Protein AF-0000000069052969 (afdb_homodimer)

Nearest PDB structures (foldseek):
  6x68-assembly1_C  TM=8.439E-01  e=6.414E-16  Trichoplusia ni
  4ol8-assembly1_A  TM=2.078E-01  e=6.066E-01  Saccharomyces cerevisiae
  6x68-assembly1_C  TM=8.480E-01  e=5.934E-16  Trichoplusia ni
  4ol8-assembly1_A  TM=2.951E-01  e=5.490E-01  Saccharomyces cerevisiae

Structure (mmCIF, N/CA/C/O backbone):
data_AF-0000000069052969-model_v1
#
loop_
_entity.id
_entity.type
_entity.pdbx_description
1 polymer 'PiggyBac transposable element-derived protein domain-containing protein'
#
loop_
_atom_site.group_PDB
_atom_site.id
_atom_site.type_symbol
_atom_site.label_atom_id
_atom_site.label_alt_id
_atom_site.label_comp_id
_atom_site.label_asym_id
_atom_site.label_entity_id
_atom_site.label_seq_id
_atom_site.pdbx_PDB_ins_code
_atom_site.Cartn_x
_atom_site.Cartn_y
_atom_site.Cartn_z
_atom_site.occupancy
_atom_site.B_iso_or_equiv
_atom_site.auth_seq_id
_atom_site.auth_comp_id
_atom_site.auth_asym_id
_atom_site.auth_atom_id
_atom_site.pdbx_PDB_model_num
ATOM 1 N N . MET A 1 1 ? 0.844 -31.016 25.969 1 23.09 1 MET A N 1
ATOM 2 C CA . MET A 1 1 ? 0.913 -29.688 26.562 1 23.09 1 MET A CA 1
ATOM 3 C C . MET A 1 1 ? 1.157 -28.625 25.5 1 23.09 1 MET A C 1
ATOM 5 O O . MET A 1 1 ? 2.242 -28.562 24.922 1 23.09 1 MET A O 1
ATOM 9 N N . SER A 1 2 ? 0.188 -28.359 24.719 1 26.91 2 SER A N 1
ATOM 10 C CA . SER A 1 2 ? 0.161 -27.531 23.516 1 26.91 2 SER A CA 1
ATOM 11 C C . SER A 1 2 ? 0.768 -26.156 23.781 1 26.91 2 SER A C 1
ATOM 13 O O . SER A 1 2 ? 0.32 -25.422 24.672 1 26.91 2 SER A O 1
ATOM 15 N N . GLU A 1 3 ? 2.15 -26.062 23.766 1 29.88 3 GLU A N 1
ATOM 16 C CA . GLU A 1 3 ? 2.887 -24.859 24.141 1 29.88 3 GLU A CA 1
ATOM 17 C C . GLU A 1 3 ? 2.197 -23.594 23.625 1 29.88 3 GLU A C 1
ATOM 19 O O . GLU A 1 3 ? 1.932 -23.484 22.422 1 29.88 3 GLU A O 1
ATOM 24 N N . PHE A 1 4 ? 1.415 -23.031 24.391 1 31.72 4 PHE A N 1
ATOM 25 C CA . PHE A 1 4 ? 0.792 -21.703 24.312 1 31.72 4 PHE A CA 1
ATOM 26 C C . PHE A 1 4 ? 1.787 -20.672 23.812 1 31.72 4 PHE A C 1
ATOM 28 O O . PHE A 1 4 ? 2.879 -20.531 24.375 1 31.72 4 PHE A O 1
ATOM 35 N N . LYS A 1 5 ? 1.96 -20.453 22.516 1 40.34 5 LYS A N 1
ATOM 36 C CA . LYS A 1 5 ? 2.762 -19.406 21.906 1 40.34 5 LYS A CA 1
ATOM 37 C C . LYS A 1 5 ? 2.551 -18.078 22.625 1 40.34 5 LYS A C 1
ATOM 39 O O . LYS A 1 5 ? 1.416 -17.609 22.781 1 40.34 5 LYS A O 1
ATOM 44 N N . ARG A 1 6 ? 3.322 -17.766 23.688 1 40.62 6 ARG A N 1
ATOM 45 C CA . ARG A 1 6 ? 3.355 -16.547 24.5 1 40.62 6 ARG A CA 1
ATOM 46 C C . ARG A 1 6 ? 3.479 -15.305 23.641 1 40.62 6 ARG A C 1
ATOM 48 O O . ARG A 1 6 ? 4.336 -15.242 22.75 1 40.62 6 ARG A O 1
ATOM 55 N N . LEU A 1 7 ? 2.494 -14.477 23.484 1 41.81 7 LEU A N 1
ATOM 56 C CA . LEU A 1 7 ? 2.512 -13.164 22.844 1 41.81 7 LEU A CA 1
ATOM 57 C C . LEU A 1 7 ? 3.508 -12.242 23.547 1 41.81 7 LEU A C 1
ATOM 59 O O . LEU A 1 7 ? 3.561 -12.195 24.781 1 41.81 7 LEU A O 1
ATOM 63 N N . LYS A 1 8 ? 4.727 -12.047 23.016 1 48.19 8 LYS A N 1
ATOM 64 C CA . LYS A 1 8 ? 5.719 -11.133 23.578 1 48.19 8 LYS A CA 1
ATOM 65 C C . LYS A 1 8 ? 5.707 -9.797 22.844 1 48.19 8 LYS A C 1
ATOM 67 O O . LYS A 1 8 ? 5.344 -9.727 21.672 1 48.19 8 LYS A O 1
ATOM 72 N N . THR A 1 9 ? 5.777 -8.68 23.594 1 47.16 9 THR A N 1
ATOM 73 C CA . THR A 1 9 ? 5.945 -7.328 23.062 1 47.16 9 THR A CA 1
ATOM 74 C C . THR A 1 9 ? 7.254 -7.211 22.281 1 47.16 9 THR A C 1
ATOM 76 O O . THR A 1 9 ? 8.125 -8.078 22.391 1 47.16 9 THR A O 1
ATOM 79 N N . SER A 1 10 ? 7.25 -6.324 21.422 1 48.12 10 SER A N 1
ATOM 80 C CA . SER A 1 10 ? 8.492 -6.094 20.703 1 48.12 10 SER A CA 1
ATOM 81 C C . SER A 1 10 ? 9.68 -6 21.656 1 48.12 10 SER A C 1
ATOM 83 O O . SER A 1 10 ? 10.758 -6.535 21.359 1 48.12 10 SER A O 1
ATOM 85 N N . GLU A 1 11 ? 9.43 -5.328 22.719 1 47.22 11 GLU A N 1
ATOM 86 C CA . GLU A 1 11 ? 10.5 -5.195 23.703 1 47.22 11 GLU A CA 1
ATOM 87 C C . GLU A 1 11 ? 10.875 -6.555 24.297 1 47.22 11 GLU A C 1
ATOM 89 O O . GLU A 1 11 ? 12.062 -6.859 24.453 1 47.22 11 GLU A O 1
ATOM 94 N N . GLU A 1 12 ? 9.867 -7.25 24.531 1 50.91 12 GLU A N 1
ATOM 95 C CA . GLU A 1 12 ? 10.156 -8.547 25.141 1 50.91 12 GLU A CA 1
ATOM 96 C C . GLU A 1 12 ? 10.859 -9.477 24.156 1 50.91 12 GLU A C 1
ATOM 98 O O . GLU A 1 12 ? 11.734 -10.25 24.547 1 50.91 12 GLU A O 1
ATOM 103 N N . ILE A 1 13 ? 10.414 -9.281 22.953 1 52.25 13 ILE A N 1
ATOM 104 C CA . ILE A 1 13 ? 11.086 -10.078 21.922 1 52.25 13 ILE A CA 1
ATOM 105 C C . ILE A 1 13 ? 12.539 -9.617 21.781 1 52.25 13 ILE A C 1
ATOM 107 O O . ILE A 1 13 ? 13.453 -10.445 21.719 1 52.25 13 ILE A O 1
ATOM 111 N N . LEU A 1 14 ? 12.664 -8.32 21.797 1 51.19 14 LEU A N 1
ATOM 112 C CA . LEU A 1 14 ? 14.031 -7.816 21.734 1 51.19 14 LEU A CA 1
ATOM 113 C C . LEU A 1 14 ? 14.836 -8.281 22.938 1 51.19 14 LEU A C 1
ATOM 115 O O . LEU A 1 14 ? 15.992 -8.688 22.797 1 51.19 14 LEU A O 1
ATOM 119 N N . GLU A 1 15 ? 14.289 -8.062 24.062 1 51.09 15 GLU A N 1
ATOM 120 C CA . GLU A 1 15 ? 14.977 -8.547 25.266 1 51.09 15 GLU A CA 1
ATOM 121 C C . GLU A 1 15 ? 15.234 -10.047 25.188 1 51.09 15 GLU A C 1
ATOM 123 O O . GLU A 1 15 ? 16.297 -10.523 25.578 1 51.09 15 GLU A O 1
ATOM 128 N N . PHE A 1 16 ? 14.25 -10.758 24.766 1 51 16 PHE A N 1
ATOM 129 C CA . PHE A 1 16 ? 14.422 -12.195 24.578 1 51 16 PHE A CA 1
ATOM 130 C C . PHE A 1 16 ? 15.516 -12.492 23.562 1 51 16 PHE A C 1
ATOM 132 O O . PHE A 1 16 ? 16.344 -13.375 23.781 1 51 16 PHE A O 1
ATOM 139 N N . LEU A 1 17 ? 15.391 -11.75 22.469 1 51.81 17 LEU A N 1
ATOM 140 C CA . LEU A 1 17 ? 16.422 -11.969 21.469 1 51.81 17 LEU A CA 1
ATOM 141 C C . LEU A 1 17 ? 17.797 -11.602 22 1 51.81 17 LEU A C 1
ATOM 143 O O . LEU A 1 17 ? 18.797 -12.211 21.625 1 51.81 17 LEU A O 1
ATOM 147 N N . ASP A 1 18 ? 17.844 -10.578 22.75 1 50.34 18 ASP A N 1
ATOM 148 C CA . ASP A 1 18 ? 19.109 -10.188 23.359 1 50.34 18 ASP A CA 1
ATOM 149 C C . ASP A 1 18 ? 19.578 -11.242 24.359 1 50.34 18 ASP A C 1
ATOM 151 O O . ASP A 1 18 ? 20.781 -11.406 24.578 1 50.34 18 ASP A O 1
ATOM 155 N N . ASN A 1 19 ? 18.672 -11.758 25.094 1 47.22 19 ASN A N 1
ATOM 156 C CA . ASN A 1 19 ? 19.078 -12.68 26.156 1 47.22 19 ASN A CA 1
ATOM 157 C C . ASN A 1 19 ? 19.094 -14.125 25.672 1 47.22 19 ASN A C 1
ATOM 159 O O . ASN A 1 19 ? 19.484 -15.031 26.406 1 47.22 19 ASN A O 1
ATOM 163 N N . VAL A 1 20 ? 18.125 -14.461 24.812 1 44.59 20 VAL A N 1
ATOM 164 C CA . VAL A 1 20 ? 18.219 -15.859 24.406 1 44.59 20 VAL A CA 1
ATOM 165 C C . VAL A 1 20 ? 19.516 -16.078 23.609 1 44.59 20 VAL A C 1
ATOM 167 O O . VAL A 1 20 ? 19.828 -15.305 22.703 1 44.59 20 VAL A O 1
ATOM 170 N N . ASP A 1 21 ? 20.422 -16.672 24.172 1 40.72 21 ASP A N 1
ATOM 171 C CA . ASP A 1 21 ? 21.453 -17.344 23.391 1 40.72 21 ASP A CA 1
ATOM 172 C C . ASP A 1 21 ? 20.859 -18.062 22.172 1 40.72 21 ASP A C 1
ATOM 174 O O . ASP A 1 21 ? 20.25 -19.125 22.297 1 40.72 21 ASP A O 1
ATOM 178 N N . VAL A 1 22 ? 20.297 -17.312 21.234 1 39.69 22 VAL A N 1
ATOM 179 C CA . VAL A 1 22 ? 19.875 -17.938 19.984 1 39.69 22 VAL A CA 1
ATOM 180 C C . VAL A 1 22 ? 20.859 -19.047 19.609 1 39.69 22 VAL A C 1
ATOM 182 O O . VAL A 1 22 ? 22.031 -18.766 19.297 1 39.69 22 VAL A O 1
ATOM 185 N N . SER A 1 23 ? 20.891 -20.062 20.234 1 37.53 23 SER A N 1
ATOM 186 C CA . SER A 1 23 ? 21.578 -21.125 19.531 1 37.53 23 SER A CA 1
ATOM 187 C C . SER A 1 23 ? 21.172 -21.188 18.062 1 37.53 23 SER A C 1
ATOM 189 O O . SER A 1 23 ? 20.031 -20.844 17.719 1 37.53 23 SER A O 1
ATOM 191 N N . ASP A 1 24 ? 22.109 -21.125 17.031 1 39.38 24 ASP A N 1
ATOM 192 C CA . ASP A 1 24 ? 22.172 -21.094 15.57 1 39.38 24 ASP A CA 1
ATOM 193 C C . ASP A 1 24 ? 21.062 -21.922 14.953 1 39.38 24 ASP A C 1
ATOM 195 O O . ASP A 1 24 ? 20.734 -21.75 13.773 1 39.38 24 ASP A O 1
ATOM 199 N N . ASP A 1 25 ? 20.656 -23.109 15.516 1 39.12 25 ASP A N 1
ATOM 200 C CA . ASP A 1 25 ? 20.031 -24.172 14.727 1 39.12 25 ASP A CA 1
ATOM 201 C C . ASP A 1 25 ? 18.531 -23.953 14.609 1 39.12 25 ASP A C 1
ATOM 203 O O . ASP A 1 25 ? 17.859 -24.672 13.859 1 39.12 25 ASP A O 1
ATOM 207 N N . GLU A 1 26 ? 17.812 -23.562 15.656 1 38.25 26 GLU A N 1
ATOM 208 C CA . GLU A 1 26 ? 16.359 -23.641 15.469 1 38.25 26 GLU A CA 1
ATOM 209 C C . GLU A 1 26 ? 15.797 -22.344 14.914 1 38.25 26 GLU A C 1
ATOM 211 O O . GLU A 1 26 ? 16 -21.281 15.492 1 38.25 26 GLU A O 1
ATOM 216 N N . PRO A 1 27 ? 15.562 -22.281 13.594 1 39.47 27 PRO A N 1
ATOM 217 C CA . PRO A 1 27 ? 14.945 -21.109 12.969 1 39.47 27 PRO A CA 1
ATOM 218 C C . PRO A 1 27 ? 13.742 -20.578 13.758 1 39.47 27 PRO A C 1
ATOM 220 O O . PRO A 1 27 ? 12.82 -21.344 14.062 1 39.47 27 PRO A O 1
ATOM 223 N N . THR A 1 28 ? 13.953 -19.812 14.805 1 39.88 28 THR A N 1
ATOM 224 C CA . THR A 1 28 ? 12.859 -19.172 15.523 1 39.88 28 THR A CA 1
ATOM 225 C C . THR A 1 28 ? 12.039 -18.297 14.594 1 39.88 28 THR A C 1
ATOM 227 O O . THR A 1 28 ? 12.578 -17.359 13.977 1 39.88 28 THR A O 1
ATOM 230 N N . ASP A 1 29 ? 11.016 -18.812 14.07 1 39.91 29 ASP A N 1
ATOM 231 C CA . ASP A 1 29 ? 10.094 -18.031 13.258 1 39.91 29 ASP A CA 1
ATOM 232 C C . ASP A 1 29 ? 9.422 -16.938 14.094 1 39.91 29 ASP A C 1
ATOM 234 O O . ASP A 1 29 ? 8.953 -17.203 15.203 1 39.91 29 ASP A O 1
ATOM 238 N N . ILE A 1 30 ? 9.938 -15.828 14.141 1 39.72 30 ILE A N 1
ATOM 239 C CA . ILE A 1 30 ? 9.25 -14.688 14.75 1 39.72 30 ILE A CA 1
ATOM 240 C C . ILE A 1 30 ? 8.031 -14.32 13.914 1 39.72 30 ILE A C 1
ATOM 242 O O . ILE A 1 30 ? 8.141 -14.055 12.719 1 39.72 30 ILE A O 1
ATOM 246 N N . ILE A 1 31 ? 6.969 -14.875 14.312 1 39.66 31 ILE A N 1
ATOM 247 C CA . ILE A 1 31 ? 5.734 -14.43 13.664 1 39.66 31 ILE A CA 1
ATOM 248 C C . ILE A 1 31 ? 5.234 -13.148 14.328 1 39.66 31 ILE A C 1
ATOM 250 O O . ILE A 1 31 ? 5.191 -13.055 15.562 1 39.66 31 ILE A O 1
ATOM 254 N N . ILE A 1 32 ? 5.391 -12.078 13.812 1 36.03 32 ILE A N 1
ATOM 255 C CA . ILE A 1 32 ? 4.785 -10.828 14.281 1 36.03 32 ILE A CA 1
ATOM 256 C C . ILE A 1 32 ? 3.264 -10.93 14.18 1 36.03 32 ILE A C 1
ATOM 258 O O . ILE A 1 32 ? 2.721 -11.195 13.109 1 36.03 32 ILE A O 1
ATOM 262 N N . ILE A 1 33 ? 2.727 -11.32 15.227 1 39.84 33 ILE A N 1
ATOM 263 C CA . ILE A 1 33 ? 1.27 -11.234 15.242 1 39.84 33 ILE A CA 1
ATOM 264 C C . ILE A 1 33 ? 0.842 -9.766 15.25 1 39.84 33 ILE A C 1
ATOM 266 O O . ILE A 1 33 ? 1.339 -8.969 16.047 1 39.84 33 ILE A O 1
ATOM 270 N N . PRO A 1 34 ? 0.25 -9.359 14.203 1 35.38 34 PRO A N 1
ATOM 271 C CA . PRO A 1 34 ? -0.228 -7.984 14.328 1 35.38 34 PRO A CA 1
ATOM 272 C C . PRO A 1 34 ? -0.877 -7.707 15.68 1 35.38 34 PRO A C 1
ATOM 274 O O . PRO A 1 34 ? -1.372 -8.625 16.328 1 35.38 34 PRO A O 1
ATOM 277 N N . PRO A 1 35 ? -0.334 -6.746 16.422 1 33.75 35 PRO A N 1
ATOM 278 C CA . PRO A 1 35 ? -0.982 -6.465 17.703 1 33.75 35 PRO A CA 1
ATOM 279 C C . PRO A 1 35 ? -2.494 -6.684 17.656 1 33.75 35 PRO A C 1
ATOM 281 O O . PRO A 1 35 ? -3.096 -6.641 16.578 1 33.75 35 PRO A O 1
ATOM 284 N N . ASP A 1 36 ? -2.992 -7.375 18.609 1 32.12 36 ASP A N 1
ATOM 285 C CA . ASP A 1 36 ? -4.441 -7.309 18.781 1 32.12 36 ASP A CA 1
ATOM 286 C C . ASP A 1 36 ? -4.973 -5.922 18.422 1 32.12 36 ASP A C 1
ATOM 288 O O . ASP A 1 36 ? -4.32 -4.91 18.688 1 32.12 36 ASP A O 1
ATOM 292 N N . VAL A 1 37 ? -5.59 -5.793 17.328 1 35.5 37 VAL A N 1
ATOM 293 C CA . VAL A 1 37 ? -6.309 -4.531 17.203 1 35.5 37 VAL A CA 1
ATOM 294 C C . VAL A 1 37 ? -6.785 -4.066 18.578 1 35.5 37 VAL A C 1
ATOM 296 O O . VAL A 1 37 ? -7.738 -4.617 19.141 1 35.5 37 VAL A O 1
ATOM 299 N N . ASP A 1 38 ? -5.984 -4.277 19.656 1 33.31 38 ASP A N 1
ATOM 300 C CA . ASP A 1 38 ? -6.508 -3.637 20.859 1 33.31 38 ASP A CA 1
ATOM 301 C C . ASP A 1 38 ? -7.484 -2.516 20.5 1 33.31 38 ASP A C 1
ATOM 303 O O . ASP A 1 38 ? -7.688 -2.213 19.328 1 33.31 38 ASP A O 1
ATOM 307 N N . CYS A 1 39 ? -7.5 -1.488 21.672 1 31.09 39 CYS A N 1
ATOM 308 C CA . CYS A 1 39 ? -8.375 -0.324 21.609 1 31.09 39 CYS A CA 1
ATOM 309 C C . CYS A 1 39 ? -8.203 0.43 20.297 1 31.09 39 CYS A C 1
ATOM 311 O O . CYS A 1 39 ? -7.16 1.052 20.062 1 31.09 39 CYS A O 1
ATOM 313 N N . LEU A 1 40 ? -8.32 -0.282 19.266 1 36.31 40 LEU A N 1
ATOM 314 C CA . LEU A 1 40 ? -8.484 0.552 18.078 1 36.31 40 LEU A CA 1
ATOM 315 C C . LEU A 1 40 ? -8.945 1.954 18.453 1 36.31 40 LEU A C 1
ATOM 317 O O . LEU A 1 40 ? -9.93 2.109 19.188 1 36.31 40 LEU A O 1
ATOM 321 N N . THR A 1 41 ? -8.008 2.729 18.844 1 34.28 41 THR A N 1
ATOM 322 C CA . THR A 1 41 ? -8.617 4.047 18.969 1 34.28 41 THR A CA 1
ATOM 323 C C . THR A 1 41 ? -9.836 4.18 18.062 1 34.28 41 THR A C 1
ATOM 325 O O . THR A 1 41 ? -10.117 3.285 17.266 1 34.28 41 THR A O 1
ATOM 328 N N . ASP A 1 42 ? -10.078 5.512 17.594 1 34.78 42 ASP A N 1
ATOM 329 C CA . ASP A 1 42 ? -11.297 5.992 16.953 1 34.78 42 ASP A CA 1
ATOM 330 C C . ASP A 1 42 ? -11.516 5.293 15.609 1 34.78 42 ASP A C 1
ATOM 332 O O . ASP A 1 42 ? -10.602 5.234 14.773 1 34.78 42 ASP A O 1
ATOM 336 N N . GLU A 1 43 ? -11.688 3.949 15.57 1 37.41 43 GLU A N 1
ATOM 337 C CA . GLU A 1 43 ? -12.438 3.832 14.32 1 37.41 43 GLU A CA 1
ATOM 338 C C . GLU A 1 43 ? -13.141 5.141 13.977 1 37.41 43 GLU A C 1
ATOM 340 O O . GLU A 1 43 ? -13.781 5.754 14.836 1 37.41 43 GLU A O 1
ATOM 345 N N . GLU A 1 44 ? -12.539 5.984 13.367 1 36.59 44 GLU A N 1
ATOM 346 C CA . GLU A 1 44 ? -13.414 7.109 13.062 1 36.59 44 GLU A CA 1
ATOM 347 C C . GLU A 1 44 ? -14.867 6.66 12.953 1 36.59 44 GLU A C 1
ATOM 349 O O . GLU A 1 44 ? -15.273 6.086 11.938 1 36.59 44 GLU A O 1
ATOM 354 N N . ASN A 1 45 ? -15.414 5.742 13.758 1 36.44 45 ASN A N 1
ATOM 355 C CA . ASN A 1 45 ? -16.797 6.168 13.969 1 36.44 45 ASN A CA 1
ATOM 356 C C . ASN A 1 45 ? -16.891 7.668 14.227 1 36.44 45 ASN A C 1
ATOM 358 O O . ASN A 1 45 ? -16.844 8.102 15.383 1 36.44 45 ASN A O 1
ATOM 362 N N . VAL A 1 46 ? -15.969 8.492 13.727 1 35.12 46 VAL A N 1
ATOM 363 C CA . VAL A 1 46 ? -16.344 9.883 13.953 1 35.12 46 VAL A CA 1
ATOM 364 C C . VAL A 1 46 ? -17.844 9.977 14.227 1 35.12 46 VAL A C 1
ATOM 366 O O . VAL A 1 46 ? -18.656 9.641 13.367 1 35.12 46 VAL A O 1
ATOM 369 N N . GLU A 1 47 ? -18.297 9.5 15.328 1 32.84 47 GLU A N 1
ATOM 370 C CA . GLU A 1 47 ? -19.516 10.055 15.906 1 32.84 47 GLU A CA 1
ATOM 371 C C . GLU A 1 47 ? -19.844 11.414 15.289 1 32.84 47 GLU A C 1
ATOM 373 O O . GLU A 1 47 ? -19.391 12.445 15.773 1 32.84 47 GLU A O 1
ATOM 378 N N . ASP A 1 48 ? -19.516 11.703 14.18 1 31.11 48 ASP A N 1
ATOM 379 C CA . ASP A 1 48 ? -20.328 12.82 13.695 1 31.11 48 ASP A CA 1
ATOM 380 C C . ASP A 1 48 ? -21.766 12.719 14.203 1 31.11 48 ASP A C 1
ATOM 382 O O . ASP A 1 48 ? -22.625 13.484 13.773 1 31.11 48 ASP A O 1
ATOM 386 N N . ASN A 1 49 ? -22.094 11.438 14.57 1 30.09 49 ASN A N 1
ATOM 387 C CA . ASN A 1 49 ? -23.438 11.523 15.125 1 30.09 49 ASN A CA 1
ATOM 388 C C . ASN A 1 49 ? -23.438 12.234 16.469 1 30.09 49 ASN A C 1
ATOM 390 O O . ASN A 1 49 ? -23 11.672 17.484 1 30.09 49 ASN A O 1
ATOM 394 N N . ALA A 1 50 ? -22.906 13.477 16.641 1 28.78 50 ALA A N 1
ATOM 395 C CA . ALA A 1 50 ? -23.531 14.219 17.734 1 28.78 50 ALA A CA 1
ATOM 396 C C . ALA A 1 50 ? -24.875 13.586 18.125 1 28.78 50 ALA A C 1
ATOM 398 O O . ALA A 1 50 ? -25.438 13.922 19.172 1 28.78 50 ALA A O 1
ATOM 399 N N . ILE A 1 51 ? -25.578 12.906 17.203 1 26.89 51 ILE A N 1
ATOM 400 C CA . ILE A 1 51 ? -26.906 12.633 17.719 1 26.89 51 ILE A CA 1
ATOM 401 C C . ILE A 1 51 ? -26.875 11.383 18.594 1 26.89 51 ILE A C 1
ATOM 403 O O . ILE A 1 51 ? -27.906 10.922 19.078 1 26.89 51 ILE A O 1
ATOM 407 N N . THR A 1 52 ? -25.891 10.508 18.562 1 26.52 52 THR A N 1
ATOM 408 C CA . THR A 1 52 ? -26.375 9.438 19.422 1 26.52 52 THR A CA 1
ATOM 409 C C . THR A 1 52 ? -26.375 9.875 20.891 1 26.52 52 THR A C 1
ATOM 411 O O . THR A 1 52 ? -25.359 10.359 21.391 1 26.52 52 THR A O 1
ATOM 414 N N . HIS A 1 53 ? -27.531 10.164 21.453 1 25.83 53 HIS A N 1
ATOM 415 C CA . HIS A 1 53 ? -28.047 10.164 22.812 1 25.83 53 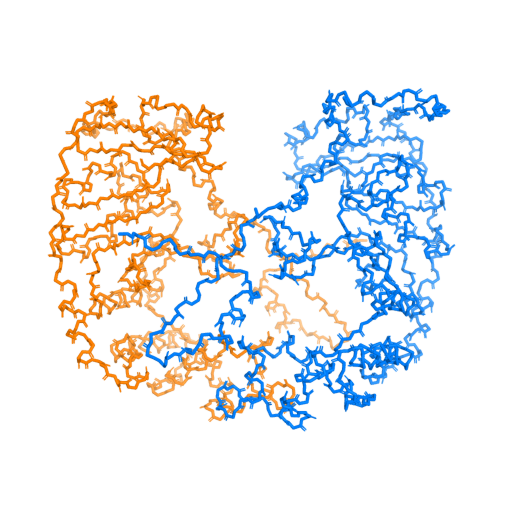HIS A CA 1
ATOM 416 C C . HIS A 1 53 ? -27.516 8.961 23.594 1 25.83 53 HIS A C 1
ATOM 418 O O . HIS A 1 53 ? -28.109 7.883 23.547 1 25.83 53 HIS A O 1
ATOM 424 N N . ASN A 1 54 ? -26.406 8.484 23.5 1 26 54 ASN A N 1
ATOM 425 C CA . ASN A 1 54 ? -26.188 7.668 24.688 1 26 54 ASN A CA 1
ATOM 426 C C . ASN A 1 54 ? -26.531 8.43 25.969 1 26 54 ASN A C 1
ATOM 428 O O . ASN A 1 54 ? -25.891 9.438 26.281 1 26 54 ASN A O 1
ATOM 432 N N . SER A 1 55 ? -27.75 8.32 26.453 1 25.12 55 SER A N 1
ATOM 433 C CA . SER A 1 55 ? -28.422 8.383 27.75 1 25.12 55 SER A CA 1
ATOM 434 C C . SER A 1 55 ? -27.609 7.66 28.812 1 25.12 55 SER A C 1
ATOM 436 O O . SER A 1 55 ? -28.172 7.242 29.844 1 25.12 55 SER A O 1
ATOM 438 N N . GLN A 1 56 ? -26.562 7.094 28.594 1 24.67 56 GLN A N 1
ATOM 439 C CA . GLN A 1 56 ? -26.141 6.883 29.984 1 24.67 56 GLN A CA 1
ATOM 440 C C . GLN A 1 56 ? -25.906 8.211 30.688 1 24.67 56 GLN A C 1
ATOM 442 O O . GLN A 1 56 ? -25.266 9.109 30.141 1 24.67 56 GLN A O 1
ATOM 447 N N . LYS A 1 57 ? -26.703 8.484 31.781 1 27.06 57 LYS A N 1
ATOM 448 C CA . LYS A 1 57 ? -26.797 9.336 32.969 1 27.06 57 LYS A CA 1
ATOM 449 C C . LYS A 1 57 ? -25.438 9.531 33.625 1 27.06 57 LYS A C 1
ATOM 451 O O . LYS A 1 57 ? -25.016 8.711 34.438 1 27.06 57 LYS A O 1
ATOM 456 N N . ILE A 1 58 ? -24.438 9.664 33.156 1 25.34 58 ILE A N 1
ATOM 457 C CA . ILE A 1 58 ? -23.609 10.227 34.219 1 25.34 58 ILE A CA 1
ATOM 458 C C . ILE A 1 58 ? -24.281 11.469 34.812 1 25.34 58 ILE A C 1
ATOM 460 O O . ILE A 1 58 ? -24.625 12.406 34.094 1 25.34 58 ILE A O 1
ATOM 464 N N . LEU A 1 59 ? -24.969 11.414 35.969 1 26.77 59 LEU A N 1
ATOM 465 C CA . LEU A 1 59 ? -25.406 12.273 37.062 1 26.77 59 LEU A CA 1
ATOM 466 C C . LEU A 1 59 ? -24.359 13.352 37.344 1 26.77 59 LEU A C 1
ATOM 468 O O . LEU A 1 59 ? -23.562 13.211 38.281 1 26.77 59 LEU A O 1
ATOM 472 N N . VAL A 1 60 ? -23.438 13.672 36.531 1 24.66 60 VAL A N 1
ATOM 473 C CA . VAL A 1 60 ? -22.828 14.852 37.156 1 24.66 60 VAL A CA 1
ATOM 474 C C . VAL A 1 60 ? -23.875 15.938 37.344 1 24.66 60 VAL A C 1
ATOM 476 O O . VAL A 1 60 ? -24.812 16.047 36.562 1 24.66 60 VAL A O 1
ATOM 479 N N . LYS A 1 61 ? -23.938 16.578 38.5 1 27.39 61 LYS A N 1
ATOM 480 C CA . LYS A 1 61 ? -24.703 17.719 39 1 27.39 61 LYS A CA 1
ATOM 481 C C . LYS A 1 61 ? -24.75 18.828 37.938 1 27.39 61 LYS A C 1
ATOM 483 O O . LYS A 1 61 ? -23.766 19.062 37.219 1 27.39 61 LYS A O 1
ATOM 488 N N . LYS A 1 62 ? -25.906 19.219 37.531 1 30.7 62 LYS A N 1
ATOM 489 C CA . LYS A 1 62 ? -26.5 20.375 36.844 1 30.7 62 LYS A CA 1
ATOM 490 C C . LYS A 1 62 ? -25.766 21.656 37.25 1 30.7 62 LYS A C 1
ATOM 492 O O . LYS A 1 62 ? -26.203 22.375 38.156 1 30.7 62 LYS A O 1
ATOM 497 N N . LYS A 1 63 ? -24.516 21.672 37.5 1 31.42 63 LYS A N 1
ATOM 498 C CA . LYS A 1 63 ? -24.281 23.109 37.688 1 31.42 63 LYS A CA 1
ATOM 499 C C . LYS A 1 63 ? -24.703 23.891 36.469 1 31.42 63 LYS A C 1
ATOM 501 O O . LYS A 1 63 ? -24.547 23.422 35.344 1 31.42 63 LYS A O 1
ATOM 506 N N . LYS A 1 64 ? -25.656 24.938 36.562 1 30.81 64 LYS A N 1
ATOM 507 C CA . LYS A 1 64 ? -26.266 26.016 35.75 1 30.81 64 LYS A CA 1
ATOM 508 C C . LYS A 1 64 ? -25.266 26.641 34.812 1 30.81 64 LYS A C 1
ATOM 510 O O . LYS A 1 64 ? -24.547 27.578 35.156 1 30.81 64 LYS A O 1
ATOM 515 N N . ILE A 1 65 ? -24.297 25.984 34.312 1 30.28 65 ILE A N 1
ATOM 516 C CA . ILE A 1 65 ? -23.531 26.906 33.5 1 30.28 65 ILE A CA 1
ATOM 517 C C . ILE A 1 65 ? -24.469 27.688 32.562 1 30.28 65 ILE A C 1
ATOM 519 O O . ILE A 1 65 ? -25.453 27.141 32.062 1 30.28 65 ILE A O 1
ATOM 523 N N . GLY A 1 66 ? -24.422 29.016 32.469 1 30.27 66 GLY A N 1
ATOM 524 C CA . GLY A 1 66 ? -25.266 29.938 31.734 1 30.27 66 GLY A CA 1
ATOM 525 C C . GLY A 1 66 ? -25.703 29.406 30.375 1 30.27 66 GLY A C 1
ATOM 526 O O . GLY A 1 66 ? -25.156 28.422 29.891 1 30.27 66 GLY A O 1
ATOM 527 N N . ASN A 1 67 ? -26.859 30.016 29.703 1 31.67 67 ASN A N 1
ATOM 528 C CA . ASN A 1 67 ? -27.734 29.781 28.562 1 31.67 67 ASN A CA 1
ATOM 529 C C . ASN A 1 67 ? -26.953 29.469 27.297 1 31.67 67 ASN A C 1
ATOM 531 O O . ASN A 1 67 ? -26.328 30.359 26.719 1 31.67 67 ASN A O 1
ATOM 535 N N . ILE A 1 68 ? -26.125 28.578 27.188 1 35.69 68 ILE A N 1
ATOM 536 C CA . ILE A 1 68 ? -25.578 28.281 25.859 1 35.69 68 ILE A CA 1
ATOM 537 C C . ILE A 1 68 ? -26.672 28.5 24.797 1 35.69 68 ILE A C 1
ATOM 539 O O . ILE A 1 68 ? -27.766 27.938 24.906 1 35.69 68 ILE A O 1
ATOM 543 N N . LYS A 1 69 ? -26.625 29.562 24.031 1 38.28 69 LYS A N 1
ATOM 544 C CA . LYS A 1 69 ? -27.547 29.984 22.984 1 38.28 69 LYS A CA 1
ATOM 545 C C . LYS A 1 69 ? -28.141 28.781 22.25 1 38.28 69 LYS A C 1
ATOM 547 O O . LYS A 1 69 ? -27.469 27.766 22.047 1 38.28 69 LYS A O 1
ATOM 552 N N . GLN A 1 70 ? -29.484 28.609 22.141 1 40.84 70 GLN A N 1
ATOM 553 C CA . GLN A 1 70 ? -30.531 27.812 21.531 1 40.84 70 GLN A CA 1
ATOM 554 C C . GLN A 1 70 ? -30.141 27.359 20.125 1 40.84 70 GLN A C 1
ATOM 556 O O . GLN A 1 70 ? -29.516 28.125 19.375 1 40.84 70 GLN A O 1
ATOM 561 N N . ASN A 1 71 ? -30.047 26 19.828 1 47.69 71 ASN A N 1
ATOM 562 C CA . ASN A 1 71 ? -30 25.234 18.578 1 47.69 71 ASN A CA 1
ATOM 563 C C . ASN A 1 71 ? -30.719 25.953 17.453 1 47.69 71 ASN A C 1
ATOM 565 O O . ASN A 1 71 ? -31.938 26.031 17.438 1 47.69 71 ASN A O 1
ATOM 569 N N . TYR A 1 72 ? -30.219 27 17.031 1 55.78 72 TYR A N 1
ATOM 570 C CA . TYR A 1 72 ? -30.828 27.672 15.883 1 55.78 72 TYR A CA 1
ATOM 571 C C . TYR A 1 72 ? -31.094 26.672 14.766 1 55.78 72 TYR A C 1
ATOM 573 O O . TYR A 1 72 ? -30.219 25.906 14.367 1 55.78 72 TYR A O 1
ATOM 581 N N . THR A 1 73 ? -32.281 26.281 14.641 1 61.25 73 THR A N 1
ATOM 582 C CA . THR A 1 73 ? -32.719 25.516 13.469 1 61.25 73 THR A CA 1
ATOM 583 C C . THR A 1 73 ? -32.844 26.438 12.25 1 61.25 73 THR A C 1
ATOM 585 O O . THR A 1 73 ? -33.688 27.312 12.211 1 61.25 73 THR A O 1
ATOM 588 N N . PRO A 1 74 ? -31.922 26.266 11.359 1 70.31 74 PRO A N 1
ATOM 589 C CA . PRO A 1 74 ? -32 27.141 10.195 1 70.31 74 PRO A CA 1
ATOM 590 C C . PRO A 1 74 ? -33.281 26.953 9.383 1 70.31 74 PRO A C 1
ATOM 592 O O . PRO A 1 74 ? -33.781 25.828 9.289 1 70.31 74 PRO A O 1
ATOM 595 N N . ILE A 1 75 ? -33.906 28.016 8.977 1 67.62 75 ILE A N 1
ATOM 596 C CA . ILE A 1 75 ? -35.062 28 8.102 1 67.62 75 ILE A CA 1
ATOM 597 C C . ILE A 1 75 ? -34.656 28.25 6.66 1 67.62 75 ILE A C 1
ATOM 599 O O . ILE A 1 75 ? -34.312 29.375 6.301 1 67.62 75 ILE A O 1
ATOM 603 N N . TRP A 1 76 ? -34.625 27.156 5.922 1 75.94 76 TRP A N 1
ATOM 604 C CA . TRP A 1 76 ? -34.188 27.234 4.535 1 75.94 76 TRP A CA 1
ATOM 605 C C . TRP A 1 76 ? -35.312 27.688 3.617 1 75.94 76 TRP A C 1
ATOM 607 O O . TRP A 1 76 ? -36.469 27.234 3.773 1 75.94 76 TRP A O 1
ATOM 617 N N . LYS A 1 77 ? -35.062 28.656 2.729 1 70.31 77 LYS A N 1
ATOM 618 C CA . LYS A 1 77 ? -36.062 29.156 1.77 1 70.31 77 LYS A CA 1
ATOM 619 C C . LYS A 1 77 ? -35.625 28.844 0.337 1 70.31 77 LYS A C 1
ATOM 621 O O . LYS A 1 77 ? -34.438 28.953 -0.004 1 70.31 77 LYS A O 1
ATOM 626 N N . SER A 1 78 ? -36.344 28.125 -0.513 1 64.94 78 SER A N 1
ATOM 627 C CA . SER A 1 78 ? -36.031 27.641 -1.855 1 64.94 78 SER A CA 1
ATOM 628 C C . SER A 1 78 ? -35.844 28.812 -2.826 1 64.94 78 SER A C 1
ATOM 630 O O . SER A 1 78 ? -35.031 28.719 -3.756 1 64.94 78 SER A O 1
ATOM 632 N N . LYS A 1 79 ? -36.719 29.875 -2.961 1 61.97 79 LYS A N 1
ATOM 633 C CA . LYS A 1 79 ? -36.812 30.766 -4.113 1 61.97 79 LYS A CA 1
ATOM 634 C C . LYS A 1 79 ? -36.188 32.125 -3.805 1 61.97 79 LYS A C 1
ATOM 636 O O . LYS A 1 79 ? -36.875 33.125 -3.797 1 61.97 79 LYS A O 1
ATOM 641 N N . ALA A 1 80 ? -35.031 31.984 -3.178 1 58.94 80 ALA A N 1
ATOM 642 C CA . ALA A 1 80 ? -34.531 33.344 -2.953 1 58.94 80 ALA A CA 1
ATOM 643 C C . ALA A 1 80 ? -33.562 33.75 -4.039 1 58.94 80 ALA A C 1
ATOM 645 O O . ALA A 1 80 ? -32.969 32.906 -4.711 1 58.94 80 ALA A O 1
ATOM 646 N N . ASN A 1 81 ? -33.719 34.969 -4.793 1 60.56 81 ASN A N 1
ATOM 647 C CA . ASN A 1 81 ? -32.781 35.625 -5.684 1 60.56 81 ASN A CA 1
ATOM 648 C C . ASN A 1 81 ? -31.484 35.969 -4.965 1 60.56 81 ASN A C 1
ATOM 650 O O . ASN A 1 81 ? -31.359 37.062 -4.383 1 60.56 81 ASN A O 1
ATOM 654 N N . PRO A 1 82 ? -30.672 34.906 -4.918 1 60.03 82 PRO A N 1
ATOM 655 C CA . PRO A 1 82 ? -29.469 35.188 -4.152 1 60.03 82 PRO A CA 1
ATOM 656 C C . PRO A 1 82 ? -28.609 36.281 -4.789 1 60.03 82 PRO A C 1
ATOM 658 O O . PRO A 1 82 ? -28.562 36.406 -6.016 1 60.03 82 PRO A O 1
ATOM 661 N N . VAL A 1 83 ? -28.25 37.344 -4.047 1 61.97 83 VAL A N 1
ATOM 662 C CA . VAL A 1 83 ? -27.234 38.312 -4.465 1 61.97 83 VAL A CA 1
ATOM 663 C C . VAL A 1 83 ? -25.859 37.781 -4.098 1 61.97 83 VAL A C 1
ATOM 665 O O . VAL A 1 83 ? -25.609 37.406 -2.939 1 61.97 83 VAL A O 1
ATOM 668 N N . TYR A 1 84 ? -25.141 37.5 -5.141 1 62.94 84 TYR A N 1
ATOM 669 C CA . TYR A 1 84 ? -23.797 37 -4.902 1 62.94 84 TYR A CA 1
ATOM 670 C C . TYR A 1 84 ? -22.797 38.125 -4.699 1 62.94 84 TYR A C 1
ATOM 672 O O . TYR A 1 84 ? -22.859 39.156 -5.391 1 62.94 84 TYR A O 1
ATOM 680 N N . SER A 1 85 ? -22.141 38.094 -3.561 1 61.88 85 SER A N 1
ATOM 681 C CA . SER A 1 85 ? -21.094 39.094 -3.334 1 61.88 85 SER A CA 1
ATOM 682 C C . SER A 1 85 ? -19.891 38.812 -4.227 1 61.88 85 SER A C 1
ATOM 684 O O . SER A 1 85 ? -19.656 37.688 -4.641 1 61.88 85 SER A O 1
ATOM 686 N N . SER A 1 86 ? -19.297 39.969 -4.781 1 62.12 86 SER A N 1
ATOM 687 C CA . SER A 1 86 ? -18.094 39.844 -5.598 1 62.12 86 SER A CA 1
ATOM 688 C C . SER A 1 86 ? -16.891 39.469 -4.75 1 62.12 86 SER A C 1
ATOM 690 O O . SER A 1 86 ? -16.797 39.875 -3.584 1 62.12 86 SER A O 1
ATOM 692 N N . PHE A 1 87 ? -16.188 38.469 -5.176 1 65.06 87 PHE A N 1
ATOM 693 C CA . PHE A 1 87 ? -14.969 38.062 -4.496 1 65.06 87 PHE A CA 1
ATOM 694 C C . PHE A 1 87 ? -13.836 39.062 -4.805 1 65.06 87 PHE A C 1
ATOM 696 O O . PHE A 1 87 ? -13.664 39.469 -5.953 1 65.06 87 PHE A O 1
ATOM 703 N N . THR A 1 88 ? -13.25 39.562 -3.719 1 63.66 88 THR A N 1
ATOM 704 C CA . THR A 1 88 ? -12.148 40.5 -3.857 1 63.66 88 THR A CA 1
ATOM 705 C C . THR A 1 88 ? -10.969 39.844 -4.562 1 63.66 88 THR A C 1
ATOM 707 O O . THR A 1 88 ? -10.703 38.656 -4.367 1 63.66 88 THR A O 1
ATOM 710 N N . GLU A 1 89 ? -10.523 40.5 -5.609 1 62.72 89 GLU A N 1
ATOM 711 C CA . GLU A 1 89 ? -9.328 40.031 -6.309 1 62.72 89 GLU A CA 1
ATOM 712 C C . GLU A 1 89 ? -8.133 39.938 -5.359 1 62.72 89 GLU A C 1
ATOM 714 O O . GLU A 1 89 ? -7.902 40.844 -4.555 1 62.72 89 GLU A O 1
ATOM 719 N N . ASN A 1 90 ? -7.703 38.719 -5.086 1 63.91 90 ASN A N 1
ATOM 720 C CA . ASN A 1 90 ? -6.566 38.531 -4.188 1 63.91 90 ASN A CA 1
ATOM 721 C C . ASN A 1 90 ? -5.246 38.844 -4.879 1 63.91 90 ASN A C 1
ATOM 723 O O . ASN A 1 90 ? -5.184 38.906 -6.109 1 63.91 90 ASN A O 1
ATOM 727 N N . VAL A 1 91 ? -4.332 39.438 -4.125 1 68.94 91 VAL A N 1
ATOM 728 C CA . VAL A 1 91 ? -2.979 39.812 -4.52 1 68.94 91 VAL A CA 1
ATOM 729 C C . VAL A 1 91 ? -2.121 38.562 -4.68 1 68.94 91 VAL A C 1
ATOM 731 O O . VAL A 1 91 ? -0.891 38.625 -4.691 1 68.94 91 VAL A O 1
ATOM 734 N N . GLU A 1 92 ? -2.76 37.469 -4.871 1 76.25 92 GLU A N 1
ATOM 735 C CA . GLU A 1 92 ? -2.039 36.188 -4.93 1 76.25 92 GLU A CA 1
ATOM 736 C C . GLU A 1 92 ? -1.116 36.125 -6.145 1 76.25 92 GLU A C 1
ATOM 738 O O . GLU A 1 92 ? 0.037 35.719 -6.039 1 76.25 92 GLU A O 1
ATOM 743 N N . LYS A 1 93 ? -1.584 36.625 -7.219 1 77.25 93 LYS A N 1
ATOM 744 C CA . LYS A 1 93 ? -0.805 36.562 -8.453 1 77.25 93 LYS A CA 1
ATOM 745 C C . LYS A 1 93 ? 0.478 37.375 -8.344 1 77.25 93 LYS A C 1
ATOM 747 O O . LYS A 1 93 ? 1.546 36.938 -8.758 1 77.25 93 LYS A O 1
ATOM 752 N N . GLU A 1 94 ? 0.264 38.531 -7.75 1 80.81 94 GLU A N 1
ATOM 753 C CA . GLU A 1 94 ? 1.432 39.375 -7.574 1 80.81 94 GLU A CA 1
ATOM 754 C C . GLU A 1 94 ? 2.426 38.75 -6.594 1 80.81 94 GLU A C 1
ATOM 756 O O . GLU A 1 94 ? 3.637 38.812 -6.82 1 80.81 94 GLU A O 1
ATOM 761 N N . ASN A 1 95 ? 1.91 38.219 -5.574 1 81.81 95 ASN A N 1
ATOM 762 C CA . ASN A 1 95 ? 2.77 37.594 -4.57 1 81.81 95 ASN A CA 1
ATOM 763 C C . ASN A 1 95 ? 3.496 36.375 -5.133 1 81.81 95 ASN A C 1
ATOM 765 O O . ASN A 1 95 ? 4.664 36.156 -4.82 1 81.81 95 ASN A O 1
ATOM 769 N N . ILE A 1 96 ? 2.834 35.688 -5.953 1 81.31 96 ILE A N 1
ATOM 770 C CA . ILE A 1 96 ? 3.434 34.531 -6.574 1 81.31 96 ILE A CA 1
ATOM 771 C C . ILE A 1 96 ? 4.543 34.938 -7.527 1 81.31 96 ILE A C 1
ATOM 773 O O . ILE A 1 96 ? 5.613 34.344 -7.566 1 81.31 96 ILE A O 1
ATOM 777 N N . LYS A 1 97 ? 4.238 36 -8.258 1 83 97 LYS A N 1
ATOM 778 C CA . LYS A 1 97 ? 5.254 36.531 -9.156 1 83 97 LYS A CA 1
ATOM 779 C C . LYS A 1 97 ? 6.5 36.938 -8.391 1 83 97 LYS A C 1
ATOM 781 O O . LYS A 1 97 ? 7.625 36.656 -8.82 1 83 97 LYS A O 1
ATOM 786 N N . ASN A 1 98 ? 6.258 37.562 -7.285 1 84.69 98 ASN A N 1
ATOM 787 C CA . ASN A 1 98 ? 7.379 38 -6.453 1 84.69 98 ASN A CA 1
ATOM 788 C C . ASN A 1 98 ? 8.164 36.781 -5.922 1 84.69 98 ASN A C 1
ATOM 790 O O . ASN A 1 98 ? 9.398 36.844 -5.871 1 84.69 98 ASN A O 1
ATOM 794 N N . LEU A 1 99 ? 7.496 35.781 -5.562 1 83.38 99 LEU A N 1
ATOM 795 C CA . LEU A 1 99 ? 8.141 34.594 -5.055 1 83.38 99 LEU A CA 1
ATOM 796 C C . LEU A 1 99 ? 8.977 33.906 -6.141 1 83.38 99 LEU A C 1
ATOM 798 O O . LEU A 1 99 ? 10.102 33.469 -5.879 1 83.38 99 LEU A O 1
ATOM 802 N N . ILE A 1 100 ? 8.445 33.875 -7.266 1 83.69 100 ILE A N 1
ATOM 803 C CA . ILE A 1 100 ? 9.148 33.25 -8.398 1 83.69 100 ILE A CA 1
ATOM 804 C C . ILE A 1 100 ? 10.391 34.094 -8.727 1 83.69 100 ILE A C 1
ATOM 806 O O . ILE A 1 100 ? 11.469 33.531 -8.953 1 83.69 100 ILE A O 1
ATOM 810 N N . GLU A 1 101 ? 10.234 35.344 -8.695 1 86.19 101 GLU A N 1
ATOM 811 C CA . GLU A 1 101 ? 11.359 36.219 -8.992 1 86.19 101 GLU A CA 1
ATOM 812 C C . GLU A 1 101 ? 12.469 36.062 -7.953 1 86.19 101 GLU A C 1
ATOM 814 O O . GLU A 1 101 ? 13.656 36.094 -8.289 1 86.19 101 GLU A O 1
ATOM 819 N N . THR A 1 102 ? 12.031 35.812 -6.758 1 85.5 102 THR A N 1
ATOM 820 C CA . THR A 1 102 ? 12.984 35.719 -5.66 1 85.5 102 THR A CA 1
ATOM 821 C C . THR A 1 102 ? 13.68 34.375 -5.656 1 85.5 102 THR A C 1
ATOM 823 O O . THR A 1 102 ? 14.883 34.281 -5.387 1 85.5 102 THR A O 1
ATOM 826 N N . TYR A 1 103 ? 12.93 33.344 -6.023 1 84.5 103 TYR A N 1
ATOM 827 C CA . TYR A 1 103 ? 13.477 32 -5.75 1 84.5 103 TYR A CA 1
ATOM 828 C C . TYR A 1 103 ? 13.633 31.203 -7.039 1 84.5 103 TYR A C 1
ATOM 830 O O . TYR A 1 103 ? 14.078 30.062 -7.012 1 84.5 103 TYR A O 1
ATOM 838 N N . GLU A 1 104 ? 13.312 31.828 -8.047 1 84.31 104 GLU A N 1
ATOM 839 C CA . GLU A 1 104 ? 13.43 31.094 -9.305 1 84.31 104 GLU A CA 1
ATOM 840 C C . GLU A 1 104 ? 14.875 30.719 -9.594 1 84.31 104 GLU A C 1
ATOM 842 O O . GLU A 1 104 ? 15.781 31.531 -9.398 1 84.31 104 GLU A O 1
ATOM 847 N N . GLY A 1 105 ? 15.094 29.469 -10.031 1 84.69 105 GLY A N 1
ATOM 848 C CA . GLY A 1 105 ? 16.391 29 -10.5 1 84.69 105 GLY A CA 1
ATOM 849 C C . GLY A 1 105 ? 17.328 28.609 -9.375 1 84.69 105 GLY A C 1
ATOM 850 O O . GLY A 1 105 ? 18.516 28.328 -9.609 1 84.69 105 GLY A O 1
ATOM 851 N N . ILE A 1 106 ? 16.766 28.672 -8.18 1 84.44 106 ILE A N 1
ATOM 852 C CA . ILE A 1 106 ? 17.625 28.312 -7.047 1 84.44 106 ILE A CA 1
ATOM 853 C C . ILE A 1 106 ? 17.797 26.797 -6.984 1 84.44 106 ILE A C 1
ATOM 855 O O . ILE A 1 106 ? 16.984 26.062 -7.523 1 84.44 106 ILE A O 1
ATOM 859 N N . ASP A 1 107 ? 18.984 26.406 -6.453 1 91.06 107 ASP A N 1
ATOM 860 C CA . ASP A 1 107 ? 19.328 25 -6.285 1 91.06 107 ASP A CA 1
ATOM 861 C C . ASP A 1 107 ? 18.359 24.312 -5.328 1 91.06 107 ASP A C 1
ATOM 863 O O . ASP A 1 107 ? 17.922 24.891 -4.34 1 91.06 107 ASP A O 1
ATOM 867 N N . PRO A 1 108 ? 17.984 23.125 -5.641 1 88.75 108 PRO A N 1
ATOM 868 C CA . PRO A 1 108 ? 17.047 22.375 -4.801 1 88.75 108 PRO A CA 1
ATOM 869 C C . PRO A 1 108 ? 17.484 22.312 -3.338 1 88.75 108 PRO A C 1
ATOM 871 O O . PRO A 1 108 ? 16.641 22.328 -2.438 1 88.75 108 PRO A O 1
ATOM 874 N N . LEU A 1 109 ? 18.719 22.234 -3.162 1 91.94 109 LEU A N 1
ATOM 875 C CA . LEU A 1 109 ? 19.219 22.203 -1.789 1 91.94 109 LEU A CA 1
ATOM 876 C C . LEU A 1 109 ? 18.906 23.516 -1.072 1 91.94 109 LEU A C 1
ATOM 878 O O . LEU A 1 109 ? 18.594 23.516 0.124 1 91.94 109 LEU A O 1
ATOM 882 N N . LYS A 1 110 ? 18.984 24.547 -1.775 1 91.88 110 LYS A N 1
ATOM 883 C CA . LYS A 1 110 ? 18.656 25.844 -1.192 1 91.88 110 LYS A CA 1
ATOM 884 C C . LYS A 1 110 ? 17.172 25.938 -0.854 1 91.88 110 LYS A C 1
ATOM 886 O O . LYS A 1 110 ? 16.797 26.547 0.155 1 91.88 110 LYS A O 1
ATOM 891 N N . TYR A 1 111 ? 16.359 25.375 -1.733 1 91.31 111 TYR A N 1
ATOM 892 C CA . TYR A 1 111 ? 14.938 25.328 -1.407 1 91.31 111 TYR A CA 1
ATOM 893 C C . TYR A 1 111 ? 14.703 24.547 -0.111 1 91.31 111 TYR A C 1
ATOM 895 O O . TYR A 1 111 ? 13.953 25 0.757 1 91.31 111 TYR A O 1
ATOM 903 N N . PHE A 1 112 ? 15.383 23.484 -0.025 1 94.62 112 PHE A N 1
ATOM 904 C CA . PHE A 1 112 ? 15.289 22.672 1.185 1 94.62 112 PHE A CA 1
ATOM 905 C C . PHE A 1 112 ? 15.711 23.469 2.408 1 94.62 112 PHE A C 1
ATOM 907 O O . PHE A 1 112 ? 15.07 23.406 3.457 1 94.62 112 PHE A O 1
ATOM 914 N N . SER A 1 113 ? 16.656 24.266 2.262 1 94.31 113 SER A N 1
ATOM 915 C CA . SER A 1 113 ? 17.25 25.016 3.367 1 94.31 113 SER A CA 1
ATOM 916 C C . SER A 1 113 ? 16.344 26.156 3.811 1 94.31 113 SER A C 1
ATOM 918 O O . SER A 1 113 ? 16.516 26.703 4.902 1 94.31 113 SER A O 1
ATOM 920 N N . LEU A 1 114 ? 15.453 26.469 2.945 1 92.44 114 LEU A N 1
ATOM 921 C CA . LEU A 1 114 ? 14.469 27.469 3.371 1 92.44 114 LEU A CA 1
ATOM 922 C C . LEU A 1 114 ? 13.625 26.938 4.523 1 92.44 114 LEU A C 1
ATOM 924 O O . LEU A 1 114 ? 13.281 27.688 5.441 1 92.44 114 LEU A O 1
ATOM 928 N N . PHE A 1 115 ? 13.344 25.672 4.473 1 94.94 115 PHE A N 1
ATOM 929 C CA . PHE A 1 115 ? 12.477 25.062 5.473 1 94.94 115 PHE A CA 1
ATOM 930 C C . PHE A 1 115 ? 13.305 24.438 6.59 1 94.94 115 PHE A C 1
ATOM 932 O O . PHE A 1 115 ? 12.961 24.547 7.766 1 94.94 115 PHE A O 1
ATOM 939 N N . PHE A 1 116 ? 14.32 23.797 6.141 1 96.81 116 PHE A N 1
ATOM 940 C CA . PHE A 1 116 ? 15.266 23.234 7.102 1 96.81 116 PHE A CA 1
ATOM 941 C C . PHE A 1 116 ? 16.484 24.141 7.246 1 96.81 116 PHE A C 1
ATOM 943 O O . PHE A 1 116 ? 17.609 23.734 6.926 1 96.81 116 PHE A O 1
ATOM 950 N N . ASP A 1 117 ? 16.25 25.281 7.797 1 96.06 117 ASP A N 1
ATOM 951 C CA . ASP A 1 117 ? 17.312 26.25 7.969 1 96.06 117 ASP A CA 1
ATOM 952 C C . ASP A 1 117 ? 18.125 25.953 9.227 1 96.06 117 ASP A C 1
ATOM 954 O O . ASP A 1 117 ? 17.969 24.906 9.844 1 96.06 117 ASP A O 1
ATOM 958 N N . ASP A 1 118 ? 18.984 26.875 9.609 1 96.75 118 ASP A N 1
ATOM 959 C CA . ASP A 1 118 ? 19.891 26.672 10.727 1 96.75 118 ASP A CA 1
ATOM 960 C C . ASP A 1 118 ? 19.125 26.5 12.039 1 96.75 118 ASP A C 1
ATOM 962 O O . ASP A 1 118 ? 19.531 25.719 12.906 1 96.75 118 ASP A O 1
ATOM 966 N N . THR A 1 119 ? 18.047 27.25 12.117 1 97.44 119 THR A N 1
ATOM 967 C CA . THR A 1 119 ? 17.266 27.188 13.344 1 97.44 119 THR A CA 1
ATOM 968 C C . THR A 1 119 ? 16.672 25.797 13.531 1 97.44 119 THR A C 1
ATOM 970 O O . THR A 1 119 ? 16.766 25.219 14.617 1 97.44 119 THR A O 1
ATOM 973 N N . VAL A 1 120 ? 16.125 25.266 12.469 1 97.62 120 VAL A N 1
ATOM 974 C CA . VAL A 1 120 ? 15.508 23.938 12.531 1 97.62 120 VAL A CA 1
ATOM 975 C C . VAL A 1 120 ? 16.578 22.875 12.766 1 97.62 120 VAL A C 1
ATOM 977 O O . VAL A 1 120 ? 16.422 22 13.617 1 97.62 120 VAL A O 1
ATOM 980 N N . LEU A 1 121 ? 17.672 22.938 12.094 1 98.31 121 LEU A N 1
ATOM 981 C CA . LEU A 1 121 ? 18.75 21.969 12.227 1 98.31 121 LEU A CA 1
ATOM 982 C C . LEU A 1 121 ? 19.344 22.016 13.625 1 98.31 121 LEU A C 1
ATOM 984 O O . LEU A 1 121 ? 19.625 20.969 14.219 1 98.31 121 LEU A O 1
ATOM 988 N N . GLN A 1 122 ? 19.484 23.219 14.109 1 98.12 122 GLN A N 1
ATOM 989 C CA . GLN A 1 122 ? 20.062 23.359 15.445 1 98.12 122 GLN A CA 1
ATOM 990 C C . GLN A 1 122 ? 19.141 22.781 16.516 1 98.12 122 GLN A C 1
ATOM 992 O O . GLN A 1 122 ? 19.594 22.203 17.5 1 98.12 122 GLN A O 1
ATOM 997 N N . LEU A 1 123 ? 17.875 23.016 16.312 1 98.19 123 LEU A N 1
ATOM 998 C CA . LEU A 1 123 ? 16.922 22.422 17.234 1 98.19 123 LEU A CA 1
ATOM 999 C C . LEU A 1 123 ? 17.109 20.906 17.312 1 98.19 123 LEU A C 1
ATOM 1001 O O . LEU A 1 123 ? 17.188 20.344 18.406 1 98.19 123 LEU A O 1
ATOM 1005 N N . ILE A 1 124 ? 17.219 20.234 16.172 1 98.5 124 ILE A N 1
ATOM 1006 C CA . ILE A 1 124 ? 17.375 18.781 16.109 1 98.5 124 ILE A CA 1
ATOM 1007 C C . ILE A 1 124 ? 18.672 18.375 16.781 1 98.5 124 ILE A C 1
ATOM 1009 O O . ILE A 1 124 ? 18.688 17.453 17.594 1 98.5 124 ILE A O 1
ATOM 1013 N N . ILE A 1 125 ? 19.703 19.109 16.484 1 98.5 125 ILE A N 1
ATOM 1014 C CA . ILE A 1 125 ? 21.016 18.797 17.031 1 98.5 125 ILE A CA 1
ATOM 1015 C C . ILE A 1 125 ? 21 18.953 18.547 1 98.5 125 ILE A C 1
ATOM 1017 O O . ILE A 1 125 ? 21.422 18.062 19.281 1 98.5 125 ILE A O 1
ATOM 1021 N N . ASP A 1 126 ? 20.453 20.062 19 1 98.06 126 ASP A N 1
ATOM 1022 C CA . ASP A 1 126 ? 20.469 20.375 20.422 1 98.06 126 ASP A CA 1
ATOM 1023 C C . ASP A 1 126 ? 19.703 19.312 21.234 1 98.06 126 ASP A C 1
ATOM 1025 O O . ASP A 1 126 ? 20.219 18.797 22.219 1 98.06 126 ASP A O 1
ATOM 1029 N N . PHE A 1 127 ? 18.547 19.016 20.797 1 98.19 127 PHE A N 1
ATOM 1030 C CA . PHE A 1 127 ? 17.719 18.078 21.562 1 98.19 127 PHE A CA 1
ATOM 1031 C C . PHE A 1 127 ? 18.281 16.656 21.453 1 98.19 127 PHE A C 1
ATOM 1033 O O . PHE A 1 127 ? 18.188 15.875 22.406 1 98.19 127 PHE A O 1
ATOM 1040 N N . SER A 1 128 ? 18.891 16.297 20.328 1 98.31 128 SER A N 1
ATOM 1041 C CA . SER A 1 128 ? 19.531 14.992 20.188 1 98.31 128 SER A CA 1
ATOM 1042 C C . SER A 1 128 ? 20.719 14.852 21.109 1 98.31 128 SER A C 1
ATOM 1044 O O . SER A 1 128 ? 20.906 13.812 21.75 1 98.31 128 SER A O 1
ATOM 1046 N N . MET A 1 129 ? 21.516 15.922 21.141 1 97.81 129 MET A N 1
ATOM 1047 C CA . MET A 1 129 ? 22.672 15.914 22.047 1 97.81 129 MET A CA 1
ATOM 1048 C C . MET A 1 129 ? 22.219 15.844 23.5 1 97.81 129 MET A C 1
ATOM 1050 O O . MET A 1 129 ? 22.812 15.109 24.297 1 97.81 129 MET A O 1
ATOM 1054 N N . LYS A 1 130 ? 21.234 16.641 23.812 1 97.38 130 LYS A N 1
ATOM 1055 C CA . LYS A 1 130 ? 20.688 16.609 25.156 1 97.38 130 LYS A CA 1
ATOM 1056 C C . LYS A 1 130 ? 20.203 15.219 25.531 1 97.38 130 LYS A C 1
ATOM 1058 O O . LYS A 1 130 ? 20.5 14.719 26.625 1 97.38 130 LYS A O 1
ATOM 1063 N N . TYR A 1 131 ? 19.5 14.617 24.656 1 97.56 131 TYR A N 1
ATOM 1064 C CA . TYR A 1 131 ? 18.984 13.273 24.891 1 97.56 131 TYR A CA 1
ATOM 1065 C C . TYR A 1 131 ? 20.125 12.273 25.078 1 97.56 131 TYR A C 1
ATOM 1067 O O . TYR A 1 131 ? 20.078 11.438 25.984 1 97.56 131 TYR A O 1
ATOM 1075 N N . ALA A 1 132 ? 21.094 12.336 24.203 1 97.75 132 ALA A N 1
ATOM 1076 C CA . ALA A 1 132 ? 22.25 11.445 24.312 1 97.75 132 ALA A CA 1
ATOM 1077 C C . ALA A 1 132 ? 22.906 11.57 25.688 1 97.75 132 ALA A C 1
ATOM 1079 O O . ALA A 1 132 ? 23.25 10.562 26.312 1 97.75 132 ALA A O 1
ATOM 1080 N N . LYS A 1 133 ? 23.047 12.766 26.109 1 96.56 133 LYS A N 1
ATOM 1081 C CA . LYS A 1 133 ? 23.641 13.016 27.422 1 96.56 133 LYS A CA 1
ATOM 1082 C C . LYS A 1 133 ? 22.797 12.398 28.531 1 96.56 133 LYS A C 1
ATOM 1084 O O . LYS A 1 133 ? 23.344 11.797 29.469 1 96.56 133 LYS A O 1
ATOM 1089 N N . GLU A 1 134 ? 21.547 12.57 28.469 1 95.88 134 GLU A N 1
ATOM 1090 C CA . GLU A 1 134 ? 20.625 12.008 29.453 1 95.88 134 GLU A CA 1
ATOM 1091 C C . GLU A 1 134 ? 20.719 10.484 29.5 1 95.88 134 GLU A C 1
ATOM 1093 O O . GLU A 1 134 ? 20.469 9.867 30.531 1 95.88 134 GLU A O 1
ATOM 1098 N N . GLN A 1 135 ? 21 9.867 28.375 1 96.19 135 GLN A N 1
ATOM 1099 C CA . GLN A 1 135 ? 21.125 8.422 28.297 1 96.19 135 GLN A CA 1
ATOM 1100 C C . GLN A 1 135 ? 22.562 7.973 28.547 1 96.19 135 GLN A C 1
ATOM 1102 O O . GLN A 1 135 ? 22.938 6.848 28.203 1 96.19 135 GLN A O 1
ATOM 1107 N N . ASN A 1 136 ? 23.375 8.844 28.953 1 96 136 ASN A N 1
ATOM 1108 C CA . ASN A 1 136 ? 24.766 8.609 29.328 1 96 136 ASN A CA 1
ATOM 1109 C C . ASN A 1 136 ? 25.625 8.297 28.109 1 96 136 ASN A C 1
ATOM 1111 O O . ASN A 1 136 ? 26.562 7.492 28.188 1 96 136 ASN A O 1
ATOM 1115 N N . ARG A 1 137 ? 25.219 8.789 26.984 1 96.31 137 ARG A N 1
ATOM 1116 C CA . ARG A 1 137 ? 26.031 8.695 25.781 1 96.31 137 ARG A CA 1
ATOM 1117 C C . ARG A 1 137 ? 26.75 10.016 25.5 1 96.31 137 ARG A C 1
ATOM 1119 O O . ARG A 1 137 ? 26.453 10.68 24.5 1 96.31 137 ARG A O 1
ATOM 1126 N N . HIS A 1 138 ? 27.75 10.281 26.266 1 93.75 138 HIS A N 1
ATOM 1127 C CA . HIS A 1 138 ? 28.438 11.562 26.297 1 93.75 138 HIS A CA 1
ATOM 1128 C C . HIS A 1 138 ? 29.344 11.734 25.078 1 93.75 138 HIS A C 1
ATOM 1130 O O . HIS A 1 138 ? 29.75 12.852 24.75 1 93.75 138 HIS A O 1
ATOM 1136 N N . ASP A 1 139 ? 29.547 10.625 24.422 1 93.56 139 ASP A N 1
ATOM 1137 C CA . ASP A 1 139 ? 30.453 10.656 23.281 1 93.56 139 ASP A CA 1
ATOM 1138 C C . ASP A 1 139 ? 29.703 11.016 22 1 93.56 139 ASP A C 1
ATOM 1140 O O . ASP A 1 139 ? 30.312 11.281 20.969 1 93.56 139 ASP A O 1
ATOM 1144 N N . PHE A 1 140 ? 28.406 11.086 22.141 1 96.19 140 PHE A N 1
ATOM 1145 C CA . PHE A 1 140 ? 27.625 11.391 20.953 1 96.19 140 PHE A CA 1
ATOM 1146 C C . PHE A 1 140 ? 27.75 12.859 20.594 1 96.19 140 PHE A C 1
ATOM 1148 O O . PHE A 1 140 ? 27.578 13.742 21.438 1 96.19 140 PHE A O 1
ATOM 1155 N N . PH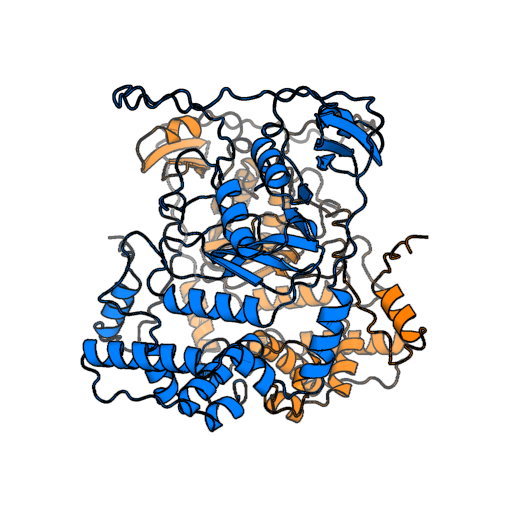E A 1 141 ? 28.125 13.102 19.375 1 95.38 141 PHE A N 1
ATOM 1156 C CA . PHE A 1 141 ? 28.188 14.43 18.781 1 95.38 141 PHE A CA 1
ATOM 1157 C C . PHE A 1 141 ? 27.812 14.391 17.312 1 95.38 141 PHE A C 1
ATOM 1159 O O . PHE A 1 141 ? 28.203 13.484 16.578 1 95.38 141 PHE A O 1
ATOM 1166 N N . ILE A 1 142 ? 26.938 15.281 16.984 1 96.75 142 ILE A N 1
ATOM 1167 C CA . ILE A 1 142 ? 26.516 15.32 15.586 1 96.75 142 ILE A CA 1
ATOM 1168 C C . ILE A 1 142 ? 26.672 16.734 15.039 1 96.75 142 ILE A C 1
ATOM 1170 O O . ILE A 1 142 ? 26.172 17.688 15.641 1 96.75 142 ILE A O 1
ATOM 1174 N N . GLU A 1 143 ? 27.359 16.828 13.945 1 96.5 143 GLU A N 1
ATOM 1175 C CA . GLU A 1 143 ? 27.531 18.109 13.25 1 96.5 143 GLU A CA 1
ATOM 1176 C C . GLU A 1 143 ? 26.391 18.359 12.266 1 96.5 143 GLU A C 1
ATOM 1178 O O . GLU A 1 143 ? 25.703 17.422 11.852 1 96.5 143 GLU A O 1
ATOM 1183 N N . LYS A 1 144 ? 26.312 19.609 11.969 1 97.25 144 LYS A N 1
ATOM 1184 C CA . LYS A 1 144 ? 25.281 20.016 11.016 1 97.25 144 LYS A CA 1
ATOM 1185 C C . LYS A 1 144 ? 25.422 19.234 9.711 1 97.25 144 LYS A C 1
ATOM 1187 O O . LYS A 1 144 ? 24.422 18.766 9.156 1 97.25 144 LYS A O 1
ATOM 1192 N N . SER A 1 145 ? 26.594 19.078 9.25 1 96.88 145 SER A N 1
ATOM 1193 C CA . SER A 1 145 ? 26.844 18.375 7.992 1 96.88 145 SER A CA 1
ATOM 1194 C C . SER A 1 145 ? 26.438 16.906 8.094 1 96.88 145 SER A C 1
ATOM 1196 O O . SER A 1 145 ? 25.891 16.344 7.141 1 96.88 145 SER A O 1
ATOM 1198 N N . GLU A 1 146 ? 26.672 16.359 9.195 1 97.75 146 GLU A N 1
ATOM 1199 C CA . GLU A 1 146 ? 26.312 14.961 9.414 1 97.75 146 GLU A CA 1
ATOM 1200 C C . GLU A 1 146 ? 24.797 14.781 9.461 1 97.75 146 GLU A C 1
ATOM 1202 O O . GLU A 1 146 ? 24.266 13.812 8.93 1 97.75 146 GLU A O 1
ATOM 1207 N N . LEU A 1 147 ? 24.188 15.711 10.133 1 98.38 147 LEU A N 1
ATOM 1208 C CA . LEU A 1 147 ? 22.734 15.656 10.18 1 98.38 147 LEU A CA 1
ATOM 1209 C C . LEU A 1 147 ? 22.141 15.781 8.781 1 98.38 147 LEU A C 1
ATOM 1211 O O . LEU A 1 147 ? 21.203 15.055 8.43 1 98.38 147 LEU A O 1
ATOM 1215 N N . LEU A 1 148 ? 22.688 16.641 7.988 1 97.94 148 LEU A N 1
ATOM 1216 C CA . LEU A 1 148 ? 22.203 16.828 6.625 1 97.94 148 LEU A CA 1
ATOM 1217 C C . LEU A 1 148 ? 22.406 15.555 5.801 1 97.94 148 LEU A C 1
ATOM 1219 O O . LEU A 1 148 ? 21.531 15.188 5.008 1 97.94 148 LEU A O 1
ATOM 1223 N N . LYS A 1 149 ? 23.516 14.93 5.992 1 98.12 149 LYS A N 1
ATOM 1224 C CA . LYS A 1 149 ? 23.766 13.664 5.316 1 98.12 149 LYS A CA 1
ATOM 1225 C C . LYS A 1 149 ? 22.75 12.609 5.738 1 98.12 149 LYS A C 1
ATOM 1227 O O . LYS A 1 149 ? 22.234 11.867 4.898 1 98.12 149 LYS A O 1
ATOM 1232 N N . PHE A 1 150 ? 22.531 12.602 7.016 1 98.31 150 PHE A N 1
ATOM 1233 C CA . PHE A 1 150 ? 21.531 11.68 7.559 1 98.31 150 PHE A CA 1
ATOM 1234 C C . PHE A 1 150 ? 20.172 11.914 6.918 1 98.31 150 PHE A C 1
ATOM 1236 O O . PHE A 1 150 ? 19.531 10.969 6.449 1 98.31 150 PHE A O 1
ATOM 1243 N N . LEU A 1 151 ? 19.75 13.125 6.871 1 97.94 151 LEU A N 1
ATOM 1244 C CA . LEU A 1 151 ? 18.469 13.477 6.277 1 97.94 151 LEU A CA 1
ATOM 1245 C C . LEU A 1 151 ? 18.438 13.156 4.789 1 97.94 151 LEU A C 1
ATOM 1247 O O . LEU A 1 151 ? 17.422 12.711 4.258 1 97.94 151 LEU A O 1
ATOM 1251 N N . GLY A 1 152 ? 19.531 13.406 4.148 1 97.5 152 GLY A N 1
ATOM 1252 C CA . GLY A 1 152 ? 19.641 13.055 2.742 1 97.5 152 GLY A CA 1
ATOM 1253 C C . GLY A 1 152 ? 19.438 11.578 2.479 1 97.5 152 GLY A C 1
ATOM 1254 O O . GLY A 1 152 ? 18.734 11.203 1.539 1 97.5 152 GLY A O 1
ATOM 1255 N N . ILE A 1 153 ? 20.031 10.75 3.287 1 97.94 153 ILE A N 1
ATOM 1256 C CA . ILE A 1 153 ? 19.859 9.312 3.166 1 97.94 153 ILE A CA 1
ATOM 1257 C C . ILE A 1 153 ? 18.391 8.945 3.373 1 97.94 153 ILE A C 1
ATOM 1259 O O . ILE A 1 153 ? 17.828 8.164 2.607 1 97.94 153 ILE A O 1
ATOM 1263 N N . MET A 1 154 ? 17.781 9.562 4.344 1 97.19 154 MET A N 1
ATOM 1264 C CA . MET A 1 154 ? 16.375 9.297 4.621 1 97.19 154 MET A CA 1
ATOM 1265 C C . MET A 1 154 ? 15.508 9.664 3.426 1 97.19 154 MET A C 1
ATOM 1267 O O . MET A 1 154 ? 14.594 8.922 3.061 1 97.19 154 MET A O 1
ATOM 1271 N N . ILE A 1 155 ? 15.75 10.758 2.826 1 96.38 155 ILE A N 1
ATOM 1272 C CA . ILE A 1 155 ? 15 11.188 1.655 1 96.38 155 ILE A CA 1
ATOM 1273 C C . ILE A 1 155 ? 15.211 10.195 0.513 1 96.38 155 ILE A C 1
ATOM 1275 O O . ILE A 1 155 ? 14.25 9.812 -0.165 1 96.38 155 ILE A O 1
ATOM 1279 N N . LEU A 1 156 ? 16.406 9.734 0.359 1 97.06 156 LEU A N 1
ATOM 1280 C CA . LEU A 1 156 ? 16.75 8.789 -0.7 1 97.06 156 LEU A CA 1
ATOM 1281 C C . LEU A 1 156 ? 15.969 7.492 -0.546 1 97.06 156 LEU A C 1
ATOM 1283 O O . LEU A 1 156 ? 15.461 6.945 -1.53 1 97.06 156 LEU A O 1
ATOM 1287 N N . THR A 1 157 ? 15.828 6.988 0.695 1 96.31 157 THR A N 1
ATOM 1288 C CA . THR A 1 157 ? 15.156 5.715 0.936 1 96.31 157 THR A CA 1
ATOM 1289 C C . THR A 1 157 ? 13.68 5.805 0.56 1 96.31 157 THR A C 1
ATOM 1291 O O . THR A 1 157 ? 13.023 4.781 0.377 1 96.31 157 THR A O 1
ATOM 1294 N N . GLY A 1 158 ? 13.172 6.988 0.393 1 93.69 158 GLY A N 1
ATOM 1295 C CA . GLY A 1 158 ? 11.781 7.184 0.031 1 93.69 158 GLY A CA 1
ATOM 1296 C C . GLY A 1 158 ? 11.484 6.824 -1.412 1 93.69 158 GLY A C 1
ATOM 1297 O O . GLY A 1 158 ? 10.344 6.48 -1.75 1 93.69 158 GLY A O 1
ATOM 1298 N N . TYR A 1 159 ? 12.5 6.906 -2.254 1 94.88 159 TYR A N 1
ATOM 1299 C CA . TYR A 1 159 ? 12.219 6.613 -3.656 1 94.88 159 TYR A CA 1
ATOM 1300 C C . TYR A 1 159 ? 13.188 5.566 -4.195 1 94.88 159 TYR A C 1
ATOM 1302 O O . TYR A 1 159 ? 12.984 5.035 -5.293 1 94.88 159 TYR A O 1
ATOM 1310 N N . HIS A 1 160 ? 14.25 5.348 -3.539 1 96.94 160 HIS A N 1
ATOM 1311 C CA . HIS A 1 160 ? 15.18 4.246 -3.762 1 96.94 160 HIS A CA 1
ATOM 1312 C C . HIS A 1 160 ? 15.094 3.217 -2.639 1 96.94 160 HIS A C 1
ATOM 1314 O O . HIS A 1 160 ? 15.883 3.254 -1.693 1 96.94 160 HIS A O 1
ATOM 1320 N N . THR A 1 161 ? 14.289 2.213 -2.867 1 96.44 161 THR A N 1
ATOM 1321 C CA . THR A 1 161 ? 13.852 1.43 -1.717 1 96.44 161 THR A CA 1
ATOM 1322 C C . THR A 1 161 ? 14.477 0.037 -1.742 1 96.44 161 THR A C 1
ATOM 1324 O O . THR A 1 161 ? 14.492 -0.623 -2.783 1 96.44 161 THR A O 1
ATOM 1327 N N . LEU A 1 162 ? 14.945 -0.323 -0.631 1 96.56 162 LEU A N 1
ATOM 1328 C CA . LEU A 1 162 ? 15.438 -1.67 -0.365 1 96.56 162 LEU A CA 1
ATOM 1329 C C . LEU A 1 162 ? 14.641 -2.328 0.756 1 96.56 162 LEU A C 1
ATOM 1331 O O . LEU A 1 162 ? 13.883 -1.657 1.46 1 96.56 162 LEU A O 1
ATOM 1335 N N . PRO A 1 163 ? 14.719 -3.617 0.94 1 92.31 163 PRO A N 1
ATOM 1336 C CA . PRO A 1 163 ? 13.859 -4.336 1.877 1 92.31 163 PRO A CA 1
ATOM 1337 C C . PRO A 1 163 ? 14.086 -3.924 3.328 1 92.31 163 PRO A C 1
ATOM 1339 O O . PRO A 1 163 ? 13.148 -3.926 4.129 1 92.31 163 PRO A O 1
ATOM 1342 N N . GLN A 1 164 ? 15.336 -3.631 3.594 1 93.62 164 GLN A N 1
ATOM 1343 C CA . GLN A 1 164 ? 15.695 -3.221 4.949 1 93.62 164 GLN A CA 1
ATOM 1344 C C . GLN A 1 164 ? 16.703 -2.072 4.93 1 93.62 164 GLN A C 1
ATOM 1346 O O . GLN A 1 164 ? 17.453 -1.916 3.965 1 93.62 164 GLN A O 1
ATOM 1351 N N . MET A 1 165 ? 16.641 -1.414 6.027 1 94.88 165 MET A N 1
ATOM 1352 C CA . MET A 1 165 ? 17.516 -0.239 6.105 1 94.88 165 MET A CA 1
ATOM 1353 C C . MET A 1 165 ? 18.984 -0.634 5.984 1 94.88 165 MET A C 1
ATOM 1355 O O . MET A 1 165 ? 19.75 0.021 5.277 1 94.88 165 MET A O 1
ATOM 1359 N N . ASP A 1 166 ? 19.391 -1.691 6.543 1 94.94 166 ASP A N 1
ATOM 1360 C CA . ASP A 1 166 ? 20.781 -2.092 6.57 1 94.94 166 ASP A CA 1
ATOM 1361 C C . ASP A 1 166 ? 21.266 -2.494 5.18 1 94.94 166 ASP A C 1
ATOM 1363 O O . ASP A 1 166 ? 22.484 -2.52 4.922 1 94.94 166 ASP A O 1
ATOM 1367 N N . CYS A 1 167 ? 20.328 -2.793 4.332 1 96.56 167 CYS A N 1
ATOM 1368 C CA . CYS A 1 167 ? 20.688 -3.217 2.984 1 96.56 167 CYS A CA 1
ATOM 1369 C C . CYS A 1 167 ? 21.375 -2.092 2.225 1 96.56 167 CYS A C 1
ATOM 1371 O O . CYS A 1 167 ? 22.141 -2.346 1.29 1 96.56 167 CYS A O 1
ATOM 1373 N N . TYR A 1 168 ? 21.234 -0.888 2.668 1 97.06 168 TYR A N 1
ATOM 1374 C CA . TYR A 1 168 ? 21.812 0.25 1.958 1 97.06 168 TYR A CA 1
ATOM 1375 C C . TYR A 1 168 ? 23.328 0.267 2.092 1 97.06 168 TYR A C 1
ATOM 1377 O O . TYR A 1 168 ? 24.016 0.946 1.328 1 97.06 168 TYR A O 1
ATOM 1385 N N . TRP A 1 169 ? 23.859 -0.477 3.035 1 97.31 169 TRP A N 1
ATOM 1386 C CA . TRP A 1 169 ? 25.312 -0.557 3.225 1 97.31 169 TRP A CA 1
ATOM 1387 C C . TRP A 1 169 ? 25.844 -1.908 2.762 1 97.31 169 TRP A C 1
ATOM 1389 O O . TRP A 1 169 ? 27.016 -2.225 2.975 1 97.31 169 TRP A O 1
ATOM 1399 N N . SER A 1 170 ? 24.922 -2.707 2.141 1 95.5 170 SER A N 1
ATOM 1400 C CA . SER A 1 170 ? 25.328 -4.023 1.654 1 95.5 170 SER A CA 1
ATOM 1401 C C . SER A 1 170 ? 26.281 -3.904 0.481 1 95.5 170 SER A C 1
ATOM 1403 O O . SER A 1 170 ? 26.172 -2.986 -0.334 1 95.5 170 SER A O 1
ATOM 1405 N N . LYS A 1 171 ? 27.203 -4.879 0.347 1 93.81 171 LYS A N 1
ATOM 1406 C CA . LYS A 1 171 ? 28.125 -4.93 -0.774 1 93.81 171 LYS A CA 1
ATOM 1407 C C . LYS A 1 171 ? 27.656 -5.906 -1.844 1 93.81 171 LYS A C 1
ATOM 1409 O O . LYS A 1 171 ? 28.266 -6.012 -2.912 1 93.81 171 LYS A O 1
ATOM 1414 N N . ASP A 1 172 ? 26.516 -6.539 -1.558 1 94.12 172 ASP A N 1
ATOM 1415 C CA . ASP A 1 172 ? 25.953 -7.441 -2.557 1 94.12 172 ASP A CA 1
ATOM 1416 C C . ASP A 1 172 ? 25.531 -6.68 -3.807 1 94.12 172 ASP A C 1
ATOM 1418 O O . ASP A 1 172 ? 24.938 -5.605 -3.711 1 94.12 172 ASP A O 1
ATOM 1422 N N . GLU A 1 173 ? 25.766 -7.258 -4.922 1 93.44 173 GLU A N 1
ATOM 1423 C CA . GLU A 1 173 ? 25.547 -6.582 -6.195 1 93.44 173 GLU A CA 1
ATOM 1424 C C . GLU A 1 173 ? 24.078 -6.215 -6.371 1 93.44 173 GLU A C 1
ATOM 1426 O O . GLU A 1 173 ? 23.75 -5.18 -6.961 1 93.44 173 GLU A O 1
ATOM 1431 N N . ASP A 1 174 ? 23.219 -7.027 -5.879 1 93.94 174 ASP A N 1
ATOM 1432 C CA . ASP A 1 174 ? 21.797 -6.809 -6.121 1 93.94 174 ASP A CA 1
ATOM 1433 C C . ASP A 1 174 ? 21.234 -5.754 -5.176 1 93.94 174 ASP A C 1
ATOM 1435 O O . ASP A 1 174 ? 20.125 -5.273 -5.363 1 93.94 174 ASP A O 1
ATOM 1439 N N . LYS A 1 175 ? 21.969 -5.344 -4.133 1 94.75 175 LYS A N 1
ATOM 1440 C CA . LYS A 1 175 ? 21.484 -4.363 -3.16 1 94.75 175 LYS A CA 1
ATOM 1441 C C . LYS A 1 175 ? 22.391 -3.137 -3.125 1 94.75 175 LYS A C 1
ATOM 1443 O O . LYS A 1 175 ? 22.234 -2.266 -2.266 1 94.75 175 LYS A O 1
ATOM 1448 N N . GLU A 1 176 ? 23.203 -3.021 -4.023 1 91.38 176 GLU A N 1
ATOM 1449 C CA . GLU A 1 176 ? 24.266 -2.016 -3.963 1 91.38 176 GLU A CA 1
ATOM 1450 C C . GLU A 1 176 ? 23.703 -0.614 -4.18 1 91.38 176 GLU A C 1
ATOM 1452 O O . GLU A 1 176 ? 23.047 -0.353 -5.188 1 91.38 176 GLU A O 1
ATOM 1457 N N . VAL A 1 177 ? 23.922 0.257 -3.227 1 94.12 177 VAL A N 1
ATOM 1458 C CA . VAL A 1 177 ? 23.688 1.694 -3.307 1 94.12 177 VAL A CA 1
ATOM 1459 C C . VAL A 1 177 ? 24.922 2.449 -2.838 1 94.12 177 VAL A C 1
ATOM 1461 O O . VAL A 1 177 ? 25.016 2.846 -1.673 1 94.12 177 VAL A O 1
ATOM 1464 N N . THR A 1 178 ? 25.797 2.738 -3.74 1 94.06 178 THR A N 1
ATOM 1465 C CA . THR A 1 178 ? 27.125 3.258 -3.451 1 94.06 178 THR A CA 1
ATOM 1466 C C . THR A 1 178 ? 27.047 4.648 -2.828 1 94.06 178 THR A C 1
ATOM 1468 O O . THR A 1 178 ? 27.859 5 -1.968 1 94.06 178 THR A O 1
ATOM 1471 N N . LEU A 1 179 ? 26.078 5.383 -3.193 1 96.19 179 LEU A N 1
ATOM 1472 C CA . LEU A 1 179 ? 25.922 6.746 -2.693 1 96.19 179 LEU A CA 1
ATOM 1473 C C . LEU A 1 179 ? 25.812 6.758 -1.173 1 96.19 179 LEU A C 1
ATOM 1475 O O . LEU A 1 179 ? 26.469 7.562 -0.506 1 96.19 179 LEU A O 1
ATOM 1479 N N . VAL A 1 180 ? 25.031 5.852 -0.607 1 97.25 180 VAL A N 1
ATOM 1480 C CA . VAL A 1 180 ? 24.797 5.809 0.833 1 97.25 180 VAL A CA 1
ATOM 1481 C C . VAL A 1 180 ? 26.078 5.383 1.549 1 97.25 180 VAL A C 1
ATOM 1483 O O . VAL A 1 180 ? 26.484 6.012 2.525 1 97.25 180 VAL A O 1
ATOM 1486 N N . ARG A 1 181 ? 26.75 4.414 1.01 1 95.31 181 ARG A N 1
ATOM 1487 C CA . ARG A 1 181 ? 27.969 3.891 1.611 1 95.31 181 ARG A CA 1
ATOM 1488 C C . ARG A 1 181 ? 29.078 4.949 1.627 1 95.31 181 ARG A C 1
ATOM 1490 O O . ARG A 1 181 ? 29.859 5.02 2.572 1 95.31 181 ARG A O 1
ATOM 1497 N N . ASN A 1 182 ? 29.078 5.703 0.603 1 96.19 182 ASN A N 1
ATOM 1498 C CA . ASN A 1 182 ? 30.109 6.727 0.476 1 96.19 182 ASN A CA 1
ATOM 1499 C C . ASN A 1 182 ? 29.781 7.961 1.312 1 96.19 182 ASN A C 1
ATOM 1501 O O . ASN A 1 182 ? 30.656 8.797 1.558 1 96.19 182 ASN A O 1
ATOM 1505 N N . THR A 1 183 ? 28.594 8.078 1.706 1 97.44 183 THR A N 1
ATOM 1506 C CA . THR A 1 183 ? 28.156 9.281 2.398 1 97.44 183 THR A CA 1
ATOM 1507 C C . THR A 1 183 ? 28.359 9.148 3.904 1 97.44 183 THR A C 1
ATOM 1509 O O . THR A 1 183 ? 28.828 10.086 4.559 1 97.44 183 THR A O 1
ATOM 1512 N N . MET A 1 184 ? 28.016 8.016 4.469 1 97.19 184 MET A N 1
ATOM 1513 C CA . MET A 1 184 ? 28.062 7.801 5.91 1 97.19 184 MET A CA 1
ATOM 1514 C C . MET A 1 184 ? 28.156 6.312 6.238 1 97.19 184 MET A C 1
ATOM 1516 O O . MET A 1 184 ? 27.516 5.488 5.57 1 97.19 184 MET A O 1
ATOM 1520 N N . SER A 1 185 ? 28.984 6.008 7.27 1 97.62 185 SER A N 1
ATOM 1521 C CA . SER A 1 185 ? 29.047 4.613 7.684 1 97.62 185 SER A CA 1
ATOM 1522 C C . SER A 1 185 ? 27.734 4.156 8.312 1 97.62 185 SER A C 1
ATOM 1524 O O . SER A 1 185 ? 26.984 4.969 8.859 1 97.62 185 SER A O 1
ATOM 1526 N N . ARG A 1 186 ? 27.453 2.881 8.227 1 97.38 186 ARG A N 1
ATOM 1527 C CA . ARG A 1 186 ? 26.25 2.295 8.797 1 97.38 186 ARG A CA 1
ATOM 1528 C C . ARG A 1 186 ? 26.156 2.57 10.297 1 97.38 186 ARG A C 1
ATOM 1530 O O . ARG A 1 186 ? 25.109 2.955 10.797 1 97.38 186 ARG A O 1
ATOM 1537 N N . ASN A 1 187 ? 27.25 2.406 10.977 1 97.06 187 ASN A N 1
ATOM 1538 C CA . ASN A 1 187 ? 27.266 2.6 12.422 1 97.06 187 ASN A CA 1
ATOM 1539 C C . ASN A 1 187 ? 26.984 4.051 12.797 1 97.06 187 ASN A C 1
ATOM 1541 O O . ASN A 1 187 ? 26.266 4.316 13.766 1 97.06 187 ASN A O 1
ATOM 1545 N N . LYS A 1 188 ? 27.562 4.957 12.078 1 97.12 188 LYS A N 1
ATOM 1546 C CA . LYS A 1 188 ? 27.281 6.371 12.328 1 97.12 188 LYS A CA 1
ATOM 1547 C C . LYS A 1 188 ? 25.812 6.691 12.102 1 97.12 188 LYS A C 1
ATOM 1549 O O . LYS A 1 188 ? 25.188 7.387 12.906 1 97.12 188 LYS A O 1
ATOM 1554 N N . PHE A 1 189 ? 25.312 6.203 11.039 1 98 189 PHE A N 1
ATOM 1555 C CA . PHE A 1 189 ? 23.891 6.398 10.734 1 98 189 PHE A CA 1
ATOM 1556 C C . PHE A 1 189 ? 23.016 5.875 11.875 1 98 189 PHE A C 1
ATOM 1558 O O . PHE A 1 189 ? 22.125 6.582 12.352 1 98 189 PHE A O 1
ATOM 1565 N N . ARG A 1 190 ? 23.312 4.641 12.32 1 97 190 ARG A N 1
ATOM 1566 C CA . ARG A 1 190 ? 22.562 4.02 13.406 1 97 190 ARG A CA 1
ATOM 1567 C C . ARG A 1 190 ? 22.688 4.832 14.695 1 97 190 ARG A C 1
ATOM 1569 O O . ARG A 1 190 ? 21.719 4.965 15.445 1 97 190 ARG A O 1
ATOM 1576 N N . PHE A 1 191 ? 23.828 5.305 14.859 1 97.12 191 PHE A N 1
ATOM 1577 C CA . PHE A 1 191 ? 24.094 6.07 16.078 1 97.12 191 PHE A CA 1
ATOM 1578 C C . PHE A 1 191 ? 23.281 7.367 16.078 1 97.12 191 PHE A C 1
ATOM 1580 O O . PHE A 1 191 ? 22.719 7.746 17.094 1 97.12 191 PHE A O 1
ATOM 1587 N N . ILE A 1 192 ? 23.219 8.039 14.992 1 98.12 192 ILE A N 1
ATOM 1588 C CA . ILE A 1 192 ? 22.422 9.25 14.859 1 98.12 192 ILE A CA 1
ATOM 1589 C C . ILE A 1 192 ? 20.938 8.922 15.047 1 98.12 192 ILE A C 1
ATOM 1591 O O . ILE A 1 192 ? 20.234 9.602 15.797 1 98.12 192 ILE A O 1
ATOM 1595 N N . LYS A 1 193 ? 20.484 7.863 14.422 1 97.31 193 LYS A N 1
ATOM 1596 C CA . LYS A 1 193 ? 19.094 7.441 14.508 1 97.31 193 LYS A CA 1
ATOM 1597 C C . LYS A 1 193 ? 18.703 7.141 15.953 1 97.31 193 LYS A C 1
ATOM 1599 O O . LYS A 1 193 ? 17.609 7.527 16.406 1 97.31 193 LYS A O 1
ATOM 1604 N N . LYS A 1 194 ? 19.531 6.535 16.672 1 96.56 194 LYS A N 1
ATOM 1605 C CA . LYS A 1 194 ? 19.297 6.141 18.047 1 96.56 194 LYS A CA 1
ATOM 1606 C C . LYS A 1 194 ? 19.125 7.363 18.953 1 96.56 194 LYS A C 1
ATOM 1608 O O . LYS A 1 194 ? 18.359 7.328 19.922 1 96.56 194 LYS A O 1
ATOM 1613 N N . ASN A 1 195 ? 19.828 8.391 18.625 1 97.81 195 ASN A N 1
ATOM 1614 C CA . ASN A 1 195 ? 19.859 9.531 19.531 1 97.81 195 ASN A CA 1
ATOM 1615 C C . ASN A 1 195 ? 19 10.68 19.016 1 97.81 195 ASN A C 1
ATOM 1617 O O . ASN A 1 195 ? 18.828 11.688 19.703 1 97.81 195 ASN A O 1
ATOM 1621 N N . LEU A 1 196 ? 18.375 10.508 17.875 1 97.81 196 LEU A N 1
ATOM 1622 C CA . LEU A 1 196 ? 17.578 11.578 17.281 1 97.81 196 LEU A CA 1
ATOM 1623 C C . LEU A 1 196 ? 16.391 11.93 18.156 1 97.81 196 LEU A C 1
ATOM 1625 O O . LEU A 1 196 ? 15.594 11.055 18.5 1 97.81 196 LEU A O 1
ATOM 1629 N N . HIS A 1 197 ? 16.344 13.18 18.578 1 97.69 197 HIS A N 1
ATOM 1630 C CA . HIS A 1 197 ? 15.258 13.672 19.422 1 97.69 197 HIS A CA 1
ATOM 1631 C C . HIS A 1 197 ? 14.852 15.094 19.031 1 97.69 197 HIS A C 1
ATOM 1633 O O . HIS A 1 197 ? 15.68 15.867 18.562 1 97.69 197 HIS A O 1
ATOM 1639 N N . LEU A 1 198 ? 13.602 15.383 19.281 1 98 198 LEU A N 1
ATOM 1640 C CA . LEU A 1 198 ? 13.078 16.641 18.75 1 98 198 LEU A CA 1
ATOM 1641 C C . LEU A 1 198 ? 12.453 17.469 19.875 1 98 198 LEU A C 1
ATOM 1643 O O . LEU A 1 198 ? 11.82 18.5 19.609 1 98 198 LEU A O 1
ATOM 1647 N N . ALA A 1 199 ? 12.617 17.031 21.125 1 97.56 199 ALA A N 1
ATOM 1648 C CA . ALA A 1 199 ? 12.078 17.766 22.266 1 97.56 199 ALA A CA 1
ATOM 1649 C C . ALA A 1 199 ? 12.859 17.438 23.531 1 97.56 199 ALA A C 1
ATOM 1651 O O . ALA A 1 199 ? 13.688 16.531 23.547 1 97.56 199 ALA A O 1
ATOM 1652 N N . ASP A 1 200 ? 12.602 18.297 24.5 1 96.19 200 ASP A N 1
ATOM 1653 C CA . ASP A 1 200 ? 13.141 18.047 25.844 1 96.19 200 ASP A CA 1
ATOM 1654 C C . ASP A 1 200 ? 12.258 17.078 26.609 1 96.19 200 ASP A C 1
ATOM 1656 O O . ASP A 1 200 ? 11.133 17.422 27 1 96.19 200 ASP A O 1
ATOM 1660 N N . ASN A 1 201 ? 12.773 15.945 26.891 1 94.06 201 ASN A N 1
ATOM 1661 C CA . ASN A 1 201 ? 12 14.898 27.547 1 94.06 201 ASN A CA 1
ATOM 1662 C C . ASN A 1 201 ? 11.594 15.32 28.953 1 94.06 201 ASN A C 1
ATOM 1664 O O . ASN A 1 201 ? 10.672 14.734 29.547 1 94.06 201 ASN A O 1
ATOM 1668 N N . HIS A 1 202 ? 12.234 16.266 29.438 1 93.94 202 HIS A N 1
ATOM 1669 C CA . HIS A 1 202 ? 11.953 16.703 30.797 1 93.94 202 HIS A CA 1
ATOM 1670 C C . HIS A 1 202 ? 10.906 17.812 30.812 1 93.94 202 HIS A C 1
ATOM 1672 O O . HIS A 1 202 ? 10.438 18.219 31.875 1 93.94 202 HIS A O 1
ATOM 1678 N N . ASN A 1 203 ? 10.555 18.281 29.734 1 93.44 203 ASN A N 1
ATOM 1679 C CA . ASN A 1 203 ? 9.586 19.359 29.625 1 93.44 203 ASN A CA 1
ATOM 1680 C C . ASN A 1 203 ? 8.492 19.031 28.609 1 93.44 203 ASN A C 1
ATOM 1682 O O . ASN A 1 203 ? 8.211 19.828 27.719 1 93.44 203 ASN A O 1
ATOM 1686 N N . LEU A 1 204 ? 7.895 17.938 28.781 1 94.62 204 LEU A N 1
ATOM 1687 C CA . LEU A 1 204 ? 6.832 17.516 27.875 1 94.62 204 LEU A CA 1
ATOM 1688 C C . LEU A 1 204 ? 5.465 17.875 28.438 1 94.62 204 LEU A C 1
ATOM 1690 O O . LEU A 1 204 ? 5.23 17.781 29.641 1 94.62 204 LEU A O 1
ATOM 1694 N N . ASN A 1 205 ? 4.621 18.406 27.594 1 91.62 205 ASN A N 1
ATOM 1695 C CA . ASN A 1 205 ? 3.229 18.625 27.953 1 91.62 205 ASN A CA 1
ATOM 1696 C C . ASN A 1 205 ? 2.449 17.328 28.047 1 91.62 205 ASN A C 1
ATOM 1698 O O . ASN A 1 205 ? 2.201 16.672 27.031 1 91.62 205 ASN A O 1
ATOM 1702 N N . PRO A 1 206 ? 2.074 16.922 29.172 1 88.69 206 PRO A N 1
ATOM 1703 C CA . PRO A 1 206 ? 1.39 15.641 29.328 1 88.69 206 PRO A CA 1
ATOM 1704 C C . PRO A 1 206 ? 0.046 15.594 28.609 1 88.69 206 PRO A C 1
ATOM 1706 O O . PRO A 1 206 ? -0.47 14.508 28.328 1 88.69 206 PRO A O 1
ATOM 1709 N N . LEU A 1 207 ? -0.483 16.719 28.312 1 86.38 207 LEU A N 1
ATOM 1710 C CA . LEU A 1 207 ? -1.788 16.766 27.672 1 86.38 207 LEU A CA 1
ATOM 1711 C C . LEU A 1 207 ? -1.647 16.641 26.156 1 86.38 207 LEU A C 1
ATOM 1713 O O . LEU A 1 207 ? -2.637 16.438 25.453 1 86.38 207 LEU A O 1
ATOM 1717 N N . ASP A 1 208 ? -0.483 16.766 25.719 1 90.06 208 ASP A N 1
ATOM 1718 C CA . ASP A 1 208 ? -0.197 16.688 24.281 1 90.06 208 ASP A CA 1
ATOM 1719 C C . ASP A 1 208 ? 0.494 15.359 23.953 1 90.06 208 ASP A C 1
ATOM 1721 O O . ASP A 1 208 ? 1.683 15.188 24.219 1 90.06 208 ASP A O 1
ATOM 1725 N N . LYS A 1 209 ? -0.197 14.523 23.25 1 90.06 209 LYS A N 1
ATOM 1726 C CA . LYS A 1 209 ? 0.336 13.211 22.922 1 90.06 209 LYS A CA 1
ATOM 1727 C C . LYS A 1 209 ? 1.466 13.32 21.891 1 90.06 209 LYS A C 1
ATOM 1729 O O . LYS A 1 209 ? 2.205 12.359 21.672 1 90.06 209 LYS A O 1
ATOM 1734 N N . PHE A 1 210 ? 1.626 14.492 21.297 1 93.75 210 PHE A N 1
ATOM 1735 C CA . PHE A 1 210 ? 2.697 14.711 20.328 1 93.75 210 PHE A CA 1
ATOM 1736 C C . PHE A 1 210 ? 3.744 15.664 20.891 1 93.75 210 PHE A C 1
ATOM 1738 O O . PHE A 1 210 ? 4.449 16.328 20.125 1 93.75 210 PHE A O 1
ATOM 1745 N N . SER A 1 211 ? 3.809 15.734 22.156 1 94.31 211 SER A N 1
ATOM 1746 C CA . SER A 1 211 ? 4.711 16.672 22.812 1 94.31 211 SER A CA 1
ATOM 1747 C C . SER A 1 211 ? 6.156 16.438 22.406 1 94.31 211 SER A C 1
ATOM 1749 O O . SER A 1 211 ? 6.949 17.375 22.312 1 94.31 211 SER A O 1
ATOM 1751 N N . LYS A 1 212 ? 6.516 15.25 22.094 1 95.12 212 LYS A N 1
ATOM 1752 C CA . LYS A 1 212 ? 7.887 14.906 21.719 1 95.12 212 LYS A CA 1
ATOM 1753 C C . LYS A 1 212 ? 8.234 15.453 20.344 1 95.12 212 LYS A C 1
ATOM 1755 O O . LYS A 1 212 ? 9.414 15.516 19.969 1 95.12 212 LYS A O 1
ATOM 1760 N N . LEU A 1 213 ? 7.25 15.859 19.578 1 96.25 213 LEU A N 1
ATOM 1761 C CA . LEU A 1 213 ? 7.477 16.359 18.219 1 96.25 213 LEU A CA 1
ATOM 1762 C C . LEU A 1 213 ? 7.055 17.828 18.109 1 96.25 213 LEU A C 1
ATOM 1764 O O . LEU A 1 213 ? 7.328 18.469 17.094 1 96.25 213 LEU A O 1
ATOM 1768 N N . ARG A 1 214 ? 6.445 18.375 19.078 1 96 214 ARG A N 1
ATOM 1769 C CA . ARG A 1 214 ? 5.734 19.641 19.031 1 96 214 ARG A CA 1
ATOM 1770 C C . ARG A 1 214 ? 6.684 20.781 18.688 1 96 214 ARG A C 1
ATOM 1772 O O . ARG A 1 214 ? 6.383 21.609 17.812 1 96 214 ARG A O 1
ATOM 1779 N N . PRO A 1 215 ? 7.879 20.859 19.344 1 97.19 215 PRO A N 1
ATOM 1780 C CA . PRO A 1 215 ? 8.773 21.953 18.984 1 97.19 215 PRO A CA 1
ATOM 1781 C C . PRO A 1 215 ? 9.148 21.953 17.5 1 97.19 215 PRO A C 1
ATOM 1783 O O . PRO A 1 215 ? 9.227 23.016 16.875 1 97.19 215 PRO A O 1
ATOM 1786 N N . PHE A 1 216 ? 9.367 20.812 17.016 1 97.44 216 PHE A N 1
ATOM 1787 C CA . PHE A 1 216 ? 9.727 20.641 15.617 1 97.44 216 PHE A CA 1
ATOM 1788 C C . PHE A 1 216 ? 8.555 21.016 14.719 1 97.44 216 PHE A C 1
ATOM 1790 O O . PHE A 1 216 ? 8.727 21.75 13.742 1 97.44 216 PHE A O 1
ATOM 1797 N N . PHE A 1 217 ? 7.359 20.547 15.031 1 96.75 217 PHE A N 1
ATOM 1798 C CA . PHE A 1 217 ? 6.145 20.844 14.281 1 96.75 217 PHE A CA 1
ATOM 1799 C C . PHE A 1 217 ? 5.902 22.359 14.234 1 96.75 217 PHE A C 1
ATOM 1801 O O . PHE A 1 217 ? 5.598 22.906 13.172 1 96.75 217 PHE A O 1
ATOM 1808 N N . ASP A 1 218 ? 6.012 22.953 15.359 1 95.94 218 ASP A N 1
ATOM 1809 C CA . ASP A 1 218 ? 5.762 24.391 15.453 1 95.94 218 ASP A CA 1
ATOM 1810 C C . ASP A 1 218 ? 6.723 25.188 14.562 1 95.94 218 ASP A C 1
ATOM 1812 O O . ASP A 1 218 ? 6.312 26.109 13.859 1 95.94 218 ASP A O 1
ATOM 1816 N N . LEU A 1 219 ? 7.941 24.781 14.625 1 96.62 219 LEU A N 1
ATOM 1817 C CA . LEU A 1 219 ? 8.945 25.453 13.812 1 96.62 219 LEU A CA 1
ATOM 1818 C C . LEU A 1 219 ? 8.664 25.266 12.328 1 96.62 219 LEU A C 1
ATOM 1820 O O . LEU A 1 219 ? 8.766 26.203 11.539 1 96.62 219 LEU A O 1
ATOM 1824 N N . LEU A 1 220 ? 8.352 24.047 11.93 1 96.56 220 LEU A N 1
ATOM 1825 C CA . LEU A 1 220 ? 8.039 23.781 10.523 1 96.56 220 LEU A CA 1
ATOM 1826 C C . LEU A 1 220 ? 6.832 24.594 10.07 1 96.56 220 LEU A C 1
ATOM 1828 O O . LEU A 1 220 ? 6.844 25.172 8.977 1 96.56 220 LEU A O 1
ATOM 1832 N N . ASN A 1 221 ? 5.781 24.625 10.867 1 96.31 221 ASN A N 1
ATOM 1833 C CA . ASN A 1 221 ? 4.594 25.406 10.539 1 96.31 221 ASN A CA 1
ATOM 1834 C C . ASN A 1 221 ? 4.93 26.875 10.344 1 96.31 221 ASN A C 1
ATOM 1836 O O . ASN A 1 221 ? 4.391 27.531 9.445 1 96.31 221 ASN A O 1
ATOM 1840 N N . GLN A 1 222 ? 5.773 27.391 11.18 1 95.44 222 GLN A N 1
ATOM 1841 C CA . GLN A 1 222 ? 6.219 28.781 11.023 1 95.44 222 GLN A CA 1
ATOM 1842 C C . GLN A 1 222 ? 6.906 28.984 9.68 1 95.44 222 GLN A C 1
ATOM 1844 O O . GLN A 1 222 ? 6.652 29.984 8.992 1 95.44 222 GLN A O 1
ATOM 1849 N N . LYS A 1 223 ? 7.746 28 9.312 1 94.94 223 LYS A N 1
ATOM 1850 C CA . LYS A 1 223 ? 8.453 28.109 8.039 1 94.94 223 LYS A CA 1
ATOM 1851 C C . LYS A 1 223 ? 7.492 27.984 6.867 1 94.94 223 LYS A C 1
ATOM 1853 O O . LYS A 1 223 ? 7.621 28.703 5.875 1 94.94 223 LYS A O 1
ATOM 1858 N N . PHE A 1 224 ? 6.555 27.141 6.934 1 94.62 224 PHE A N 1
ATOM 1859 C CA . PHE A 1 224 ? 5.582 26.922 5.867 1 94.62 224 PHE A CA 1
ATOM 1860 C C . PHE A 1 224 ? 4.801 28.203 5.59 1 94.62 224 PHE A C 1
ATOM 1862 O O . PHE A 1 224 ? 4.562 28.562 4.434 1 94.62 224 PHE A O 1
ATOM 1869 N N . VAL A 1 225 ? 4.422 28.891 6.613 1 91.56 225 VAL A N 1
ATOM 1870 C CA . VAL A 1 225 ? 3.674 30.125 6.465 1 91.56 225 VAL A CA 1
ATOM 1871 C C . VAL A 1 225 ? 4.594 31.219 5.922 1 91.56 225 VAL A C 1
ATOM 1873 O O . VAL A 1 225 ? 4.18 32.031 5.09 1 91.56 225 VAL A O 1
ATOM 1876 N N . GLN A 1 226 ? 5.82 31.172 6.367 1 88.69 226 GLN A N 1
ATOM 1877 C CA . GLN A 1 226 ? 6.793 32.188 5.992 1 88.69 226 GLN A CA 1
ATOM 1878 C C . GLN A 1 226 ? 7.023 32.188 4.48 1 88.69 226 GLN A C 1
ATOM 1880 O O . GLN A 1 226 ? 7.125 33.281 3.871 1 88.69 226 GLN A O 1
ATOM 1885 N N . PHE A 1 227 ? 7.047 31.062 3.916 1 86.62 227 PHE A N 1
ATOM 1886 C CA . PHE A 1 227 ? 7.434 31 2.512 1 86.62 227 PHE A CA 1
ATOM 1887 C C . PHE A 1 227 ? 6.23 30.688 1.631 1 86.62 227 PHE A C 1
ATOM 1889 O O . PHE A 1 227 ? 6.363 30.547 0.413 1 86.62 227 PHE A O 1
ATOM 1896 N N . GLY A 1 228 ? 5.133 30.562 2.256 1 84.25 228 GLY A N 1
ATOM 1897 C CA . GLY A 1 228 ? 3.922 30.312 1.489 1 84.25 228 GLY A CA 1
ATOM 1898 C C . GLY A 1 228 ? 3.143 31.562 1.172 1 84.25 228 GLY A C 1
ATOM 1899 O O . GLY A 1 228 ? 3.266 32.562 1.876 1 84.25 228 GLY A O 1
ATOM 1900 N N . ILE A 1 229 ? 2.51 31.516 0.07 1 79.75 229 ILE A N 1
ATOM 1901 C CA . ILE A 1 229 ? 1.537 32.531 -0.286 1 79.75 229 ILE A CA 1
ATOM 1902 C C . ILE A 1 229 ? 0.127 31.953 -0.227 1 79.75 229 ILE A C 1
ATOM 1904 O O . ILE A 1 229 ? -0.216 31.062 -1.008 1 79.75 229 ILE A O 1
ATOM 1908 N N . PHE A 1 230 ? -0.583 32.562 0.763 1 80.12 230 PHE A N 1
ATOM 1909 C CA . PHE A 1 230 ? -1.947 32.062 0.859 1 80.12 230 PHE A CA 1
ATOM 1910 C C . PHE A 1 230 ? -2.695 32.281 -0.452 1 80.12 230 PHE A C 1
ATOM 1912 O O . PHE A 1 230 ? -2.811 33.406 -0.934 1 80.12 230 PHE A O 1
ATOM 1919 N N . ALA A 1 231 ? -3.184 31.219 -0.918 1 81.62 231 ALA A N 1
ATOM 1920 C CA . ALA A 1 231 ? -3.945 31.219 -2.164 1 81.62 231 ALA A CA 1
ATOM 1921 C C . ALA A 1 231 ? -5.379 31.688 -1.927 1 81.62 231 ALA A C 1
ATOM 1923 O O . ALA A 1 231 ? -5.836 31.766 -0.783 1 81.62 231 ALA A O 1
ATOM 1924 N N . HIS A 1 232 ? -5.918 32.031 -2.957 1 85.94 232 HIS A N 1
ATOM 1925 C CA . HIS A 1 232 ? -7.332 32.406 -2.9 1 85.94 232 HIS A CA 1
ATOM 1926 C C . HIS A 1 232 ? -8.18 31.234 -2.398 1 85.94 232 HIS A C 1
ATOM 1928 O O . HIS A 1 232 ? -9.047 31.422 -1.541 1 85.94 232 HIS A O 1
ATOM 1934 N N . ASN A 1 233 ? -7.895 30.188 -2.959 1 89.19 233 ASN A N 1
ATOM 1935 C CA . ASN A 1 233 ? -8.586 28.969 -2.543 1 89.19 233 ASN A CA 1
ATOM 1936 C C . ASN A 1 233 ? -7.758 28.156 -1.553 1 89.19 233 ASN A C 1
ATOM 1938 O O . ASN A 1 233 ? -6.617 27.797 -1.842 1 89.19 233 ASN A O 1
ATOM 1942 N N . LEU A 1 234 ? -8.352 27.938 -0.432 1 93 234 LEU A N 1
ATOM 1943 C CA . LEU A 1 234 ? -7.711 27.156 0.611 1 93 234 LEU A CA 1
ATOM 1944 C C . LEU A 1 234 ? -8.492 25.875 0.88 1 93 234 LEU A C 1
ATOM 1946 O O . LEU A 1 234 ? -9.727 25.875 0.841 1 93 234 LEU A O 1
ATOM 1950 N N . SER A 1 235 ? -7.719 24.844 1.11 1 95.25 235 SER A N 1
ATOM 1951 C CA . SER A 1 235 ? -8.352 23.547 1.372 1 95.25 235 SER A CA 1
ATOM 1952 C C . SER A 1 235 ? -7.934 23 2.73 1 95.25 235 SER A C 1
ATOM 1954 O O . SER A 1 235 ? -6.758 23.062 3.098 1 95.25 235 SER A O 1
ATOM 1956 N N . ILE A 1 236 ? -8.93 22.547 3.477 1 95.06 236 ILE A N 1
ATOM 1957 C CA . ILE A 1 236 ? -8.672 21.859 4.738 1 95.06 236 ILE A CA 1
ATOM 1958 C C . ILE A 1 236 ? -9.094 20.391 4.625 1 95.06 236 ILE A C 1
ATOM 1960 O O . ILE A 1 236 ? -10.219 20.094 4.227 1 95.06 236 ILE A O 1
ATOM 1964 N N . ASP A 1 237 ? -8.141 19.547 4.895 1 93.06 237 ASP A N 1
ATOM 1965 C CA . ASP A 1 237 ? -8.422 18.125 4.812 1 93.06 237 ASP A CA 1
ATOM 1966 C C . ASP A 1 237 ? -7.449 17.312 5.676 1 93.06 237 ASP A C 1
ATOM 1968 O O . ASP A 1 237 ? -6.562 17.891 6.316 1 93.06 237 ASP A O 1
ATOM 1972 N N . GLU A 1 238 ? -7.711 16.047 5.719 1 90.44 238 GLU A N 1
ATOM 1973 C CA . GLU A 1 238 ? -6.875 15.148 6.504 1 90.44 238 GLU A CA 1
ATOM 1974 C C . GLU A 1 238 ? -5.844 14.453 5.625 1 90.44 238 GLU A C 1
ATOM 1976 O O . GLU A 1 238 ? -6.094 14.195 4.445 1 90.44 238 GLU A O 1
ATOM 1981 N N . GLU A 1 239 ? -4.688 14.25 6.184 1 91.06 239 GLU A N 1
ATOM 1982 C CA . GLU A 1 239 ? -3.643 13.43 5.578 1 91.06 239 GLU A CA 1
ATOM 1983 C C . GLU A 1 239 ? -3.197 12.32 6.52 1 91.06 239 GLU A C 1
ATOM 1985 O O . GLU A 1 239 ? -3.068 12.539 7.727 1 91.06 239 GLU A O 1
ATOM 1990 N N . MET A 1 240 ? -2.988 11.141 5.918 1 89 240 MET A N 1
ATOM 1991 C CA . MET A 1 240 ? -2.523 10.008 6.719 1 89 240 MET A CA 1
ATOM 1992 C C . MET A 1 240 ? -1.023 9.797 6.539 1 89 240 MET A C 1
ATOM 1994 O O . MET A 1 240 ? -0.52 9.812 5.414 1 89 240 MET A O 1
ATOM 1998 N N . VAL A 1 241 ? -0.342 9.719 7.637 1 91.94 241 VAL A N 1
ATOM 1999 C CA . VAL A 1 241 ? 1.062 9.328 7.641 1 91.94 241 VAL A CA 1
ATOM 2000 C C . VAL A 1 241 ? 1.189 7.867 8.078 1 91.94 241 VAL A C 1
ATOM 2002 O O . VAL A 1 241 ? 0.873 7.527 9.227 1 91.94 241 VAL A O 1
ATOM 2005 N N . PRO A 1 242 ? 1.656 7.074 7.141 1 88.56 242 PRO A N 1
ATOM 2006 C CA . PRO A 1 242 ? 1.746 5.656 7.504 1 88.56 242 PRO A CA 1
ATOM 2007 C C . PRO A 1 242 ? 2.609 5.414 8.742 1 88.56 242 PRO A C 1
ATOM 2009 O O . PRO A 1 242 ? 3.646 6.059 8.906 1 88.56 242 PRO A O 1
ATOM 2012 N N . TYR A 1 243 ? 2.098 4.605 9.656 1 87.81 243 TYR A N 1
ATOM 2013 C CA . TYR A 1 243 ? 2.779 4.23 10.891 1 87.81 243 TYR A CA 1
ATOM 2014 C C . TYR A 1 243 ? 2.344 2.846 11.352 1 87.81 243 TYR A C 1
ATOM 2016 O O . TYR A 1 243 ? 1.146 2.566 11.453 1 87.81 243 TYR A O 1
ATOM 2024 N N . PHE A 1 244 ? 3.336 1.992 11.641 1 79.25 244 PHE A N 1
ATOM 2025 C CA . PHE A 1 244 ? 3.012 0.613 11.984 1 79.25 244 PHE A CA 1
ATOM 2026 C C . PHE A 1 244 ? 3.445 0.296 13.414 1 79.25 244 PHE A C 1
ATOM 2028 O O . PHE A 1 244 ? 3.348 -0.85 13.852 1 79.25 244 PHE A O 1
ATOM 2035 N N . GLY A 1 245 ? 3.877 1.327 14.086 1 77.75 245 GLY A N 1
ATOM 2036 C CA . GLY A 1 245 ? 4.301 1.111 15.461 1 77.75 245 GLY A CA 1
ATOM 2037 C C . GLY A 1 245 ? 3.143 1.022 16.438 1 77.75 245 GLY A C 1
ATOM 2038 O O . GLY A 1 245 ? 2.025 0.669 16.047 1 77.75 245 GLY A O 1
ATOM 2039 N N . ARG A 1 246 ? 3.393 1.246 17.703 1 80.62 246 ARG A N 1
ATOM 2040 C CA . ARG A 1 246 ? 2.398 0.982 18.734 1 80.62 246 ARG A CA 1
ATOM 2041 C C . ARG A 1 246 ? 1.973 2.273 19.438 1 80.62 246 ARG A C 1
ATOM 2043 O O . ARG A 1 246 ? 1.428 2.24 20.531 1 80.62 246 ARG A O 1
ATOM 2050 N N . HIS A 1 247 ? 2.195 3.355 18.812 1 82.94 247 HIS A N 1
ATOM 2051 C CA . HIS A 1 247 ? 1.791 4.625 19.406 1 82.94 247 HIS A CA 1
ATOM 2052 C C . HIS A 1 247 ? 0.277 4.699 19.562 1 82.94 247 HIS A C 1
ATOM 2054 O O . HIS A 1 247 ? -0.469 4.258 18.688 1 82.94 247 HIS A O 1
ATOM 2060 N N . SER A 1 248 ? -0.215 5.262 20.656 1 81.06 248 SER A N 1
ATOM 2061 C CA . SER A 1 248 ? -1.629 5.27 21.016 1 81.06 248 SER A CA 1
ATOM 2062 C C . SER A 1 248 ? -2.447 6.102 20.031 1 81.06 248 SER A C 1
ATOM 2064 O O . SER A 1 248 ? -3.658 5.906 19.906 1 81.06 248 SER A O 1
ATOM 2066 N N . CYS A 1 249 ? -1.829 7 19.359 1 84.5 249 CYS A N 1
ATOM 2067 C CA . CYS A 1 249 ? -2.553 7.871 18.438 1 84.5 249 CYS A CA 1
ATOM 2068 C C . CYS A 1 249 ? -2.656 7.242 17.047 1 84.5 249 CYS A C 1
ATOM 2070 O O . CYS A 1 249 ? -3.197 7.852 16.125 1 84.5 249 CYS A O 1
ATOM 2072 N N . LYS A 1 250 ? -2.143 6.082 16.875 1 86.06 250 LYS A N 1
ATOM 2073 C CA . LYS A 1 250 ? -2.254 5.391 15.602 1 86.06 250 LYS A CA 1
ATOM 2074 C C . LYS A 1 250 ? -3.715 5.141 15.234 1 86.06 250 LYS A C 1
ATOM 2076 O O . LYS A 1 250 ? -4.496 4.672 16.062 1 86.06 250 LYS A O 1
ATOM 2081 N N . MET A 1 251 ? -4.027 5.504 14 1 82.31 251 MET A N 1
ATOM 2082 C CA . MET A 1 251 ? -5.387 5.32 13.5 1 82.31 251 MET A CA 1
ATOM 2083 C C . MET A 1 251 ? -5.465 4.129 12.555 1 82.31 251 MET A C 1
ATOM 2085 O O . MET A 1 251 ? -4.48 3.789 11.898 1 82.31 251 MET A O 1
ATOM 2089 N N . PHE A 1 252 ? -6.605 3.426 12.664 1 77.75 252 PHE A N 1
ATOM 2090 C CA . PHE A 1 252 ? -6.941 2.396 11.688 1 77.75 252 PHE A CA 1
ATOM 2091 C C . PHE A 1 252 ? -8.156 2.807 10.867 1 77.75 252 PHE A C 1
ATOM 2093 O O . PHE A 1 252 ? -9.242 3.014 11.414 1 77.75 252 PHE A O 1
ATOM 2100 N N . ILE A 1 253 ? -7.914 2.9 9.562 1 71.62 253 ILE A N 1
ATOM 2101 C CA . ILE A 1 253 ? -9.008 3.27 8.672 1 71.62 253 ILE A CA 1
ATOM 2102 C C . ILE A 1 253 ? -9.211 2.18 7.621 1 71.62 253 ILE A C 1
ATOM 2104 O O . ILE A 1 253 ? -8.383 2.025 6.715 1 71.62 253 ILE A O 1
ATOM 2108 N N . ARG A 1 254 ? -10.203 1.265 7.625 1 63.41 254 ARG A N 1
ATOM 2109 C CA . ARG A 1 254 ? -10.422 0.069 6.82 1 63.41 254 ARG A CA 1
ATOM 2110 C C . ARG A 1 254 ? -10.57 0.425 5.344 1 63.41 254 ARG A C 1
ATOM 2112 O O . ARG A 1 254 ? -10.023 -0.253 4.477 1 63.41 254 ARG A O 1
ATOM 2119 N N . GLY A 1 255 ? -11.227 1.497 4.98 1 62.34 255 GLY A N 1
ATOM 2120 C CA . GLY A 1 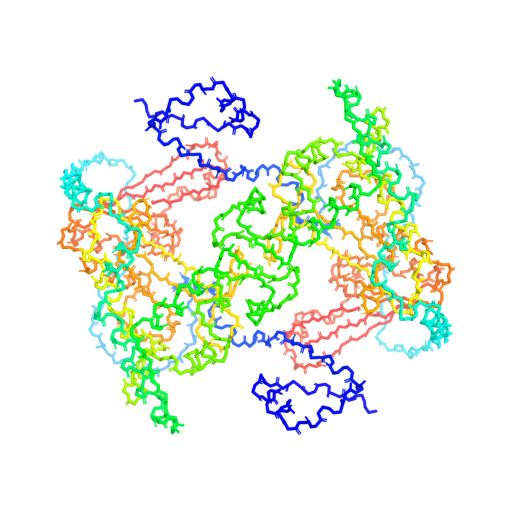255 ? -11.617 1.788 3.611 1 62.34 255 GLY A CA 1
ATOM 2121 C C . GLY A 1 255 ? -10.656 2.721 2.902 1 62.34 255 GLY A C 1
ATOM 2122 O O . GLY A 1 255 ? -10.898 3.123 1.763 1 62.34 255 GLY A O 1
ATOM 2123 N N . LYS A 1 256 ? -9.539 2.928 3.498 1 69.62 256 LYS A N 1
ATOM 2124 C CA . LYS A 1 256 ? -8.586 3.844 2.881 1 69.62 256 LYS A CA 1
ATOM 2125 C C . LYS A 1 256 ? -7.262 3.141 2.584 1 69.62 256 LYS A C 1
ATOM 2127 O O . LYS A 1 256 ? -6.941 2.121 3.201 1 69.62 256 LYS A O 1
ATOM 2132 N N . PRO A 1 257 ? -6.586 3.547 1.624 1 70.75 257 PRO A N 1
ATOM 2133 C CA . PRO A 1 257 ? -5.316 2.916 1.249 1 70.75 257 PRO A CA 1
ATOM 2134 C C . PRO A 1 257 ? -4.324 2.848 2.408 1 70.75 257 PRO A C 1
ATOM 2136 O O . PRO A 1 257 ? -3.65 1.831 2.588 1 70.75 257 PRO A O 1
ATOM 2139 N N . VAL A 1 258 ? -4.148 3.979 3.059 1 78.25 258 VAL A N 1
ATOM 2140 C CA . VAL A 1 258 ? -3.369 3.955 4.293 1 78.25 258 VAL A CA 1
ATOM 2141 C C . VAL A 1 258 ? -4.273 3.59 5.465 1 78.25 258 VAL A C 1
ATOM 2143 O O . VAL A 1 258 ? -5.008 4.438 5.977 1 78.25 258 VAL A O 1
ATOM 2146 N N . ARG A 1 259 ? -4.109 2.344 5.824 1 75.19 259 ARG A N 1
ATOM 2147 C CA . ARG A 1 259 ? -5.059 1.841 6.812 1 75.19 259 ARG A CA 1
ATOM 2148 C C . ARG A 1 259 ? -4.602 2.176 8.227 1 75.19 259 ARG A C 1
ATOM 2150 O O . ARG A 1 259 ? -5.43 2.359 9.125 1 75.19 259 ARG A O 1
ATOM 2157 N N . PHE A 1 260 ? -3.23 2.195 8.367 1 81.12 260 PHE A N 1
ATOM 2158 C CA . PHE A 1 260 ? -2.662 2.465 9.68 1 81.12 260 PHE A CA 1
ATOM 2159 C C . PHE A 1 260 ? -1.743 3.68 9.633 1 81.12 260 PHE A C 1
ATOM 2161 O O . PHE A 1 260 ? -0.91 3.801 8.734 1 81.12 260 PHE A O 1
ATOM 2168 N N . GLY A 1 261 ? -1.968 4.613 10.492 1 88.19 261 GLY A N 1
ATOM 2169 C CA . GLY A 1 261 ? -1.054 5.746 10.531 1 88.19 261 GLY A CA 1
ATOM 2170 C C . GLY A 1 261 ? -1.552 6.887 11.398 1 88.19 261 GLY A C 1
ATOM 2171 O O . GLY A 1 261 ? -2.508 6.723 12.156 1 88.19 261 GLY A O 1
ATOM 2172 N N . PHE A 1 262 ? -0.764 7.953 11.375 1 91.19 262 PHE A N 1
ATOM 2173 C CA . PHE A 1 262 ? -1.141 9.195 12.047 1 91.19 262 PHE A CA 1
ATOM 2174 C C . PHE A 1 262 ? -2.004 10.062 11.141 1 91.19 262 PHE A C 1
ATOM 2176 O O . PHE A 1 262 ? -1.76 10.141 9.938 1 91.19 262 PHE A O 1
ATOM 2183 N N . LYS A 1 263 ? -2.998 10.617 11.742 1 90.31 263 LYS A N 1
ATOM 2184 C CA . LYS A 1 263 ? -3.846 11.57 11.031 1 90.31 263 LYS A CA 1
ATOM 2185 C C . LYS A 1 263 ? -3.379 13 11.266 1 90.31 263 LYS A C 1
ATOM 2187 O O . LYS A 1 263 ? -3.182 13.414 12.414 1 90.31 263 LYS A O 1
ATOM 2192 N N . LEU A 1 264 ? -3.137 13.711 10.141 1 94.62 264 LEU A N 1
ATOM 2193 C CA . LEU A 1 264 ? -2.799 15.133 10.195 1 94.62 264 LEU A CA 1
ATOM 2194 C C . LEU A 1 264 ? -3.902 15.977 9.57 1 94.62 264 LEU A C 1
ATOM 2196 O O . LEU A 1 264 ? -4.398 15.656 8.484 1 94.62 264 LEU A O 1
ATOM 2200 N N . TRP A 1 265 ? -4.301 17.031 10.297 1 94.56 265 TRP A N 1
ATOM 2201 C CA . TRP A 1 265 ? -5.129 18.062 9.695 1 94.56 265 TRP A CA 1
ATOM 2202 C C . TRP A 1 265 ? -4.277 19.078 8.938 1 94.56 265 TRP A C 1
ATOM 2204 O O . TRP A 1 265 ? -3.328 19.641 9.492 1 94.56 265 TRP A O 1
ATOM 2214 N N . CYS A 1 266 ? -4.68 19.312 7.699 1 96.69 266 CYS A N 1
ATOM 2215 C CA . CYS A 1 266 ? -3.795 20.125 6.875 1 96.69 266 CYS A CA 1
ATOM 2216 C C . CYS A 1 266 ? -4.559 21.281 6.23 1 96.69 266 CYS A C 1
ATOM 2218 O O . CYS A 1 266 ? -5.699 21.109 5.801 1 96.69 266 CYS A O 1
ATOM 2220 N N . LEU A 1 267 ? -3.98 22.438 6.25 1 97 267 LEU A N 1
ATOM 2221 C CA . LEU A 1 267 ? -4.383 23.578 5.449 1 97 267 LEU A CA 1
ATOM 2222 C C . LEU A 1 267 ? -3.477 23.75 4.234 1 97 267 LEU A C 1
ATOM 2224 O O . LEU A 1 267 ? -2.275 23.984 4.379 1 97 267 LEU A O 1
ATOM 2228 N N . THR A 1 268 ? -4.039 23.609 3.033 1 95.69 268 THR A N 1
ATOM 2229 C CA . THR A 1 268 ? -3.225 23.641 1.822 1 95.69 268 THR A CA 1
ATOM 2230 C C . THR A 1 268 ? -3.807 24.609 0.801 1 95.69 268 THR A C 1
ATOM 2232 O O . THR A 1 268 ? -4.965 25.016 0.909 1 95.69 268 THR A O 1
ATOM 2235 N N . SER A 1 269 ? -2.986 25 -0.097 1 91.06 269 SER A N 1
ATOM 2236 C CA . SER A 1 269 ? -3.453 25.734 -1.269 1 91.06 269 SER A CA 1
ATOM 2237 C C . SER A 1 269 ? -4.094 24.812 -2.289 1 91.06 269 SER A C 1
ATOM 2239 O O . SER A 1 269 ? -4.102 23.594 -2.104 1 91.06 269 SER A O 1
ATOM 2241 N N . GLU A 1 270 ? -4.59 25.406 -3.369 1 85.25 270 GLU A N 1
ATOM 2242 C CA . GLU A 1 270 ? -5.211 24.625 -4.438 1 85.25 270 GLU A CA 1
ATOM 2243 C C . GLU A 1 270 ? -4.188 23.75 -5.156 1 85.25 270 GLU A C 1
ATOM 2245 O O . GLU A 1 270 ? -4.516 22.672 -5.633 1 85.25 270 GLU A O 1
ATOM 2250 N N . ASN A 1 271 ? -2.965 24.203 -5.078 1 82.94 271 ASN A N 1
ATOM 2251 C CA . ASN A 1 271 ? -1.932 23.438 -5.766 1 82.94 271 ASN A CA 1
ATOM 2252 C C . ASN A 1 271 ? -1.212 22.484 -4.816 1 82.94 271 ASN A C 1
ATOM 2254 O O . ASN A 1 271 ? -0.204 21.875 -5.188 1 82.94 271 ASN A O 1
ATOM 2258 N N . GLY A 1 272 ? -1.607 22.484 -3.584 1 90.12 272 GLY A N 1
ATOM 2259 C CA . GLY A 1 272 ? -1.111 21.453 -2.691 1 90.12 272 GLY A CA 1
ATOM 2260 C C . GLY A 1 272 ? -0.041 21.938 -1.738 1 90.12 272 GLY A C 1
ATOM 2261 O O . GLY A 1 272 ? 0.539 21.156 -0.985 1 90.12 272 GLY A O 1
ATOM 2262 N N . TYR A 1 273 ? 0.272 23.219 -1.79 1 91.88 273 TYR A N 1
ATOM 2263 C CA . TYR A 1 273 ? 1.239 23.734 -0.829 1 91.88 273 TYR A CA 1
ATOM 2264 C C . TYR A 1 273 ? 0.692 23.656 0.592 1 91.88 273 TYR A C 1
ATOM 2266 O O . TYR A 1 273 ? -0.428 24.094 0.858 1 91.88 273 TYR A O 1
ATOM 2274 N N . LEU A 1 274 ? 1.484 23.109 1.482 1 96.06 274 LEU A N 1
ATOM 2275 C CA . LEU A 1 274 ? 1.079 22.969 2.877 1 96.06 274 LEU A CA 1
ATOM 2276 C C . LEU A 1 274 ? 1.424 24.234 3.67 1 96.06 274 LEU A C 1
ATOM 2278 O O . LEU A 1 274 ? 2.592 24.609 3.756 1 96.06 274 LEU A O 1
ATOM 2282 N N . PHE A 1 275 ? 0.442 24.859 4.301 1 95 275 PHE A N 1
ATOM 2283 C CA . PHE A 1 275 ? 0.667 26.062 5.109 1 95 275 PHE A CA 1
ATOM 2284 C C . PHE A 1 275 ? 0.826 25.688 6.582 1 95 275 PHE A C 1
ATOM 2286 O O . PHE A 1 275 ? 1.663 26.266 7.281 1 95 275 PHE A O 1
ATOM 2293 N N . GLN A 1 276 ? -0.023 24.828 6.918 1 95.62 276 GLN A N 1
ATOM 2294 C CA . GLN A 1 276 ? -0.049 24.422 8.32 1 95.62 276 GLN A CA 1
ATOM 2295 C C . GLN A 1 276 ? -0.637 23.016 8.484 1 95.62 276 GLN A C 1
ATOM 2297 O O . GLN A 1 276 ? -1.484 22.609 7.695 1 95.62 276 GLN A O 1
ATOM 2302 N N . PHE A 1 277 ? -0.105 22.359 9.508 1 96.75 277 PHE A N 1
ATOM 2303 C CA . PHE A 1 277 ? -0.704 21.062 9.844 1 96.75 277 PHE A CA 1
ATOM 2304 C C . PHE A 1 277 ? -0.785 20.891 11.359 1 96.75 277 PHE A C 1
ATOM 2306 O O . PHE A 1 277 ? -0.11 21.594 12.109 1 96.75 277 PHE A O 1
ATOM 2313 N N . SER A 1 278 ? -1.682 20.047 11.773 1 94 278 SER A N 1
ATOM 2314 C CA . SER A 1 278 ? -1.84 19.672 13.172 1 94 278 SER A CA 1
ATOM 2315 C C . SER A 1 278 ? -2.162 18.188 13.305 1 94 278 SER A C 1
ATOM 2317 O O . SER A 1 278 ? -3.074 17.672 12.648 1 94 278 SER A O 1
ATOM 2319 N N . PRO A 1 279 ? -1.364 17.5 14.133 1 93.5 279 PRO A N 1
ATOM 2320 C CA . PRO A 1 279 ? -1.657 16.078 14.312 1 93.5 279 PRO A CA 1
ATOM 2321 C C . PRO A 1 279 ? -2.9 15.844 15.172 1 93.5 279 PRO A C 1
ATOM 2323 O O . PRO A 1 279 ? -3.154 16.594 16.125 1 93.5 279 PRO A O 1
ATOM 2326 N N . TYR A 1 280 ? -3.6 14.883 14.828 1 89.56 280 TYR A N 1
ATOM 2327 C CA . TYR A 1 280 ? -4.758 14.461 15.609 1 89.56 280 TYR A CA 1
ATOM 2328 C C . TYR A 1 280 ? -4.344 13.562 16.766 1 89.56 280 TYR A C 1
ATOM 2330 O O . TYR A 1 280 ? -3.795 12.477 16.547 1 89.56 280 TYR A O 1
ATOM 2338 N N . GLY A 1 281 ? -4.535 14 17.984 1 84.31 281 GLY A N 1
ATOM 2339 C CA . GLY A 1 281 ? -4.113 13.273 19.172 1 84.31 281 GLY A CA 1
ATOM 2340 C C . GLY A 1 281 ? -5.195 12.383 19.734 1 84.31 281 GLY A C 1
ATOM 2341 O O . GLY A 1 281 ? -5.086 11.906 20.875 1 84.31 281 GLY A O 1
ATOM 2342 N N . GLY A 1 282 ? -6.211 12.203 18.984 1 75 282 GLY A N 1
ATOM 2343 C CA . GLY A 1 282 ? -7.281 11.367 19.5 1 75 282 GLY A CA 1
ATOM 2344 C C . GLY A 1 282 ? -8.438 12.172 20.062 1 75 282 GLY A C 1
ATOM 2345 O O . GLY A 1 282 ? -8.336 13.383 20.234 1 75 282 GLY A O 1
ATOM 2346 N N . ALA A 1 283 ? -9.516 11.531 20.359 1 63.31 283 ALA A N 1
ATOM 2347 C CA . ALA A 1 283 ? -10.758 12.117 20.859 1 63.31 283 ALA A CA 1
ATOM 2348 C C . ALA A 1 283 ? -10.562 12.727 22.25 1 63.31 283 ALA A C 1
ATOM 2350 O O . ALA A 1 283 ? -11.258 13.672 22.625 1 63.31 283 ALA A O 1
ATOM 2351 N N . SER A 1 284 ? -9.562 12.234 22.875 1 54.53 284 SER A N 1
ATOM 2352 C CA . SER A 1 284 ? -9.375 12.633 24.266 1 54.53 284 SER A CA 1
ATOM 2353 C C . SER A 1 284 ? -8.602 13.945 24.359 1 54.53 284 SER A C 1
ATOM 2355 O O . SER A 1 284 ? -8.453 14.5 25.453 1 54.53 284 SER A O 1
ATOM 2357 N N . THR A 1 285 ? -8.172 14.453 23.281 1 63.5 285 THR A N 1
ATOM 2358 C CA . THR A 1 285 ? -7.445 15.719 23.328 1 63.5 285 THR A CA 1
ATOM 2359 C C . THR A 1 285 ? -8.344 16.844 23.828 1 63.5 285 THR A C 1
ATOM 2361 O O . THR A 1 285 ? -9.516 16.922 23.469 1 63.5 285 THR A O 1
ATOM 2364 N N . LYS A 1 286 ? -7.906 17.484 24.953 1 58.66 286 LYS A N 1
ATOM 2365 C CA . LYS A 1 286 ? -8.664 18.578 25.531 1 58.66 286 LYS A CA 1
ATOM 2366 C C . LYS A 1 286 ? -9.086 19.578 24.453 1 58.66 286 LYS A C 1
ATOM 2368 O O . LYS A 1 286 ? -8.273 19.984 23.625 1 58.66 286 LYS A O 1
ATOM 2373 N N . ARG A 1 287 ? -10.453 19.734 24.391 1 65.56 287 ARG A N 1
ATOM 2374 C CA . ARG A 1 287 ? -10.992 20.594 23.344 1 65.56 287 ARG A CA 1
ATOM 2375 C C . ARG A 1 287 ? -11.758 21.766 23.953 1 65.56 287 ARG A C 1
ATOM 2377 O O . ARG A 1 287 ? -12.031 21.781 25.156 1 65.56 287 ARG A O 1
ATOM 2384 N N . ILE A 1 288 ? -11.82 22.828 23.141 1 62.69 288 ILE A N 1
ATOM 2385 C CA . ILE A 1 288 ? -12.641 23.984 23.516 1 62.69 288 ILE A CA 1
ATOM 2386 C C . ILE A 1 288 ? -14.07 23.531 23.797 1 62.69 288 ILE A C 1
ATOM 2388 O O . ILE A 1 288 ? -14.664 22.812 22.984 1 62.69 288 ILE A O 1
ATOM 2392 N N . GLU A 1 289 ? -14.492 23.828 24.953 1 66.5 289 GLU A N 1
ATOM 2393 C CA . GLU A 1 289 ? -15.82 23.406 25.375 1 66.5 289 GLU A CA 1
ATOM 2394 C C . GLU A 1 289 ? -16.891 23.875 24.406 1 66.5 289 GLU A C 1
ATOM 2396 O O . GLU A 1 289 ? -16.891 25.047 23.984 1 66.5 289 GLU A O 1
ATOM 2401 N N . GLY A 1 290 ? -17.734 23.016 23.891 1 66.5 290 GLY A N 1
ATOM 2402 C CA . GLY A 1 290 ? -18.906 23.359 23.109 1 66.5 290 GLY A CA 1
ATOM 2403 C C . GLY A 1 290 ? -18.656 23.344 21.609 1 66.5 290 GLY A C 1
ATOM 2404 O O . GLY A 1 290 ? -19.609 23.406 20.812 1 66.5 290 GLY A O 1
ATOM 2405 N N . LEU A 1 291 ? -17.438 23.312 21.234 1 76.56 291 LEU A N 1
ATOM 2406 C CA . LEU A 1 291 ? -17.172 23.359 19.797 1 76.56 291 LEU A CA 1
ATOM 2407 C C . LEU A 1 291 ? -16.844 21.969 19.266 1 76.56 291 LEU A C 1
ATOM 2409 O O . LEU A 1 291 ? -15.984 21.266 19.797 1 76.56 291 LEU A O 1
ATOM 2413 N N . PRO A 1 292 ? -17.562 21.578 18.281 1 77.94 292 PRO A N 1
ATOM 2414 C CA . PRO A 1 292 ? -17.234 20.281 17.656 1 77.94 292 PRO A CA 1
ATOM 2415 C C . PRO A 1 292 ? -15.797 20.203 17.156 1 77.94 292 PRO A C 1
ATOM 2417 O O . PRO A 1 292 ? -15.211 21.234 16.797 1 77.94 292 PRO A O 1
ATOM 2420 N N . LEU A 1 293 ? -15.219 19.062 17.156 1 82.38 293 LEU A N 1
ATOM 2421 C CA . LEU A 1 293 ? -13.844 18.812 16.75 1 82.38 293 LEU A CA 1
ATOM 2422 C C . LEU A 1 293 ? -13.562 19.422 15.383 1 82.38 293 LEU A C 1
ATOM 2424 O O . LEU A 1 293 ? -12.562 20.125 15.203 1 82.38 293 LEU A O 1
ATOM 2428 N N . GLY A 1 294 ? -14.484 19.156 14.445 1 84.44 294 GLY A N 1
ATOM 2429 C CA . GLY A 1 294 ? -14.297 19.688 13.102 1 84.44 294 GLY A CA 1
ATOM 2430 C C . GLY A 1 294 ? -14.172 21.188 13.062 1 84.44 294 GLY A C 1
ATOM 2431 O O . GLY A 1 294 ? -13.297 21.734 12.367 1 84.44 294 GLY A O 1
ATOM 2432 N N . SER A 1 295 ? -15.039 21.828 13.773 1 86.88 295 SER A N 1
ATOM 2433 C CA . SER A 1 295 ? -15.008 23.281 13.82 1 86.88 295 SER A CA 1
ATOM 2434 C C . SER A 1 295 ? -13.727 23.797 14.477 1 86.88 295 SER A C 1
ATOM 2436 O O . SER A 1 295 ? -13.117 24.75 14 1 86.88 295 SER A O 1
ATOM 2438 N N . GLU A 1 296 ? -13.359 23.172 15.469 1 87.75 296 GLU A N 1
ATOM 2439 C CA . GLU A 1 296 ? -12.125 23.547 16.156 1 87.75 296 GLU A CA 1
ATOM 2440 C C . GLU A 1 296 ? -10.914 23.438 15.242 1 87.75 296 GLU A C 1
ATOM 2442 O O . GLU A 1 296 ? -10.07 24.328 15.203 1 87.75 296 GLU A O 1
ATOM 2447 N N . VAL A 1 297 ? -10.828 22.375 14.586 1 90.75 297 VAL A N 1
ATOM 2448 C CA . VAL A 1 297 ? -9.734 22.125 13.656 1 90.75 297 VAL A CA 1
ATOM 2449 C C . VAL A 1 297 ? -9.688 23.219 12.594 1 90.75 297 VAL A C 1
ATOM 2451 O O . VAL A 1 297 ? -8.625 23.797 12.336 1 90.75 297 VAL A O 1
ATOM 2454 N N . VAL A 1 298 ? -10.844 23.484 12.008 1 93.12 298 VAL A N 1
ATOM 2455 C CA . VAL A 1 298 ? -10.922 24.484 10.945 1 93.12 298 VAL A CA 1
ATOM 2456 C C . VAL A 1 298 ? -10.477 25.844 11.469 1 93.12 298 VAL A C 1
ATOM 2458 O O . VAL A 1 298 ? -9.648 26.516 10.852 1 93.12 298 VAL A O 1
ATOM 2461 N N . PHE A 1 299 ? -10.922 26.219 12.594 1 91.12 299 PHE A N 1
ATOM 2462 C CA . PHE A 1 299 ? -10.586 27.516 13.156 1 91.12 299 PHE A CA 1
ATOM 2463 C C . PHE A 1 299 ? -9.102 27.594 13.5 1 91.12 299 PHE A C 1
ATOM 2465 O O . PHE A 1 299 ? -8.438 28.594 13.211 1 91.12 299 PHE A O 1
ATOM 2472 N N . ASN A 1 300 ? -8.609 26.562 14.086 1 90.5 300 ASN A N 1
ATOM 2473 C CA . ASN A 1 300 ? -7.199 26.547 14.469 1 90.5 300 ASN A CA 1
ATOM 2474 C C . ASN A 1 300 ? -6.285 26.703 13.258 1 90.5 300 ASN A C 1
ATOM 2476 O O . ASN A 1 300 ? -5.312 27.453 13.297 1 90.5 300 ASN A O 1
ATOM 2480 N N . LEU A 1 301 ? -6.598 26.062 12.234 1 94.19 301 LEU A N 1
ATOM 2481 C CA . LEU A 1 301 ? -5.777 26.094 11.023 1 94.19 301 LEU A CA 1
ATOM 2482 C C . LEU A 1 301 ? -5.891 27.438 10.328 1 94.19 301 LEU A C 1
ATOM 2484 O O . LEU A 1 301 ? -4.934 27.906 9.711 1 94.19 301 LEU A O 1
ATOM 2488 N N . LEU A 1 302 ? -7.047 28.078 10.477 1 94.06 302 LEU A N 1
ATOM 2489 C CA . LEU A 1 302 ? -7.285 29.344 9.773 1 94.06 302 LEU A CA 1
ATOM 2490 C C . LEU A 1 302 ? -6.812 30.516 10.602 1 94.06 302 LEU A C 1
ATOM 2492 O O . LEU A 1 302 ? -6.832 31.656 10.133 1 94.06 302 LEU A O 1
ATOM 2496 N N . GLU A 1 303 ? -6.379 30.25 11.719 1 90.5 303 GLU A N 1
ATOM 2497 C CA . GLU A 1 303 ? -5.926 31.312 12.609 1 90.5 303 GLU A CA 1
ATOM 2498 C C . GLU A 1 303 ? -4.766 32.094 11.992 1 90.5 303 GLU A C 1
ATOM 2500 O O . GLU A 1 303 ? -4.621 33.281 12.219 1 90.5 303 GLU A O 1
ATOM 2505 N N . SER A 1 304 ? -4 31.453 11.188 1 88.12 304 SER A N 1
ATOM 2506 C CA . SER A 1 304 ? -2.803 32.062 10.625 1 88.12 304 SER A CA 1
ATOM 2507 C C . SER A 1 304 ? -3.135 32.875 9.383 1 88.12 304 SER A C 1
ATOM 2509 O O . SER A 1 304 ? -2.275 33.594 8.852 1 88.12 304 SER A O 1
ATOM 2511 N N . VAL A 1 305 ? -4.383 32.844 9.023 1 89.81 305 VAL A N 1
ATOM 2512 C CA . VAL A 1 305 ? -4.77 33.562 7.824 1 89.81 305 VAL A CA 1
ATOM 2513 C C . VAL A 1 305 ? -5.125 35 8.195 1 89.81 305 VAL A C 1
ATOM 2515 O O . VAL A 1 305 ? -6.086 35.25 8.93 1 89.81 305 VAL A O 1
ATOM 2518 N N . GLU A 1 306 ? -4.438 35.969 7.742 1 83.25 306 GLU A N 1
ATOM 2519 C CA . GLU A 1 306 ? -4.559 37.375 8.156 1 83.25 306 GLU A CA 1
ATOM 2520 C C . GLU A 1 306 ? -5.777 38.031 7.512 1 83.25 306 GLU A C 1
ATOM 2522 O O . GLU A 1 306 ? -6.488 38.812 8.164 1 83.25 306 GLU A O 1
ATOM 2527 N N . ASN A 1 307 ? -6.066 37.812 6.207 1 86.56 307 ASN A N 1
ATOM 2528 C CA . ASN A 1 307 ? -7.172 38.469 5.496 1 86.56 307 ASN A CA 1
ATOM 2529 C C . ASN A 1 307 ? -8.211 37.438 5.055 1 86.56 307 ASN A C 1
ATOM 2531 O O . ASN A 1 307 ? -8.234 37.031 3.893 1 86.56 307 ASN A O 1
ATOM 2535 N N . PRO A 1 308 ? -9.078 37.156 5.961 1 89.44 308 PRO A N 1
ATOM 2536 C CA . PRO A 1 308 ? -10.047 36.094 5.688 1 89.44 308 PRO A CA 1
ATOM 2537 C C . PRO A 1 308 ? -10.891 36.344 4.449 1 89.44 308 PRO A C 1
ATOM 2539 O O . PRO A 1 308 ? -11.234 35.438 3.709 1 89.44 308 PRO A O 1
ATOM 2542 N N . ASN A 1 309 ? -11.188 37.625 4.145 1 87 309 ASN A N 1
ATOM 2543 C CA . ASN A 1 309 ? -12.102 38 3.064 1 87 309 ASN A CA 1
ATOM 2544 C C . ASN A 1 309 ? -11.469 37.781 1.695 1 87 309 ASN A C 1
ATOM 2546 O O . ASN A 1 309 ? -12.156 37.812 0.675 1 87 309 ASN A O 1
ATOM 2550 N N . LEU A 1 310 ? -10.273 37.5 1.762 1 86.88 310 LEU A N 1
ATOM 2551 C CA . LEU A 1 310 ? -9.586 37.312 0.494 1 86.88 310 LEU A CA 1
ATOM 2552 C C . LEU A 1 310 ? -9.531 35.844 0.125 1 86.88 310 LEU A C 1
ATOM 2554 O O . LEU A 1 310 ? -9.047 35.469 -0.948 1 86.88 310 LEU A O 1
ATOM 2558 N N . HIS A 1 311 ? -10.062 35.062 1.005 1 89.31 311 HIS A N 1
ATOM 2559 C CA . HIS A 1 311 ? -9.852 33.625 0.81 1 89.31 311 HIS A CA 1
ATOM 2560 C C . HIS A 1 311 ? -11.18 32.875 0.84 1 89.31 311 HIS A C 1
ATOM 2562 O O . HIS A 1 311 ? -12.094 33.25 1.573 1 89.31 311 HIS A O 1
ATOM 2568 N N . LYS A 1 312 ? -11.242 31.859 0.026 1 90 312 LYS A N 1
ATOM 2569 C CA . LYS A 1 312 ? -12.289 30.844 0.062 1 90 312 LYS A CA 1
ATOM 2570 C C . LYS A 1 312 ? -11.781 29.547 0.657 1 90 312 LYS A C 1
ATOM 2572 O O . LYS A 1 312 ? -10.75 29.016 0.226 1 90 312 LYS A O 1
ATOM 2577 N N . VAL A 1 313 ? -12.523 29.031 1.565 1 93.38 313 VAL A N 1
ATOM 2578 C CA . VAL A 1 313 ? -12.07 27.828 2.246 1 93.38 313 VAL A CA 1
ATOM 2579 C C . VAL A 1 313 ? -12.969 26.656 1.865 1 93.38 313 VAL A C 1
ATOM 2581 O O . VAL A 1 313 ? -14.195 26.781 1.858 1 93.38 313 VAL A O 1
ATOM 2584 N N . PHE A 1 314 ? -12.312 25.562 1.516 1 93.19 314 PHE A N 1
ATOM 2585 C CA . PHE A 1 314 ? -13.023 24.359 1.122 1 93.19 314 PHE A CA 1
ATOM 2586 C C . PHE A 1 314 ? -12.711 23.203 2.076 1 93.19 314 PHE A C 1
ATOM 2588 O O . PHE A 1 314 ? -11.57 23.047 2.506 1 93.19 314 PHE A O 1
ATOM 2595 N N . PHE A 1 315 ? -13.711 22.406 2.475 1 91.38 315 PHE A N 1
ATOM 2596 C CA . PHE A 1 315 ? -13.492 21.234 3.318 1 91.38 315 PHE A CA 1
ATOM 2597 C C . PHE A 1 315 ? -14.602 20.219 3.121 1 91.38 315 PHE A C 1
ATOM 2599 O O . PHE A 1 315 ? -15.602 20.5 2.455 1 91.38 315 PHE A O 1
ATOM 2606 N N . ASP A 1 316 ? -14.375 19.016 3.574 1 86.69 316 ASP A N 1
ATOM 2607 C CA . ASP A 1 316 ? -15.305 17.922 3.289 1 86.69 316 ASP A CA 1
ATOM 2608 C C . ASP A 1 316 ? -16.375 17.812 4.375 1 86.69 316 ASP A C 1
ATOM 2610 O O . ASP A 1 316 ? -16.453 18.672 5.258 1 86.69 316 ASP A O 1
ATOM 2614 N N . ASN A 1 317 ? -17.219 16.75 4.301 1 80.81 317 ASN A N 1
ATOM 2615 C CA . ASN A 1 317 ? -18.406 16.609 5.133 1 80.81 317 ASN A CA 1
ATOM 2616 C C . ASN A 1 317 ? -18.047 16.234 6.57 1 80.81 317 ASN A C 1
ATOM 2618 O O . ASN A 1 317 ? -18.891 16.312 7.465 1 80.81 317 ASN A O 1
ATOM 2622 N N . PHE A 1 318 ? -16.828 16.031 6.758 1 79.81 318 PHE A N 1
ATOM 2623 C CA . PHE A 1 318 ? -16.375 15.797 8.125 1 79.81 318 PHE A CA 1
ATOM 2624 C C . PHE A 1 318 ? -16.422 17.078 8.938 1 79.81 318 PHE A C 1
ATOM 2626 O O . PHE A 1 318 ? -16.766 17.062 10.125 1 79.81 318 PHE A O 1
ATOM 2633 N N . PHE A 1 319 ? -16.156 18.062 8.273 1 85.88 319 PHE A N 1
ATOM 2634 C CA . PHE A 1 319 ? -16.016 19.328 8.969 1 85.88 319 PHE A CA 1
ATOM 2635 C C . PHE A 1 319 ? -17.297 20.141 8.891 1 85.88 319 PHE A C 1
ATOM 2637 O O . PHE A 1 319 ? -17.656 20.859 9.836 1 85.88 319 PHE A O 1
ATOM 2644 N N . THR A 1 320 ? -18 20.016 7.898 1 84.94 320 THR A N 1
ATOM 2645 C CA . THR A 1 320 ? -19.047 20.953 7.512 1 84.94 320 THR A CA 1
ATOM 2646 C C . THR A 1 320 ? -20.234 20.844 8.453 1 84.94 320 THR A C 1
ATOM 2648 O O . THR A 1 320 ? -20.734 19.75 8.695 1 84.94 320 THR A O 1
ATOM 2651 N N . SER A 1 321 ? -20.641 21.906 8.961 1 82.25 321 SER A N 1
ATOM 2652 C CA . SER A 1 321 ? -21.875 22.078 9.742 1 82.25 321 SER A CA 1
ATOM 2653 C C . SER A 1 321 ? -22.469 23.469 9.555 1 82.25 321 SER A C 1
ATOM 2655 O O . SER A 1 321 ? -21.766 24.391 9.125 1 82.25 321 SER A O 1
ATOM 2657 N N . TYR A 1 322 ? -23.734 23.547 9.812 1 81.69 322 TYR A N 1
ATOM 2658 C CA . TYR A 1 322 ? -24.359 24.859 9.711 1 81.69 322 TYR A CA 1
ATOM 2659 C C . TYR A 1 322 ? -23.672 25.875 10.617 1 81.69 322 TYR A C 1
ATOM 2661 O O . TYR A 1 322 ? -23.406 27 10.195 1 81.69 322 TYR A O 1
ATOM 2669 N N . SER A 1 323 ? -23.406 25.484 11.828 1 82.56 323 SER A N 1
ATOM 2670 C CA . SER A 1 323 ? -22.781 26.375 12.805 1 82.56 323 SER A CA 1
ATOM 2671 C C . SER A 1 323 ? -21.406 26.812 12.344 1 82.56 323 SER A C 1
ATOM 2673 O O . SER A 1 323 ? -21.047 27.984 12.484 1 82.56 323 SER A O 1
ATOM 2675 N N . LEU A 1 324 ? -20.641 25.953 11.82 1 87.94 324 LEU A N 1
ATOM 2676 C CA . LEU A 1 324 ? -19.312 26.281 11.32 1 87.94 324 LEU A CA 1
ATOM 2677 C C . LEU A 1 324 ? -19.391 27.312 10.195 1 87.94 324 LEU A C 1
ATOM 2679 O O . LEU A 1 324 ? -18.641 28.281 10.188 1 87.94 324 LEU A O 1
ATOM 2683 N N . MET A 1 325 ? -20.312 27.109 9.297 1 88.25 325 MET A N 1
ATOM 2684 C CA . MET A 1 325 ? -20.484 28.016 8.172 1 88.25 325 MET A CA 1
ATOM 2685 C C . MET A 1 325 ? -20.875 29.422 8.648 1 88.25 325 MET A C 1
ATOM 2687 O O . MET A 1 325 ? -20.375 30.406 8.125 1 88.25 325 MET A O 1
ATOM 2691 N N . ALA A 1 326 ? -21.75 29.391 9.586 1 85.12 326 ALA A N 1
ATOM 2692 C CA . ALA A 1 326 ? -22.172 30.672 10.148 1 85.12 326 ALA A CA 1
ATOM 2693 C C . ALA A 1 326 ? -21.016 31.406 10.812 1 85.12 326 ALA A C 1
ATOM 2695 O O . ALA A 1 326 ? -20.828 32.594 10.609 1 85.12 326 ALA A O 1
ATOM 2696 N N . MET A 1 327 ? -20.234 30.719 11.516 1 88 327 MET A N 1
ATOM 2697 C CA . MET A 1 327 ? -19.109 31.312 12.234 1 88 327 MET A CA 1
ATOM 2698 C C . MET A 1 327 ? -18.031 31.797 11.266 1 88 327 MET A C 1
ATOM 2700 O O . MET A 1 327 ? -17.453 32.844 11.469 1 88 327 MET A O 1
ATOM 2704 N N . LEU A 1 328 ? -17.766 31.047 10.297 1 91.06 328 LEU A N 1
ATOM 2705 C CA . LEU A 1 328 ? -16.781 31.422 9.297 1 91.06 328 LEU A CA 1
ATOM 2706 C C . LEU A 1 328 ? -17.203 32.688 8.57 1 91.06 328 LEU A C 1
ATOM 2708 O O . LEU A 1 328 ? -16.375 33.562 8.273 1 91.06 328 LEU A O 1
ATOM 2712 N N . ARG A 1 329 ? -18.453 32.75 8.273 1 87.62 329 ARG A N 1
ATOM 2713 C CA . ARG A 1 329 ? -18.984 33.938 7.645 1 87.62 329 ARG A CA 1
ATOM 2714 C C . ARG A 1 329 ? -18.781 35.156 8.539 1 87.62 329 ARG A C 1
ATOM 2716 O O . ARG A 1 329 ? -18.391 36.25 8.062 1 87.62 329 ARG A O 1
ATOM 2723 N N . GLU A 1 330 ? -19.047 34.969 9.711 1 88.19 330 GLU A N 1
ATOM 2724 C CA . GLU A 1 330 ? -18.875 36.031 10.672 1 88.19 330 GLU A CA 1
ATOM 2725 C C . GLU A 1 330 ? -17.422 36.5 10.727 1 88.19 330 GLU A C 1
ATOM 2727 O O . GLU A 1 330 ? -17.141 37.688 10.914 1 88.19 330 GLU A O 1
ATOM 2732 N N . LYS A 1 331 ? -16.547 35.625 10.539 1 89.62 331 LYS A N 1
ATOM 2733 C CA . LYS A 1 331 ? -15.125 35.938 10.562 1 89.62 331 LYS A CA 1
ATOM 2734 C C . LYS A 1 331 ? -14.656 36.469 9.219 1 89.62 331 LYS A C 1
ATOM 2736 O O . LYS A 1 331 ? -13.492 36.875 9.07 1 89.62 331 LYS A O 1
ATOM 2741 N N . GLY A 1 332 ? -15.586 36.406 8.227 1 88.31 332 GLY A N 1
ATOM 2742 C CA . GLY A 1 332 ? -15.273 37 6.949 1 88.31 332 GLY A CA 1
ATOM 2743 C C . GLY A 1 332 ? -14.805 36.031 5.902 1 88.31 332 GLY A C 1
ATOM 2744 O O . GLY A 1 332 ? -14.422 36.406 4.801 1 88.31 332 GLY A O 1
ATOM 2745 N N . PHE A 1 333 ? -14.797 34.75 6.281 1 89.81 333 PHE A N 1
ATOM 2746 C CA . PHE A 1 333 ? -14.375 33.75 5.316 1 89.81 333 PHE A CA 1
ATOM 2747 C C . PHE A 1 333 ? -15.523 33.375 4.395 1 89.81 333 PHE A C 1
ATOM 2749 O O . PHE A 1 333 ? -16.672 33.281 4.828 1 89.81 333 PHE A O 1
ATOM 2756 N N . PHE A 1 334 ? -15.203 33.156 3.121 1 88.25 334 PHE A N 1
ATOM 2757 C CA . PHE A 1 334 ? -16.078 32.375 2.26 1 88.25 334 PHE A CA 1
ATOM 2758 C C . PHE A 1 334 ? -15.789 30.891 2.408 1 88.25 334 PHE A C 1
ATOM 2760 O O . PHE A 1 334 ? -14.633 30.469 2.428 1 88.25 334 PHE A O 1
ATOM 2767 N N . ALA A 1 335 ? -16.859 30.109 2.578 1 90.94 335 ALA A N 1
ATOM 2768 C CA . ALA A 1 335 ? -16.609 28.703 2.83 1 90.94 335 ALA A CA 1
ATOM 2769 C C . ALA A 1 335 ? -17.578 27.828 2.027 1 90.94 335 ALA A C 1
ATOM 2771 O O . ALA A 1 335 ? -18.734 28.203 1.827 1 90.94 335 ALA A O 1
ATOM 2772 N N . THR A 1 336 ? -17.047 26.797 1.49 1 89.75 336 THR A N 1
ATOM 2773 C CA . THR A 1 336 ? -17.828 25.766 0.796 1 89.75 336 THR A CA 1
ATOM 2774 C C . THR A 1 336 ? -17.438 24.375 1.28 1 89.75 336 THR A C 1
ATOM 2776 O O . THR A 1 336 ? -16.25 24.078 1.426 1 89.75 336 THR A O 1
ATOM 2779 N N . GLY A 1 337 ? -18.406 23.531 1.586 1 88.06 337 GLY A N 1
ATOM 2780 C CA . GLY A 1 337 ? -18.141 22.156 2.01 1 88.06 337 GLY A CA 1
ATOM 2781 C C . GLY A 1 337 ? -19.266 21.203 1.667 1 88.06 337 GLY A C 1
ATOM 2782 O O . GLY A 1 337 ? -20.406 21.609 1.512 1 88.06 337 GLY A O 1
ATOM 2783 N N . THR A 1 338 ? -18.922 19.984 1.469 1 83.31 338 THR A N 1
ATOM 2784 C CA . THR A 1 338 ? -19.969 18.953 1.377 1 83.31 338 THR A CA 1
ATOM 2785 C C . THR A 1 338 ? -20.578 18.688 2.748 1 83.31 338 THR A C 1
ATOM 2787 O O . THR A 1 338 ? -19.891 18.812 3.771 1 83.31 338 THR A O 1
ATOM 2790 N N . VAL A 1 339 ? -21.859 18.453 2.748 1 80.38 339 VAL A N 1
ATOM 2791 C CA . VAL A 1 339 ? -22.484 18.328 4.059 1 80.38 339 VAL A CA 1
ATOM 2792 C C . VAL A 1 339 ? -23.344 17.062 4.098 1 80.38 339 VAL A C 1
ATOM 2794 O O . VAL A 1 339 ? -24 16.719 3.105 1 80.38 339 VAL A O 1
ATOM 2797 N N . ARG A 1 340 ? -23.203 16.422 5.203 1 74.06 340 ARG A N 1
ATOM 2798 C CA . ARG A 1 340 ? -24.109 15.297 5.465 1 74.06 340 ARG A CA 1
ATOM 2799 C C . ARG A 1 340 ? -25.5 15.781 5.816 1 74.06 340 ARG A C 1
ATOM 2801 O O . ARG A 1 340 ? -25.672 16.859 6.383 1 74.06 340 ARG A O 1
ATOM 2808 N N . GLU A 1 341 ? -26.438 15.023 5.566 1 66.31 341 GLU A N 1
ATOM 2809 C CA . GLU A 1 341 ? -27.828 15.398 5.73 1 66.31 341 GLU A CA 1
ATOM 2810 C C . GLU A 1 341 ? -28.141 15.734 7.188 1 66.31 341 GLU A C 1
ATOM 2812 O O . GLU A 1 341 ? -28.906 16.656 7.469 1 66.31 341 GLU A O 1
ATOM 2817 N N . ASN A 1 342 ? -27.547 15.055 8.109 1 64.69 342 ASN A N 1
ATOM 2818 C CA . ASN A 1 342 ? -27.891 15.188 9.523 1 64.69 342 ASN A CA 1
ATOM 2819 C C . ASN A 1 342 ? -27.25 16.422 10.141 1 64.69 342 ASN A C 1
ATOM 2821 O O . ASN A 1 342 ? -27.5 16.734 11.305 1 64.69 342 ASN A O 1
ATOM 2825 N N . ARG A 1 343 ? -26.516 17.172 9.375 1 69.44 343 ARG A N 1
ATOM 2826 C CA . ARG A 1 343 ? -25.766 18.281 9.945 1 69.44 343 ARG A CA 1
ATOM 2827 C C . ARG A 1 343 ? -26.328 19.625 9.484 1 69.44 343 ARG A C 1
ATOM 2829 O O . ARG A 1 343 ? -25.734 20.672 9.734 1 69.44 343 ARG A O 1
ATOM 2836 N N . ILE A 1 344 ? -27.344 19.547 8.656 1 66.44 344 ILE A N 1
ATOM 2837 C CA . ILE A 1 344 ? -27.844 20.797 8.078 1 66.44 344 ILE A CA 1
ATOM 2838 C C . ILE A 1 344 ? -29.125 21.219 8.789 1 66.44 344 ILE A C 1
ATOM 2840 O O . ILE A 1 344 ? -29.688 22.266 8.484 1 66.44 344 ILE A O 1
ATOM 2844 N N . GLY A 1 345 ? -29.422 20.688 9.938 1 58.78 345 GLY A N 1
ATOM 2845 C CA . GLY A 1 345 ? -30.672 21.031 10.602 1 58.78 345 GLY A CA 1
ATOM 2846 C C . GLY A 1 345 ? -31.906 20.516 9.867 1 58.78 345 GLY A C 1
ATOM 2847 O O . GLY A 1 345 ? -31.797 19.625 9.031 1 58.78 345 GLY A O 1
ATOM 2848 N N . ASN A 1 346 ? -33.156 21.031 10.133 1 52.41 346 ASN A N 1
ATOM 2849 C CA . ASN A 1 346 ? -34.469 20.5 9.758 1 52.41 346 ASN A CA 1
ATOM 2850 C C . ASN A 1 346 ? -34.812 20.844 8.305 1 52.41 346 ASN A C 1
ATOM 2852 O O . ASN A 1 346 ? -35.469 21.859 8.039 1 52.41 346 ASN A O 1
ATOM 2856 N N . TYR A 1 347 ? -33.938 20.938 7.375 1 54.12 347 TYR A N 1
ATOM 2857 C CA . TYR A 1 347 ? -34.594 21.297 6.117 1 54.12 347 TYR A CA 1
ATOM 2858 C C . TYR A 1 347 ? -34.656 20.094 5.168 1 54.12 347 TYR A C 1
ATOM 2860 O O . TYR A 1 347 ? -33.625 19.406 4.977 1 54.12 347 TYR A O 1
ATOM 2868 N N . LYS A 1 348 ? -35.812 19.75 4.824 1 53.22 348 LYS A N 1
ATOM 2869 C CA . LYS A 1 348 ? -36.125 18.641 3.936 1 53.22 348 LYS A CA 1
ATOM 2870 C C . LYS A 1 348 ? -35.781 18.984 2.488 1 53.22 348 LYS A C 1
ATOM 2872 O O . LYS A 1 348 ? -36.562 19.656 1.808 1 53.22 348 LYS A O 1
ATOM 2877 N N . LEU A 1 349 ? -34.562 19.344 2.07 1 58.78 349 LEU A N 1
ATOM 2878 C CA . LEU A 1 349 ? -34.344 19.172 0.638 1 58.78 349 LEU A CA 1
ATOM 2879 C C . LEU A 1 349 ? -34.812 17.797 0.178 1 58.78 349 LEU A C 1
ATOM 2881 O O . LEU A 1 349 ? -35 16.891 0.994 1 58.78 349 LEU A O 1
ATOM 2885 N N . LYS A 1 350 ? -35.281 17.859 -1.072 1 57.97 350 LYS A N 1
ATOM 2886 C CA . LYS A 1 350 ? -35.625 16.516 -1.512 1 57.97 350 LYS A CA 1
ATOM 2887 C C . LYS A 1 350 ? -34.594 15.508 -0.985 1 57.97 350 LYS A C 1
ATOM 2889 O O . LYS A 1 350 ? -33.375 15.742 -1.075 1 57.97 350 LYS A O 1
ATOM 2894 N N . SER A 1 351 ? -35.125 14.75 -0.171 1 57.28 351 SER A N 1
ATOM 2895 C CA . SER A 1 351 ? -34.281 13.734 0.46 1 57.28 351 SER A CA 1
ATOM 2896 C C . SER A 1 351 ? -33.281 13.148 -0.53 1 57.28 351 SER A C 1
ATOM 2898 O O . SER A 1 351 ? -33.562 13.102 -1.733 1 57.28 351 SER A O 1
ATOM 2900 N N . VAL A 1 352 ? -32.062 13.086 -0.182 1 62.19 352 VAL A N 1
ATOM 2901 C CA . VAL A 1 352 ? -31 12.43 -0.938 1 62.19 352 VAL A CA 1
ATOM 2902 C C . VAL A 1 352 ? -31.578 11.227 -1.688 1 62.19 352 VAL A C 1
ATOM 2904 O O . VAL A 1 352 ? -31.219 10.992 -2.848 1 62.19 352 VAL A O 1
ATOM 2907 N N . LYS A 1 353 ? -32.5 10.672 -1.09 1 60.06 353 LYS A N 1
ATOM 2908 C CA . LYS A 1 353 ? -33.094 9.484 -1.676 1 60.06 353 LYS A CA 1
ATOM 2909 C C . LYS A 1 353 ? -34 9.836 -2.867 1 60.06 353 LYS A C 1
ATOM 2911 O O . LYS A 1 353 ? -34.031 9.117 -3.867 1 60.06 353 LYS A O 1
ATOM 2916 N N . LEU A 1 354 ? -34.656 10.93 -2.707 1 64.12 354 LEU A N 1
ATOM 2917 C CA . LEU A 1 354 ? -35.562 11.32 -3.771 1 64.12 354 LEU A CA 1
ATOM 2918 C C . LEU A 1 354 ? -34.812 11.828 -4.992 1 64.12 354 LEU A C 1
ATOM 2920 O O . LEU A 1 354 ? -35.188 11.555 -6.129 1 64.12 354 LEU A O 1
ATOM 2924 N N . LEU A 1 355 ? -33.719 12.477 -4.719 1 70.25 355 LEU A N 1
ATOM 2925 C CA . LEU A 1 355 ? -32.906 12.977 -5.816 1 70.25 355 LEU A CA 1
ATOM 2926 C C . LEU A 1 355 ? -32.25 11.828 -6.559 1 70.25 355 LEU A C 1
ATOM 2928 O O . LEU A 1 355 ? -32.031 11.906 -7.77 1 70.25 355 LEU A O 1
ATOM 2932 N N . GLY A 1 356 ? -31.953 10.781 -5.809 1 64.56 356 GLY A N 1
ATOM 2933 C CA . GLY A 1 356 ? -31.328 9.617 -6.402 1 64.56 356 GLY A CA 1
ATOM 2934 C C . GLY A 1 356 ? -32.219 8.906 -7.41 1 64.56 356 GLY A C 1
ATOM 2935 O O . GLY A 1 356 ? -31.719 8.18 -8.273 1 64.56 356 GLY A O 1
ATOM 2936 N N . LYS A 1 357 ? -33.469 9.133 -7.277 1 63.94 357 LYS A N 1
ATOM 2937 C CA . LYS A 1 357 ? -34.438 8.508 -8.18 1 63.94 357 LYS A CA 1
ATOM 2938 C C . LYS A 1 357 ? -34.625 9.352 -9.438 1 63.94 357 LYS A C 1
ATOM 2940 O O . LYS A 1 357 ? -35.281 8.906 -10.391 1 63.94 357 LYS A O 1
ATOM 2945 N N . GLU A 1 358 ? -34.031 10.477 -9.297 1 69.06 358 GLU A N 1
ATOM 2946 C CA . GLU A 1 358 ? -34.188 11.375 -10.43 1 69.06 358 GLU A CA 1
ATOM 2947 C C . GLU A 1 358 ? -33.062 11.211 -11.453 1 69.06 358 GLU A C 1
ATOM 2949 O O . GLU A 1 358 ? -32.188 10.359 -11.281 1 69.06 358 GLU A O 1
ATOM 2954 N N . CYS A 1 359 ? -33.281 11.891 -12.547 1 70.69 359 CYS A N 1
ATOM 2955 C CA . CYS A 1 359 ? -32.281 11.812 -13.609 1 70.69 359 CYS A CA 1
ATOM 2956 C C . CYS A 1 359 ? -30.953 12.398 -13.156 1 70.69 359 CYS A C 1
ATOM 2958 O O . CYS A 1 359 ? -30.922 13.297 -12.305 1 70.69 359 CYS A O 1
ATOM 2960 N N . LYS A 1 360 ? -29.922 11.797 -13.609 1 76.38 360 LYS A N 1
ATOM 2961 C CA . LYS A 1 360 ? -28.594 12.336 -13.328 1 76.38 360 LYS A CA 1
ATOM 2962 C C . LYS A 1 360 ? -28.531 13.82 -13.695 1 76.38 360 LYS A C 1
ATOM 2964 O O . LYS A 1 360 ? -29.031 14.234 -14.742 1 76.38 360 LYS A O 1
ATOM 2969 N N . GLY A 1 361 ? -28.078 14.625 -12.852 1 73 361 GLY A N 1
ATOM 2970 C CA . GLY A 1 361 ? -27.938 16.047 -13.078 1 73 361 GLY A CA 1
ATOM 2971 C C . GLY A 1 361 ? -28.969 16.875 -12.32 1 73 361 GLY A C 1
ATOM 2972 O O . GLY A 1 361 ? -28.859 18.094 -12.242 1 73 361 GLY A O 1
ATOM 2973 N N . THR A 1 362 ? -29.969 16.25 -11.852 1 73 362 THR A N 1
ATOM 2974 C CA . THR A 1 362 ? -31 16.953 -11.102 1 73 362 THR A CA 1
ATOM 2975 C C . THR A 1 362 ? -30.406 17.578 -9.836 1 73 362 THR A C 1
ATOM 2977 O O . THR A 1 362 ? -29.547 16.984 -9.188 1 73 362 THR A O 1
ATOM 2980 N N . PHE A 1 363 ? -30.781 18.844 -9.633 1 76 363 PHE A N 1
ATOM 2981 C CA . PHE A 1 363 ? -30.25 19.516 -8.453 1 76 363 PHE A CA 1
ATOM 2982 C C . PHE A 1 363 ? -31.344 20.312 -7.746 1 76 363 PHE A C 1
ATOM 2984 O O . PHE A 1 363 ? -32.406 20.547 -8.305 1 76 363 PHE A O 1
ATOM 2991 N N . ASP A 1 364 ? -31.188 20.5 -6.484 1 74.31 364 ASP A N 1
ATOM 2992 C CA . ASP A 1 364 ? -32.031 21.328 -5.617 1 74.31 364 ASP A CA 1
ATOM 2993 C C . ASP A 1 364 ? -31.188 22.219 -4.727 1 74.31 364 ASP A C 1
ATOM 2995 O O . ASP A 1 364 ? -30.031 21.922 -4.457 1 74.31 364 ASP A O 1
ATOM 2999 N N . PHE A 1 365 ? -31.75 23.469 -4.484 1 77.56 365 PHE A N 1
ATOM 3000 C CA . PHE A 1 365 ? -31 24.375 -3.631 1 77.56 365 PHE A CA 1
ATOM 3001 C C . PHE A 1 365 ? -31.938 25.172 -2.734 1 77.56 365 PHE A C 1
ATOM 3003 O O . PHE A 1 365 ? -33.125 25.281 -3.008 1 77.56 365 PHE A O 1
ATOM 3010 N N . ALA A 1 366 ? -31.453 25.594 -1.66 1 75 366 ALA A N 1
ATOM 3011 C CA . ALA A 1 366 ? -32.156 26.438 -0.713 1 75 366 ALA A CA 1
ATOM 3012 C C . ALA A 1 366 ? -31.219 27.453 -0.067 1 75 366 ALA A C 1
ATOM 3014 O O . ALA A 1 366 ? -30 27.266 -0.088 1 75 366 ALA A O 1
ATOM 3015 N N . PHE A 1 367 ? -31.875 28.516 0.391 1 78 367 PHE A N 1
ATOM 3016 C CA . PHE A 1 367 ? -31.062 29.562 0.991 1 78 367 PHE A CA 1
ATOM 3017 C C . PHE A 1 367 ? -31.5 29.828 2.43 1 78 367 PHE A C 1
ATOM 3019 O O . PHE A 1 367 ? -32.688 29.672 2.77 1 78 367 PHE A O 1
ATOM 3026 N N . GLU A 1 368 ? -30.547 30 3.215 1 74.38 368 GLU A N 1
ATOM 3027 C CA . GLU A 1 368 ? -30.75 30.531 4.559 1 74.38 368 GLU A CA 1
ATOM 3028 C C . GLU A 1 368 ? -29.781 31.672 4.859 1 74.38 368 GLU A C 1
ATOM 3030 O O . GLU A 1 368 ? -28.609 31.453 5.129 1 74.38 368 GLU A O 1
ATOM 3035 N N . LYS A 1 369 ? -30.344 32.969 4.852 1 71.5 369 LYS A N 1
ATOM 3036 C CA . LYS A 1 369 ? -29.531 34.156 5.031 1 71.5 369 LYS A CA 1
ATOM 3037 C C . LYS A 1 369 ? -28.406 34.219 3.996 1 71.5 369 LYS A C 1
ATOM 3039 O O . LYS A 1 369 ? -28.672 34.25 2.793 1 71.5 369 LYS A O 1
ATOM 3044 N N . LYS A 1 370 ? -27.312 34.062 4.352 1 74.44 370 LYS A N 1
ATOM 3045 C CA . LYS A 1 370 ? -26.188 34.188 3.422 1 74.44 370 LYS A CA 1
ATOM 3046 C C . LYS A 1 370 ? -25.547 32.844 3.154 1 74.44 370 LYS A C 1
ATOM 3048 O O . LYS A 1 370 ? -24.391 32.781 2.727 1 74.44 370 LYS A O 1
ATOM 3053 N N . LYS A 1 371 ? -26.375 31.844 3.451 1 78.25 371 LYS A N 1
ATOM 3054 C CA . LYS A 1 371 ? -25.875 30.484 3.229 1 78.25 371 LYS A CA 1
ATOM 3055 C C . LYS A 1 371 ? -26.75 29.75 2.213 1 78.25 371 LYS A C 1
ATOM 3057 O O . LYS A 1 371 ? -27.969 29.922 2.182 1 78.25 371 LYS A O 1
ATOM 3062 N N . MET A 1 372 ? -26.094 29.062 1.366 1 77.56 372 MET A N 1
ATOM 3063 C CA . MET A 1 372 ? -26.797 28.25 0.369 1 77.56 372 MET A CA 1
ATOM 3064 C C . MET A 1 372 ? -26.562 26.766 0.604 1 77.56 372 MET A C 1
ATOM 3066 O O . MET A 1 372 ? -25.438 26.344 0.898 1 77.56 372 MET A O 1
ATOM 3070 N N . LYS A 1 373 ? -27.594 26.047 0.573 1 76.19 373 LYS A N 1
ATOM 3071 C CA . LYS A 1 373 ? -27.531 24.594 0.523 1 76.19 373 LYS A CA 1
ATOM 3072 C C . LYS A 1 373 ? -27.828 24.078 -0.882 1 76.19 373 LYS A C 1
ATOM 3074 O O . LYS A 1 373 ? -28.734 24.562 -1.556 1 76.19 373 LYS A O 1
ATOM 3079 N N . PHE A 1 374 ? -26.953 23.203 -1.3 1 75.31 374 PHE A N 1
ATOM 3080 C CA . PHE A 1 374 ? -27.047 22.688 -2.658 1 75.31 374 PHE A CA 1
ATOM 3081 C C . PHE A 1 374 ? -26.953 21.172 -2.662 1 75.31 374 PHE A C 1
ATOM 3083 O O . PHE A 1 374 ? -26.141 20.594 -1.941 1 75.31 374 PHE A O 1
ATOM 3090 N N . ALA A 1 375 ? -27.953 20.5 -3.297 1 75.69 375 ALA A N 1
ATOM 3091 C CA . ALA A 1 375 ? -27.922 19.047 -3.455 1 75.69 375 ALA A CA 1
ATOM 3092 C C . ALA A 1 375 ? -28.031 18.656 -4.926 1 75.69 375 ALA A C 1
ATOM 3094 O O . ALA A 1 375 ? -28.797 19.25 -5.68 1 75.69 375 ALA A O 1
ATOM 3095 N N . GLN A 1 376 ? -27.141 17.734 -5.348 1 71.56 376 GLN A N 1
ATOM 3096 C CA . GLN A 1 376 ? -27.141 17.266 -6.73 1 71.56 376 GLN A CA 1
ATOM 3097 C C . GLN A 1 376 ? -26.969 15.75 -6.805 1 71.56 376 GLN A C 1
ATOM 3099 O O . GLN A 1 376 ? -26.219 15.172 -6.016 1 71.56 376 GLN A O 1
ATOM 3104 N N . PHE A 1 377 ? -27.734 15.195 -7.746 1 71.5 377 PHE A N 1
ATOM 3105 C CA . PHE A 1 377 ? -27.578 13.766 -7.988 1 71.5 377 PHE A CA 1
ATOM 3106 C C . PHE A 1 377 ? -26.734 13.508 -9.227 1 71.5 377 PHE A C 1
ATOM 3108 O O . PHE A 1 377 ? -27.094 13.938 -10.328 1 71.5 377 PHE A O 1
ATOM 3115 N N . ASP A 1 378 ? -25.547 13.039 -9.117 1 66.12 378 ASP A N 1
ATOM 3116 C CA . ASP A 1 378 ? -24.672 12.641 -10.211 1 66.12 378 ASP A CA 1
ATOM 3117 C C . ASP A 1 378 ? -24.109 11.242 -9.992 1 66.12 378 ASP A C 1
ATOM 3119 O O . ASP A 1 378 ? -22.891 11.055 -9.938 1 66.12 378 ASP A O 1
ATOM 3123 N N . GLY A 1 379 ? -25.047 10.258 -9.977 1 61.53 379 GLY A N 1
ATOM 3124 C CA . GLY A 1 379 ? -24.703 8.914 -9.547 1 61.53 379 GLY A CA 1
ATOM 3125 C C . GLY A 1 379 ? -24.891 8.695 -8.062 1 61.53 379 GLY A C 1
ATOM 3126 O O . GLY A 1 379 ? -25.453 7.68 -7.641 1 61.53 379 GLY A O 1
ATOM 3127 N N . MET A 1 380 ? -24.281 9.672 -7.398 1 66.81 380 MET A N 1
ATOM 3128 C CA . MET A 1 380 ? -24.547 9.789 -5.969 1 66.81 380 MET A CA 1
ATOM 3129 C C . MET A 1 380 ? -24.984 11.203 -5.609 1 66.81 380 MET A C 1
ATOM 3131 O O . MET A 1 380 ? -24.594 12.164 -6.285 1 66.81 380 MET A O 1
ATOM 3135 N N . THR A 1 381 ? -25.844 11.242 -4.691 1 67.62 381 THR A N 1
ATOM 3136 C CA . THR A 1 381 ? -26.297 12.57 -4.285 1 67.62 381 THR A CA 1
ATOM 3137 C C . THR A 1 381 ? -25.219 13.273 -3.467 1 67.62 381 THR A C 1
ATOM 3139 O O . THR A 1 381 ? -24.688 12.711 -2.502 1 67.62 381 THR A O 1
ATOM 3142 N N . ILE A 1 382 ? -24.828 14.398 -3.992 1 73.25 382 ILE A N 1
ATOM 3143 C CA . ILE A 1 382 ? -23.859 15.219 -3.27 1 73.25 382 ILE A CA 1
ATOM 3144 C C . ILE A 1 382 ? -24.547 16.453 -2.707 1 73.25 382 ILE A C 1
ATOM 3146 O O . ILE A 1 382 ? -25.391 17.062 -3.379 1 73.25 382 ILE A O 1
ATOM 3150 N N . GLN A 1 383 ? -24.328 16.688 -1.428 1 74.31 383 GLN A N 1
ATOM 3151 C CA . GLN A 1 383 ? -24.844 17.891 -0.794 1 74.31 383 GLN A CA 1
ATOM 3152 C C . GLN A 1 383 ? -23.719 18.844 -0.413 1 74.31 383 GLN A C 1
ATOM 3154 O O . GLN A 1 383 ? -22.688 18.422 0.097 1 74.31 383 GLN A O 1
ATOM 3159 N N . LEU A 1 384 ? -23.953 20.062 -0.814 1 80.56 384 LEU A N 1
ATOM 3160 C CA . LEU A 1 384 ? -23.016 21.125 -0.511 1 80.56 384 LEU A CA 1
ATOM 3161 C C . LEU A 1 384 ? -23.656 22.188 0.389 1 80.56 384 LEU A C 1
ATOM 3163 O O . LEU A 1 384 ? -24.812 22.531 0.204 1 80.56 384 LEU A O 1
ATOM 3167 N N . MET B 1 1 ? -16.047 29.812 -21.719 1 23.5 1 MET B N 1
ATOM 3168 C CA . MET B 1 1 ? -16.172 28.469 -22.297 1 23.5 1 MET B CA 1
ATOM 3169 C C . MET B 1 1 ? -15.289 27.484 -21.547 1 23.5 1 MET B C 1
ATOM 3171 O O . MET B 1 1 ? -14.062 27.547 -21.641 1 23.5 1 MET B O 1
ATOM 3175 N N . SER B 1 2 ? -15.664 27.141 -20.391 1 26.77 2 SER B N 1
ATOM 3176 C CA . SER B 1 2 ? -14.953 26.344 -19.391 1 26.77 2 SER B CA 1
ATOM 3177 C C . SER B 1 2 ? -14.461 25.031 -19.969 1 26.77 2 SER B C 1
ATOM 3179 O O . SER B 1 2 ? -15.242 24.25 -20.516 1 26.77 2 SER B O 1
ATOM 3181 N N . GLU B 1 3 ? -13.281 25.062 -20.719 1 30.36 3 GLU B N 1
ATOM 3182 C CA . GLU B 1 3 ? -12.758 23.922 -21.469 1 30.36 3 GLU B CA 1
ATOM 3183 C C . GLU B 1 3 ? -12.93 22.625 -20.703 1 30.36 3 GLU B C 1
ATOM 3185 O O . GLU B 1 3 ? -12.492 22.516 -19.547 1 30.36 3 GLU B O 1
ATOM 3190 N N . PHE B 1 4 ? -13.961 21.953 -20.953 1 31.89 4 PHE B N 1
ATOM 3191 C CA . PHE B 1 4 ? -14.32 20.578 -20.594 1 31.89 4 PHE B CA 1
ATOM 3192 C C . PHE B 1 4 ? -13.117 19.656 -20.734 1 31.89 4 PHE B C 1
ATOM 3194 O O . PHE B 1 4 ? -12.492 19.594 -21.797 1 31.89 4 PHE B O 1
ATOM 3201 N N . LYS B 1 5 ? -12.258 19.5 -19.75 1 41 5 LYS B N 1
ATOM 3202 C CA . LYS B 1 5 ? -11.164 18.547 -19.688 1 41 5 LYS B CA 1
ATOM 3203 C C . LYS B 1 5 ? -11.602 17.172 -20.219 1 41 5 LYS B C 1
ATOM 3205 O O . LYS B 1 5 ? -12.586 16.609 -19.75 1 41 5 LYS B O 1
ATOM 3210 N N . ARG B 1 6 ? -11.5 16.922 -21.531 1 41.47 6 ARG B N 1
ATOM 3211 C CA . ARG B 1 6 ? -11.812 15.695 -22.25 1 41.47 6 ARG B CA 1
ATOM 3212 C C . ARG B 1 6 ? -11.109 14.492 -21.641 1 41.47 6 ARG B C 1
ATOM 3214 O O . ARG B 1 6 ? -9.898 14.531 -21.391 1 41.47 6 ARG B O 1
ATOM 3221 N N . LEU B 1 7 ? -11.758 13.555 -20.984 1 42.09 7 LEU B N 1
ATOM 3222 C CA . LEU B 1 7 ? -11.258 12.273 -20.516 1 42.09 7 LEU B CA 1
ATOM 3223 C C . LEU B 1 7 ? -10.734 11.43 -21.672 1 42.09 7 LEU B C 1
ATOM 3225 O O . LEU B 1 7 ? -11.375 11.344 -22.719 1 42.09 7 LEU B O 1
ATOM 3229 N N . LYS B 1 8 ? -9.43 11.367 -21.922 1 48.38 8 LYS B N 1
ATOM 3230 C CA . LYS B 1 8 ? -8.828 10.547 -22.969 1 48.38 8 LYS B CA 1
ATOM 3231 C C . LYS B 1 8 ? -8.297 9.234 -22.391 1 48.38 8 LYS B C 1
ATOM 3233 O O . LYS B 1 8 ? -7.941 9.164 -21.219 1 48.38 8 LYS B O 1
ATOM 3238 N N . THR B 1 9 ? -8.539 8.117 -23.094 1 47.53 9 THR B N 1
ATOM 3239 C CA . THR B 1 9 ? -7.973 6.809 -22.766 1 47.53 9 THR B CA 1
ATOM 3240 C C . THR B 1 9 ? -6.449 6.852 -22.828 1 47.53 9 THR B C 1
ATOM 3242 O O . THR B 1 9 ? -5.867 7.793 -23.375 1 47.53 9 THR B O 1
ATOM 3245 N N . SER B 1 10 ? -5.887 5.992 -22.141 1 48.69 10 SER B N 1
ATOM 3246 C CA . SER B 1 10 ? -4.434 5.918 -22.203 1 48.69 10 SER B CA 1
ATOM 3247 C C . SER B 1 10 ? -3.943 5.914 -23.656 1 48.69 10 SER B C 1
ATOM 3249 O O . SER B 1 10 ? -2.949 6.566 -23.984 1 48.69 10 SER B O 1
ATOM 3251 N N . GLU B 1 11 ? -4.66 5.191 -24.438 1 47.31 11 GLU B N 1
ATOM 3252 C CA . GLU B 1 11 ? -4.281 5.141 -25.844 1 47.31 11 GLU B CA 1
ATOM 3253 C C . GLU B 1 11 ? -4.434 6.508 -26.516 1 47.31 11 GLU B C 1
ATOM 3255 O O . GLU B 1 11 ? -3.564 6.934 -27.281 1 47.31 11 GLU B O 1
ATOM 3260 N N . GLU B 1 12 ? -5.492 7.094 -26.156 1 50.88 12 GLU B N 1
ATOM 3261 C CA . GLU B 1 12 ? -5.723 8.391 -26.781 1 50.88 12 GLU B CA 1
ATOM 3262 C C . GLU B 1 12 ? -4.703 9.422 -26.312 1 50.88 12 GLU B C 1
ATOM 3264 O O . GLU B 1 12 ? -4.27 10.273 -27.078 1 50.88 12 GLU B O 1
ATOM 3269 N N . ILE B 1 13 ? -4.383 9.219 -25.062 1 52.34 13 ILE B N 1
ATOM 3270 C CA . ILE B 1 13 ? -3.355 10.117 -24.531 1 52.34 13 ILE B CA 1
ATOM 3271 C C . ILE B 1 13 ? -2.023 9.828 -25.219 1 52.34 13 ILE B C 1
ATOM 3273 O O . ILE B 1 13 ? -1.314 10.75 -25.625 1 52.34 13 ILE B O 1
ATOM 3277 N N . LEU B 1 14 ? -1.782 8.555 -25.328 1 51.12 14 LEU B N 1
ATOM 3278 C CA . LEU B 1 14 ? -0.553 8.203 -26.031 1 51.12 14 LEU B CA 1
ATOM 3279 C C . LEU B 1 14 ? -0.587 8.703 -27.469 1 51.12 14 LEU B C 1
ATOM 3281 O O . LEU B 1 14 ? 0.404 9.242 -27.969 1 51.12 14 LEU B O 1
ATOM 3285 N N . GLU B 1 15 ? -1.633 8.406 -28.141 1 51.5 15 GLU B N 1
ATOM 3286 C CA . GLU B 1 15 ? -1.765 8.922 -29.5 1 51.5 15 GLU B CA 1
ATOM 3287 C C . GLU B 1 15 ? -1.667 10.445 -29.516 1 51.5 15 GLU B C 1
ATOM 3289 O O . GLU B 1 15 ? -1.05 11.016 -30.422 1 51.5 15 GLU B O 1
ATOM 3294 N N . PHE B 1 16 ? -2.33 11.062 -28.609 1 51.69 16 PHE B N 1
ATOM 3295 C CA . PHE B 1 16 ? -2.256 12.516 -28.516 1 51.69 16 PHE B CA 1
ATOM 3296 C C . PHE B 1 16 ? -0.826 12.969 -28.25 1 51.69 16 PHE B C 1
ATOM 3298 O O . PHE B 1 16 ? -0.346 13.93 -28.844 1 51.69 16 PHE B O 1
ATOM 3305 N N . LEU B 1 17 ? -0.248 12.258 -27.281 1 52.34 17 LEU B N 1
ATOM 3306 C CA . LEU B 1 17 ? 1.135 12.617 -26.984 1 52.34 17 LEU B CA 1
ATOM 3307 C C . LEU B 1 17 ? 2.031 12.383 -28.188 1 52.34 17 LEU B C 1
ATOM 3309 O O . LEU B 1 17 ? 3.004 13.109 -28.391 1 52.34 17 LEU B O 1
ATOM 3313 N N . ASP B 1 18 ? 1.779 11.359 -28.875 1 50.56 18 ASP B N 1
ATOM 3314 C CA . ASP B 1 18 ? 2.551 11.086 -30.078 1 50.56 18 ASP B CA 1
ATOM 3315 C C . ASP B 1 18 ? 2.287 12.141 -31.156 1 50.56 18 ASP B C 1
ATOM 3317 O O . ASP B 1 18 ? 3.156 12.43 -31.969 1 50.56 18 ASP B O 1
ATOM 3321 N N . ASN B 1 19 ? 1.072 12.539 -31.25 1 47.88 19 ASN B N 1
ATOM 3322 C CA . ASN B 1 19 ? 0.733 13.453 -32.344 1 47.88 19 ASN B CA 1
ATOM 3323 C C . ASN B 1 19 ? 0.851 14.914 -31.891 1 47.88 19 ASN B C 1
ATOM 3325 O O . ASN B 1 19 ? 0.678 15.828 -32.688 1 47.88 19 ASN B O 1
ATOM 3329 N N . VAL B 1 20 ? 0.465 15.148 -30.641 1 44.56 20 VAL B N 1
ATOM 3330 C CA . VAL B 1 20 ? 0.614 16.562 -30.297 1 44.56 20 VAL B CA 1
ATOM 3331 C C . VAL B 1 20 ? 2.09 16.953 -30.344 1 44.56 20 VAL B C 1
ATOM 3333 O O . VAL B 1 20 ? 2.941 16.25 -29.797 1 44.56 20 VAL B O 1
ATOM 3336 N N . ASP B 1 21 ? 2.467 17.641 -31.281 1 40.97 21 ASP B N 1
ATOM 3337 C CA . ASP B 1 21 ? 3.672 18.453 -31.172 1 40.97 21 ASP B CA 1
ATOM 3338 C C . ASP B 1 21 ? 3.773 19.125 -29.797 1 40.97 21 ASP B C 1
ATOM 3340 O O . ASP B 1 21 ? 3.07 20.094 -29.516 1 40.97 21 ASP B O 1
ATOM 3344 N N . VAL B 1 22 ? 3.914 18.328 -28.734 1 39.94 22 VAL B N 1
ATOM 3345 C CA . VAL B 1 22 ? 4.184 18.922 -27.422 1 39.94 22 VAL B CA 1
ATOM 3346 C C . VAL B 1 22 ? 5.07 20.156 -27.578 1 39.94 22 VAL B C 1
ATOM 3348 O O . VAL B 1 22 ? 6.234 20.047 -27.969 1 39.94 22 VAL B O 1
ATOM 3351 N N . SER B 1 23 ? 4.629 21.156 -28.094 1 37.97 23 SER B N 1
ATOM 3352 C CA . SER B 1 23 ? 5.453 22.328 -27.828 1 37.97 23 SER B CA 1
ATOM 3353 C C . SER B 1 23 ? 5.898 22.391 -26.375 1 37.97 23 SER B C 1
ATOM 3355 O O . SER B 1 23 ? 5.168 21.953 -25.469 1 37.97 23 SER B O 1
ATOM 3357 N N . ASP B 1 24 ? 7.246 22.453 -26.016 1 39.56 24 ASP B N 1
ATOM 3358 C CA . ASP B 1 24 ? 8.094 22.453 -24.812 1 39.56 24 ASP B CA 1
ATOM 3359 C C . ASP B 1 24 ? 7.422 23.203 -23.672 1 39.56 24 ASP B C 1
ATOM 3361 O O . ASP B 1 24 ? 7.801 23.031 -22.516 1 39.56 24 ASP B O 1
ATOM 3365 N N . ASP B 1 25 ? 6.641 24.312 -23.891 1 39.78 25 ASP B N 1
ATOM 3366 C CA . ASP B 1 25 ? 6.453 25.328 -22.859 1 39.78 25 ASP B CA 1
ATOM 3367 C C . ASP B 1 25 ? 5.277 24.969 -21.953 1 39.78 25 ASP B C 1
ATOM 3369 O O . ASP B 1 25 ? 5.055 25.641 -20.938 1 39.78 25 ASP B O 1
ATOM 3373 N N . GLU B 1 26 ? 4.16 24.453 -22.453 1 38.47 26 GLU B N 1
ATOM 3374 C CA . GLU B 1 26 ? 3.051 24.406 -21.516 1 38.47 26 GLU B CA 1
ATOM 3375 C C . GLU B 1 26 ? 3.025 23.062 -20.766 1 38.47 26 GLU B C 1
ATOM 3377 O O . GLU B 1 26 ? 2.99 22 -21.406 1 38.47 26 GLU B O 1
ATOM 3382 N N . PRO B 1 27 ? 3.564 23.016 -19.531 1 39.72 27 PRO B N 1
ATOM 3383 C CA . PRO B 1 27 ? 3.508 21.812 -18.703 1 39.72 27 PRO B CA 1
ATOM 3384 C C . PRO B 1 27 ? 2.137 21.141 -18.734 1 39.72 27 PRO B C 1
ATOM 3386 O O . PRO B 1 27 ? 1.121 21.797 -18.484 1 39.72 27 PRO B O 1
ATOM 3389 N N . THR B 1 28 ? 1.832 20.359 -19.75 1 39.97 28 THR B N 1
ATOM 3390 C CA . THR B 1 28 ? 0.591 19.594 -19.781 1 39.97 28 THR B CA 1
ATOM 3391 C C . THR B 1 28 ? 0.499 18.672 -18.562 1 39.97 28 THR B C 1
ATOM 3393 O O . THR B 1 28 ? 1.374 17.828 -18.359 1 39.97 28 THR B O 1
ATOM 3396 N N . ASP B 1 29 ? -0.131 19.094 -17.578 1 40.06 29 ASP B N 1
ATOM 3397 C CA . ASP B 1 29 ? -0.385 18.25 -16.422 1 40.06 29 ASP B CA 1
ATOM 3398 C C . ASP B 1 29 ? -1.284 17.078 -16.781 1 40.06 29 ASP B C 1
ATOM 3400 O O . ASP B 1 29 ? -2.301 17.25 -17.453 1 40.06 29 ASP B O 1
ATOM 3404 N N . ILE B 1 30 ? -0.764 16.016 -17.109 1 39.81 30 ILE B N 1
ATOM 3405 C CA . ILE B 1 30 ? -1.544 14.797 -17.281 1 39.81 30 ILE B CA 1
ATOM 3406 C C . ILE B 1 30 ? -2.088 14.328 -15.938 1 39.81 30 ILE B C 1
ATOM 3408 O O . ILE B 1 30 ? -1.325 14.141 -14.984 1 39.81 30 ILE B O 1
ATOM 3412 N N . ILE B 1 31 ? -3.244 14.766 -15.688 1 39.25 31 ILE B N 1
ATOM 3413 C CA . ILE B 1 31 ? -3.889 14.219 -14.5 1 39.25 31 ILE B CA 1
ATOM 3414 C C . ILE B 1 31 ? -4.512 12.859 -14.828 1 39.25 31 ILE B C 1
ATOM 3416 O O . ILE B 1 31 ? -5.18 12.711 -15.852 1 39.25 31 ILE B O 1
ATOM 3420 N N . ILE B 1 32 ? -3.979 11.852 -14.484 1 35.5 32 ILE B N 1
ATOM 3421 C CA . ILE B 1 32 ? -4.598 10.531 -14.57 1 35.5 32 ILE B CA 1
ATOM 3422 C C . ILE B 1 32 ? -5.828 10.477 -13.672 1 35.5 32 ILE B C 1
ATOM 3424 O O . ILE B 1 32 ? -5.73 10.727 -12.461 1 35.5 32 ILE B O 1
ATOM 3428 N N . ILE B 1 33 ? -6.867 10.797 -14.258 1 40.25 33 ILE B N 1
ATOM 3429 C CA . ILE B 1 33 ? -8.078 10.547 -13.492 1 40.25 33 ILE B CA 1
ATOM 3430 C C . ILE B 1 33 ? -8.281 9.047 -13.312 1 40.25 33 ILE B C 1
ATOM 3432 O O . ILE B 1 33 ? -8.195 8.281 -14.273 1 40.25 33 ILE B O 1
ATOM 3436 N N . PRO B 1 34 ? -8.172 8.625 -12.102 1 35.25 34 PRO B N 1
ATOM 3437 C CA . PRO B 1 34 ? -8.484 7.199 -11.992 1 35.25 34 PRO B CA 1
ATOM 3438 C C . PRO B 1 34 ? -9.719 6.805 -12.805 1 35.25 34 PRO B C 1
ATOM 3440 O O . PRO B 1 34 ? -10.578 7.641 -13.07 1 35.25 34 PRO B O 1
ATOM 3443 N N . PRO B 1 35 ? -9.531 5.883 -13.75 1 33.84 35 PRO B N 1
ATOM 3444 C CA . PRO B 1 35 ? -10.719 5.484 -14.5 1 33.84 35 PRO B CA 1
ATOM 3445 C C . PRO B 1 35 ? -11.992 5.539 -13.656 1 33.84 35 PRO B C 1
ATOM 3447 O O . PRO B 1 35 ? -11.93 5.465 -12.43 1 33.84 35 PRO B O 1
ATOM 3450 N N . ASP B 1 36 ? -12.992 6.168 -14.156 1 32.47 36 ASP B N 1
ATOM 3451 C CA . ASP B 1 36 ? -14.289 5.918 -13.539 1 32.47 36 ASP B CA 1
ATOM 3452 C C . ASP B 1 36 ? -14.383 4.488 -13.008 1 32.47 36 ASP B C 1
ATOM 3454 O O . ASP B 1 36 ? -13.844 3.561 -13.617 1 32.47 36 ASP B O 1
ATOM 3458 N N . VAL B 1 37 ? -14.336 4.336 -11.75 1 36.28 37 VAL B N 1
ATOM 3459 C CA . VAL B 1 37 ? -14.695 2.982 -11.328 1 36.28 37 VAL B CA 1
ATOM 3460 C C . VAL B 1 37 ? -15.688 2.379 -12.32 1 36.28 37 VAL B C 1
ATOM 3462 O O . VAL B 1 37 ? -16.859 2.762 -12.336 1 36.28 37 VAL B O 1
ATOM 3465 N N . ASP B 1 38 ? -15.508 2.609 -13.609 1 34.06 38 ASP B N 1
ATOM 3466 C CA . ASP B 1 38 ? -16.406 1.832 -14.453 1 34.06 38 ASP B CA 1
ATOM 3467 C C . ASP B 1 38 ? -16.938 0.607 -13.711 1 34.06 38 ASP B C 1
ATOM 3469 O O . ASP B 1 38 ? -16.469 0.291 -12.617 1 34.06 38 ASP B O 1
ATOM 3473 N N . CYS B 1 39 ? -17.578 -0.336 -14.664 1 32.66 39 CYS B N 1
ATOM 3474 C CA . CYS B 1 39 ? -18.188 -1.58 -14.219 1 32.66 39 CYS B CA 1
ATOM 3475 C C . CYS B 1 39 ? -17.234 -2.373 -13.336 1 32.66 39 CYS B C 1
ATOM 3477 O O . CYS B 1 39 ? -16.234 -2.918 -13.82 1 32.66 39 CYS B O 1
ATOM 3479 N N . LEU B 1 40 ? -16.688 -1.708 -12.391 1 37.88 40 LEU B N 1
ATOM 3480 C CA . LEU B 1 40 ? -16.125 -2.615 -11.398 1 37.88 40 LEU B CA 1
ATOM 3481 C C . LEU B 1 40 ? -16.781 -3.984 -11.469 1 37.88 40 LEU B C 1
ATOM 3483 O O . LEU B 1 40 ? -18.016 -4.086 -11.43 1 37.88 40 LEU B O 1
ATOM 3487 N N . THR B 1 41 ? -16.234 -4.777 -12.336 1 36.59 41 THR B N 1
ATOM 3488 C CA . THR B 1 41 ? -16.953 -6.039 -12.25 1 36.59 41 THR B CA 1
ATOM 3489 C C . THR B 1 41 ? -17.578 -6.211 -10.867 1 36.59 41 THR B C 1
ATOM 3491 O O . THR B 1 41 ? -18.766 -5.953 -10.688 1 36.59 41 THR B O 1
ATOM 3494 N N . ASP B 1 42 ? -17.219 -7.434 -10.219 1 36 42 ASP B N 1
ATOM 3495 C CA . ASP B 1 42 ? -17.875 -7.969 -9.039 1 36 42 ASP B CA 1
ATOM 3496 C C . ASP B 1 42 ? -17.469 -7.211 -7.777 1 36 42 ASP B C 1
ATOM 3498 O O . ASP B 1 42 ? -16.266 -7.043 -7.52 1 36 42 ASP B O 1
ATOM 3502 N N . GLU B 1 43 ? -17.719 -5.879 -7.68 1 38.41 43 GLU B N 1
ATOM 3503 C CA . GLU B 1 43 ? -17.703 -5.699 -6.23 1 38.41 43 GLU B CA 1
ATOM 3504 C C . GLU B 1 43 ? -18 -7.016 -5.516 1 38.41 43 GLU B C 1
ATOM 3506 O O . GLU B 1 43 ? -18.922 -7.738 -5.887 1 38.41 43 GLU B O 1
ATOM 3511 N N . GLU B 1 44 ? -17.078 -7.73 -5.207 1 37.81 44 GLU B N 1
ATOM 3512 C CA . GLU B 1 44 ? -17.516 -8.914 -4.48 1 37.81 44 GLU B CA 1
ATOM 3513 C C . GLU B 1 44 ? -18.781 -8.633 -3.67 1 37.81 44 GLU B C 1
ATOM 3515 O O . GLU B 1 44 ? -18.703 -8.07 -2.572 1 37.81 44 GLU B O 1
ATOM 3520 N N . ASN B 1 45 ? -19.75 -7.785 -4.062 1 37.31 45 ASN B N 1
ATOM 3521 C CA . ASN B 1 45 ? -20.984 -8.383 -3.582 1 37.31 45 ASN B CA 1
ATOM 3522 C C . ASN B 1 45 ? -21.031 -9.883 -3.85 1 37.31 45 ASN B C 1
ATOM 3524 O O . ASN B 1 45 ? -21.641 -10.336 -4.82 1 37.31 45 ASN B O 1
ATOM 3528 N N . VAL B 1 46 ? -19.891 -10.539 -4.105 1 35.66 46 VAL B N 1
ATOM 3529 C CA . VAL B 1 46 ? -20.125 -11.977 -4.16 1 35.66 46 VAL B CA 1
ATOM 3530 C C . VAL B 1 46 ? -21.406 -12.336 -3.408 1 35.66 46 VAL B C 1
ATOM 3532 O O . VAL B 1 46 ? -21.5 -12.109 -2.199 1 35.66 46 VAL B O 1
ATOM 3535 N N . GLU B 1 47 ? -22.531 -12.008 -3.938 1 32.91 47 GLU B N 1
ATOM 3536 C CA . GLU B 1 47 ? -23.766 -12.742 -3.646 1 32.91 47 GLU B CA 1
ATOM 3537 C C . GLU B 1 47 ? -23.453 -14.094 -3.016 1 32.91 47 GLU B C 1
ATOM 3539 O O . GLU B 1 47 ? -23.203 -15.07 -3.723 1 32.91 47 GLU B O 1
ATOM 3544 N N . ASP B 1 48 ? -22.531 -14.289 -2.301 1 31.41 48 ASP B N 1
ATOM 3545 C CA . ASP B 1 48 ? -22.75 -15.461 -1.459 1 31.41 48 ASP B CA 1
ATOM 3546 C C . ASP B 1 48 ? -24.234 -15.625 -1.147 1 31.41 48 ASP B C 1
ATOM 3548 O O . ASP B 1 48 ? -24.625 -16.469 -0.335 1 31.41 48 ASP B O 1
ATOM 3552 N N . ASN B 1 49 ? -24.938 -14.453 -1.223 1 29.94 49 ASN B N 1
ATOM 3553 C CA . ASN B 1 49 ? -26.344 -14.742 -0.966 1 29.94 49 ASN B CA 1
ATOM 3554 C C . ASN B 1 49 ? -26.969 -15.555 -2.098 1 29.94 49 ASN B C 1
ATOM 3556 O O . ASN B 1 49 ? -27.141 -15.047 -3.209 1 29.94 49 ASN B O 1
ATOM 3560 N N . ALA B 1 50 ? -26.547 -16.828 -2.391 1 29.03 50 ALA B N 1
ATOM 3561 C CA . ALA B 1 50 ? -27.594 -17.703 -2.938 1 29.03 50 ALA B CA 1
ATOM 3562 C C . ALA B 1 50 ? -28.984 -17.078 -2.746 1 29.03 50 ALA B C 1
ATOM 3564 O O . ALA B 1 50 ? -29.922 -17.438 -3.453 1 29.03 50 ALA B O 1
ATOM 3565 N N . ILE B 1 51 ? -29.25 -16.359 -1.614 1 26.69 51 ILE B N 1
ATOM 3566 C CA . ILE B 1 51 ? -30.672 -16.156 -1.413 1 26.69 51 ILE B CA 1
ATOM 3567 C C . ILE B 1 51 ? -31.141 -14.945 -2.225 1 26.69 51 ILE B C 1
ATOM 3569 O O . ILE B 1 51 ? -32.281 -14.523 -2.107 1 26.69 51 ILE B O 1
ATOM 3573 N N . THR B 1 52 ? -30.359 -14.07 -2.744 1 26.75 52 THR B N 1
ATOM 3574 C CA . THR B 1 52 ? -31.297 -13.078 -3.254 1 26.75 52 THR B CA 1
ATOM 3575 C C . THR B 1 52 ? -32.094 -13.633 -4.43 1 26.75 52 THR B C 1
ATOM 3577 O O . THR B 1 52 ? -31.5 -14.141 -5.395 1 26.75 52 THR B O 1
ATOM 3580 N N . HIS B 1 53 ? -33.312 -14.031 -4.184 1 25.77 53 HIS B N 1
ATOM 3581 C CA . HIS B 1 53 ? -34.5 -14.148 -5.023 1 25.77 53 HIS B CA 1
ATOM 3582 C C . HIS B 1 53 ? -34.594 -12.984 -6.004 1 25.77 53 HIS B C 1
ATOM 3584 O O . HIS B 1 53 ? -35.156 -11.938 -5.68 1 25.77 53 HIS B O 1
ATOM 3590 N N . ASN B 1 54 ? -33.656 -12.438 -6.527 1 25.89 54 ASN B N 1
ATOM 3591 C CA . ASN B 1 54 ? -34.188 -11.719 -7.688 1 25.89 54 ASN B CA 1
ATOM 3592 C C . ASN B 1 54 ? -35.031 -12.617 -8.562 1 25.89 54 ASN B C 1
ATOM 3594 O O . ASN B 1 54 ? -34.562 -13.602 -9.125 1 25.89 54 ASN B O 1
ATOM 3598 N N . SER B 1 55 ? -36.344 -12.695 -8.297 1 25.25 55 SER B N 1
ATOM 3599 C CA . SER B 1 55 ? -37.562 -12.914 -9.062 1 25.25 55 SER B CA 1
ATOM 3600 C C . SER B 1 55 ? -37.5 -12.18 -10.398 1 25.25 55 SER B C 1
ATOM 3602 O O . SER B 1 55 ? -38.562 -11.875 -10.984 1 25.25 55 SER B O 1
ATOM 3604 N N . GLN B 1 56 ? -36.594 -11.469 -10.75 1 25.09 56 GLN B N 1
ATOM 3605 C CA . GLN B 1 56 ? -36.969 -11.281 -12.156 1 25.09 56 GLN B CA 1
ATOM 3606 C C . GLN B 1 56 ? -36.938 -12.609 -12.906 1 25.09 56 GLN B C 1
ATOM 3608 O O . GLN B 1 56 ? -36 -13.406 -12.734 1 25.09 56 GLN B O 1
ATOM 3613 N N . LYS B 1 57 ? -38.156 -13.039 -13.484 1 27.03 57 LYS B N 1
ATOM 3614 C CA . LYS B 1 57 ? -38.719 -13.953 -14.469 1 27.03 57 LYS B CA 1
ATOM 3615 C C . LYS B 1 57 ? -37.812 -14.047 -15.703 1 27.03 57 LYS B C 1
ATOM 3617 O O . LYS B 1 57 ? -37.938 -13.211 -16.609 1 27.03 57 LYS B O 1
ATOM 3622 N N . ILE B 1 58 ? -36.688 -14.047 -15.781 1 25.14 58 ILE B N 1
ATOM 3623 C CA . ILE B 1 58 ? -36.375 -14.578 -17.109 1 25.14 58 ILE B CA 1
ATOM 3624 C C . ILE B 1 58 ? -37.094 -15.914 -17.312 1 25.14 58 ILE B C 1
ATOM 3626 O O . ILE B 1 58 ? -36.938 -16.844 -16.516 1 25.14 58 ILE B O 1
ATOM 3630 N N . LEU B 1 59 ? -38.281 -15.969 -17.984 1 26.22 59 LEU B N 1
ATOM 3631 C CA . LEU B 1 59 ? -39.125 -16.906 -18.719 1 26.22 59 LEU B CA 1
ATOM 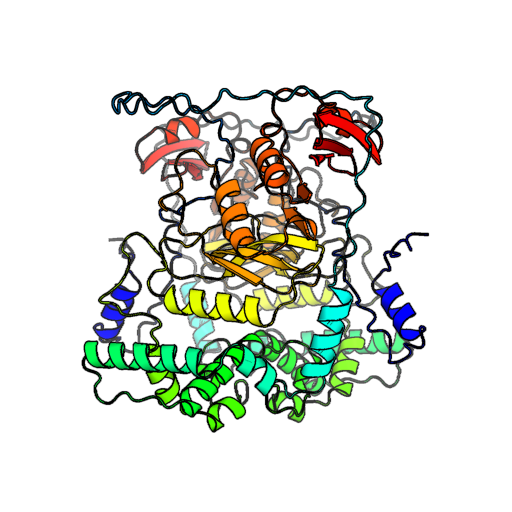3632 C C . LEU B 1 59 ? -38.25 -17.875 -19.531 1 26.22 59 LEU B C 1
ATOM 3634 O O . LEU B 1 59 ? -38.125 -17.719 -20.75 1 26.22 59 LEU B O 1
ATOM 3638 N N . VAL B 1 60 ? -36.969 -18.047 -19.391 1 25.28 60 VAL B N 1
ATOM 3639 C CA . VAL B 1 60 ? -36.656 -19.156 -20.281 1 25.28 60 VAL B CA 1
ATOM 3640 C C . VAL B 1 60 ? -37.5 -20.375 -19.906 1 25.28 60 VAL B C 1
ATOM 3642 O O . VAL B 1 60 ? -37.875 -20.547 -18.75 1 25.28 60 VAL B O 1
ATOM 3645 N N . LYS B 1 61 ? -38.094 -21.094 -20.875 1 25.62 61 LYS B N 1
ATOM 3646 C CA . LYS B 1 61 ? -38.844 -22.344 -20.859 1 25.62 61 LYS B CA 1
ATOM 3647 C C . LYS B 1 61 ? -38.219 -23.344 -19.891 1 25.62 61 LYS B C 1
ATOM 3649 O O . LYS B 1 61 ? -37 -23.453 -19.812 1 25.62 61 LYS B O 1
ATOM 3654 N N . LYS B 1 62 ? -38.906 -23.734 -18.969 1 30.81 62 LYS B N 1
ATOM 3655 C CA . LYS B 1 62 ? -38.875 -24.875 -18.062 1 30.81 62 LYS B CA 1
ATOM 3656 C C . LYS B 1 62 ? -38.406 -26.125 -18.766 1 30.81 62 LYS B C 1
ATOM 3658 O O . LYS B 1 62 ? -39.188 -26.922 -19.281 1 30.81 62 LYS B O 1
ATOM 3663 N N . LYS B 1 63 ? -37.469 -26.031 -19.672 1 29.81 63 LYS B N 1
ATOM 3664 C CA . LYS B 1 63 ? -37.188 -27.422 -20.062 1 29.81 63 LYS B CA 1
ATOM 3665 C C . LYS B 1 63 ? -36.844 -28.266 -18.844 1 29.81 63 LYS B C 1
ATOM 3667 O O . LYS B 1 63 ? -36.219 -27.797 -17.906 1 29.81 63 LYS B O 1
ATOM 3672 N N . LYS B 1 64 ? -37.531 -29.469 -18.547 1 30.81 64 LYS B N 1
ATOM 3673 C CA . LYS B 1 64 ? -37.562 -30.578 -17.594 1 30.81 64 LYS B CA 1
ATOM 3674 C C . LYS B 1 64 ? -36.125 -31.016 -17.234 1 30.81 64 LYS B C 1
ATOM 3676 O O . LYS B 1 64 ? -35.562 -31.875 -17.906 1 30.81 64 LYS B O 1
ATOM 3681 N N . ILE B 1 65 ? -35.156 -30.234 -17.234 1 29.77 65 ILE B N 1
ATOM 3682 C CA . ILE B 1 65 ? -33.938 -30.984 -16.859 1 29.77 65 ILE B CA 1
ATOM 3683 C C . ILE B 1 65 ? -34.219 -31.812 -15.617 1 29.77 65 ILE B C 1
ATOM 3685 O O . ILE B 1 65 ? -34.938 -31.375 -14.711 1 29.77 65 ILE B O 1
ATOM 3689 N N . GLY B 1 66 ? -33.938 -33.062 -15.555 1 30.7 66 GLY B N 1
ATOM 3690 C CA . GLY B 1 66 ? -34.219 -34.031 -14.492 1 30.7 66 GLY B CA 1
ATOM 3691 C C . GLY B 1 66 ? -34.031 -33.438 -13.102 1 30.7 66 GLY B C 1
ATOM 3692 O O . GLY B 1 66 ? -33.469 -32.375 -12.938 1 30.7 66 GLY B O 1
ATOM 3693 N N . ASN B 1 67 ? -34.781 -34 -11.977 1 32 67 ASN B N 1
ATOM 3694 C CA . ASN B 1 67 ? -35.031 -33.719 -10.562 1 32 67 ASN B CA 1
ATOM 3695 C C . ASN B 1 67 ? -33.75 -33.344 -9.828 1 32 67 ASN B C 1
ATOM 3697 O O . ASN B 1 67 ? -32.875 -34.188 -9.609 1 32 67 ASN B O 1
ATOM 3701 N N . ILE B 1 68 ? -33 -32.406 -10.133 1 35.97 68 ILE B N 1
ATOM 3702 C CA . ILE B 1 68 ? -31.922 -32.031 -9.227 1 35.97 68 ILE B CA 1
ATOM 3703 C C . ILE B 1 68 ? -32.375 -32.25 -7.781 1 35.97 68 ILE B C 1
ATOM 3705 O O . ILE B 1 68 ? -33.406 -31.719 -7.371 1 35.97 68 ILE B O 1
ATOM 3709 N N . LYS B 1 69 ? -31.922 -33.25 -7.109 1 38.41 69 LYS B N 1
ATOM 3710 C CA . LYS B 1 69 ? -32.25 -33.688 -5.75 1 38.41 69 LYS B CA 1
ATOM 3711 C C . LYS B 1 69 ? -32.5 -32.5 -4.84 1 38.41 69 LYS B C 1
ATOM 3713 O O . LYS B 1 69 ? -31.859 -31.453 -4.973 1 38.41 69 LYS B O 1
ATOM 3718 N N . GLN B 1 70 ? -33.625 -32.406 -4.125 1 40.78 70 GLN B N 1
ATOM 3719 C CA . GLN B 1 70 ? -34.312 -31.656 -3.064 1 40.78 70 GLN B CA 1
ATOM 3720 C C . GLN B 1 70 ? -33.312 -31.156 -2.018 1 40.78 70 GLN B C 1
ATOM 3722 O O . GLN B 1 70 ? -32.312 -31.828 -1.723 1 40.78 70 GLN B O 1
ATOM 3727 N N . ASN B 1 71 ? -33.25 -29.766 -1.703 1 47.5 71 ASN B N 1
ATOM 3728 C CA . ASN B 1 71 ? -32.688 -28.969 -0.626 1 47.5 71 ASN B CA 1
ATOM 3729 C C . ASN B 1 71 ? -32.594 -29.766 0.678 1 47.5 71 ASN B C 1
ATOM 3731 O O . ASN B 1 71 ? -33.625 -30 1.324 1 47.5 71 ASN B O 1
ATOM 3735 N N . TYR B 1 72 ? -31.828 -30.734 0.685 1 55.59 72 TYR B N 1
ATOM 3736 C CA . TYR B 1 72 ? -31.672 -31.438 1.955 1 55.59 72 TYR B CA 1
ATOM 3737 C C . TYR B 1 72 ? -31.406 -30.438 3.088 1 55.59 72 TYR B C 1
ATOM 3739 O O . TYR B 1 72 ? -30.531 -29.594 2.982 1 55.59 72 TYR B O 1
ATOM 3747 N N . 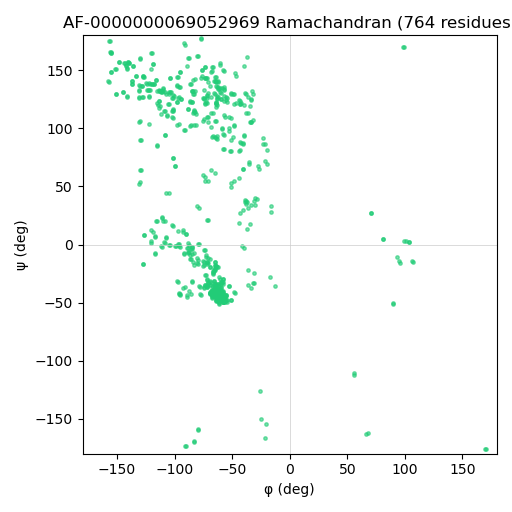THR B 1 73 ? -32.375 -30.172 3.846 1 60.78 73 THR B N 1
ATOM 3748 C CA . THR B 1 73 ? -32.188 -29.438 5.09 1 60.78 73 THR B CA 1
ATOM 3749 C C . THR B 1 73 ? -31.562 -30.312 6.156 1 60.78 73 THR B C 1
ATOM 3751 O O . THR B 1 73 ? -32.188 -31.281 6.617 1 60.78 73 THR B O 1
ATOM 3754 N N . PRO B 1 74 ? -30.328 -30.047 6.398 1 69.75 74 PRO B N 1
ATOM 3755 C CA . PRO B 1 74 ? -29.672 -30.891 7.395 1 69.75 74 PRO B CA 1
ATOM 3756 C C . PRO B 1 74 ? -30.344 -30.812 8.773 1 69.75 74 PRO B C 1
ATOM 3758 O O . PRO B 1 74 ? -30.828 -29.75 9.156 1 69.75 74 PRO B O 1
ATOM 3761 N N . ILE B 1 75 ? -30.562 -31.938 9.406 1 67 75 ILE B N 1
ATOM 3762 C CA . ILE B 1 75 ? -31.078 -32 10.773 1 67 75 ILE B CA 1
ATOM 3763 C C . ILE B 1 75 ? -29.922 -32.156 11.758 1 67 75 ILE B C 1
ATOM 3765 O O . ILE B 1 75 ? -29.328 -33.25 11.836 1 67 75 ILE B O 1
ATOM 3769 N N . TRP B 1 76 ? -29.625 -31.062 12.406 1 75.5 76 TRP B N 1
ATOM 3770 C CA . TRP B 1 76 ? -28.5 -31.062 13.336 1 75.5 76 TRP B CA 1
ATOM 3771 C C . TRP B 1 76 ? -28.906 -31.578 14.703 1 75.5 76 TRP B C 1
ATOM 3773 O O . TRP B 1 76 ? -30 -31.25 15.203 1 75.5 76 TRP B O 1
ATOM 3783 N N . LYS B 1 77 ? -28.141 -32.5 15.289 1 70.12 77 LYS B N 1
ATOM 3784 C CA . LYS B 1 77 ? -28.391 -33.062 16.609 1 70.12 77 LYS B CA 1
ATOM 3785 C C . LYS B 1 77 ? -27.297 -32.688 17.594 1 70.12 77 LYS B C 1
ATOM 3787 O O . LYS B 1 77 ? -26.109 -32.688 17.266 1 70.12 77 LYS B O 1
ATOM 3792 N N . SER B 1 78 ? -27.5 -32 18.734 1 65.31 78 SER B N 1
ATOM 3793 C CA . SER B 1 78 ? -26.562 -31.453 19.719 1 65.31 78 SER B CA 1
ATOM 3794 C C . SER B 1 78 ? -25.766 -32.562 20.391 1 65.31 78 SER B C 1
ATOM 3796 O O . SER B 1 78 ? -24.609 -32.375 20.766 1 65.31 78 SER B O 1
ATOM 3798 N N . LYS B 1 79 ? -26.328 -33.719 20.875 1 61.56 79 LYS B N 1
ATOM 3799 C CA . LYS B 1 79 ? -25.719 -34.594 21.859 1 61.56 79 LYS B CA 1
ATOM 3800 C C . LYS B 1 79 ? -25.234 -35.906 21.234 1 61.56 79 LYS B C 1
ATOM 3802 O O . LYS B 1 79 ? -25.688 -37 21.625 1 61.56 79 LYS B O 1
ATOM 3807 N N . ALA B 1 80 ? -24.609 -35.688 20.094 1 59.06 80 ALA B N 1
ATOM 3808 C CA . ALA B 1 80 ? -24.188 -37 19.594 1 59.06 80 ALA B CA 1
ATOM 3809 C C . ALA B 1 80 ? -22.75 -37.281 19.969 1 59.06 80 ALA B C 1
ATOM 3811 O O . ALA B 1 80 ? -21.969 -36.375 20.266 1 59.06 80 ALA B O 1
ATOM 3812 N N . ASN B 1 81 ? -22.391 -38.5 20.672 1 59.91 81 ASN B N 1
ATOM 3813 C CA . ASN B 1 81 ? -21.047 -39.031 20.891 1 59.91 81 ASN B CA 1
ATOM 3814 C C . ASN B 1 81 ? -20.297 -39.25 19.578 1 59.91 81 ASN B C 1
ATOM 3816 O O . ASN B 1 81 ? -20.422 -40.312 18.953 1 59.91 81 ASN B O 1
ATOM 3820 N N . PRO B 1 82 ? -19.766 -38.094 19.156 1 59.66 82 PRO B N 1
ATOM 3821 C CA . PRO B 1 82 ? -19.125 -38.281 17.844 1 59.66 82 PRO B CA 1
ATOM 3822 C C . PRO B 1 82 ? -17.953 -39.25 17.891 1 59.66 82 PRO B C 1
ATOM 3824 O O . PRO B 1 82 ? -17.266 -39.375 18.906 1 59.66 82 PRO B O 1
ATOM 3827 N N . VAL B 1 83 ? -17.969 -40.312 17.047 1 61.97 83 VAL B N 1
ATOM 3828 C CA . VAL B 1 83 ? -16.812 -41.156 16.812 1 61.97 83 VAL B CA 1
ATOM 3829 C C . VAL B 1 83 ? -15.891 -40.5 15.789 1 61.97 83 VAL B C 1
ATOM 3831 O O . VAL B 1 83 ? -16.328 -40.156 14.688 1 61.97 83 VAL B O 1
ATOM 3834 N N . TYR B 1 84 ? -14.773 -40.125 16.312 1 62.03 84 TYR B N 1
ATOM 3835 C CA . TYR B 1 84 ? -13.82 -39.469 15.422 1 62.03 84 TYR B CA 1
ATOM 3836 C C . TYR B 1 84 ? -12.984 -40.5 14.68 1 62.03 84 TYR B C 1
ATOM 3838 O O . TYR B 1 84 ? -12.57 -41.5 15.258 1 62.03 84 TYR B O 1
ATOM 3846 N N . SER B 1 85 ? -13.031 -40.438 13.367 1 61.28 85 SER B N 1
ATOM 3847 C CA . SER B 1 85 ? -12.164 -41.312 12.578 1 61.28 85 SER B CA 1
ATOM 3848 C C . SER B 1 85 ? -10.703 -40.906 12.703 1 61.28 85 SER B C 1
ATOM 3850 O O . SER B 1 85 ? -10.398 -39.719 12.969 1 61.28 85 SER B O 1
ATOM 3852 N N . SER B 1 86 ? -9.797 -41.969 12.875 1 60.88 86 SER B N 1
ATOM 3853 C CA . SER B 1 86 ? -8.359 -41.719 12.945 1 60.88 86 SER B CA 1
ATOM 3854 C C . SER B 1 86 ? -7.812 -41.25 11.602 1 60.88 86 SER B C 1
ATOM 3856 O O . SER B 1 86 ? -8.297 -41.688 10.547 1 60.88 86 SER B O 1
ATOM 3858 N N . PHE B 1 87 ? -7.133 -40.156 11.617 1 64.56 87 PHE B N 1
ATOM 3859 C CA . PHE B 1 87 ? -6.488 -39.656 10.414 1 64.56 87 PHE B CA 1
ATOM 3860 C C . PHE B 1 87 ? -5.273 -40.531 10.055 1 64.56 87 PHE B C 1
ATOM 3862 O O . PHE B 1 87 ? -4.496 -40.906 10.93 1 64.56 87 PHE B O 1
ATOM 3869 N N . THR B 1 88 ? -5.305 -41 8.82 1 63.25 88 THR B N 1
ATOM 3870 C CA . THR B 1 88 ? -4.211 -41.844 8.336 1 63.25 88 THR B CA 1
ATOM 3871 C C . THR B 1 88 ? -2.902 -41.062 8.312 1 63.25 88 THR B C 1
ATOM 3873 O O . THR B 1 88 ? -2.9 -39.844 8.039 1 63.25 88 THR B O 1
ATOM 3876 N N . GLU B 1 89 ? -1.912 -41.656 8.945 1 62.38 89 GLU B N 1
ATOM 3877 C CA . GLU B 1 89 ? -0.579 -41.062 8.906 1 62.38 89 GLU B CA 1
ATOM 3878 C C . GLU B 1 89 ? -0.089 -40.875 7.473 1 62.38 89 GLU B C 1
ATOM 3880 O O . GLU B 1 89 ? -0.224 -41.812 6.656 1 62.38 89 GLU B O 1
ATOM 3885 N N . ASN B 1 90 ? -0.02 -39.625 7.031 1 64.06 90 ASN B N 1
ATOM 3886 C CA . ASN B 1 90 ? 0.44 -39.375 5.668 1 64.06 90 ASN B CA 1
ATOM 3887 C C . ASN B 1 90 ? 1.952 -39.531 5.547 1 64.06 90 ASN B C 1
ATOM 3889 O O . ASN B 1 90 ? 2.66 -39.562 6.555 1 64.06 90 ASN B O 1
ATOM 3893 N N . VAL B 1 91 ? 2.4 -40.031 4.406 1 68.94 91 VAL B N 1
ATOM 3894 C CA . VAL B 1 91 ? 3.787 -40.25 4.012 1 68.94 91 VAL B CA 1
ATOM 3895 C C . VAL B 1 91 ? 4.465 -38.906 3.729 1 68.94 91 VAL B C 1
ATOM 3897 O O . VAL B 1 91 ? 5.512 -38.875 3.082 1 68.94 91 VAL B O 1
ATOM 3900 N N . GLU B 1 92 ? 3.912 -37.875 4.258 1 76 92 GLU B N 1
ATOM 3901 C CA . GLU B 1 92 ? 4.426 -36.562 3.961 1 76 92 GLU B CA 1
ATOM 3902 C C . GLU B 1 92 ? 5.84 -36.375 4.496 1 76 92 GLU B C 1
ATOM 3904 O O . GLU B 1 92 ? 6.711 -35.844 3.803 1 76 92 GLU B O 1
ATOM 3909 N N . LYS B 1 93 ? 6.082 -36.875 5.645 1 77.06 93 LYS B N 1
ATOM 3910 C CA . LYS B 1 93 ? 7.387 -36.688 6.27 1 77.06 93 LYS B CA 1
ATOM 3911 C C . LYS B 1 93 ? 8.484 -37.375 5.473 1 77.06 93 LYS B C 1
ATOM 3913 O O . LYS B 1 93 ? 9.562 -36.812 5.27 1 77.06 93 LYS B O 1
ATOM 3918 N N . GLU B 1 94 ? 8.094 -38.562 5.051 1 80.75 94 GLU B N 1
ATOM 3919 C CA . GLU B 1 94 ? 9.062 -39.312 4.258 1 80.75 94 GLU B CA 1
ATOM 3920 C C . GLU B 1 94 ? 9.312 -38.656 2.914 1 80.75 94 GLU B C 1
ATOM 3922 O O . GLU B 1 94 ? 10.453 -38.562 2.457 1 80.75 94 GLU B O 1
ATOM 3927 N N . ASN B 1 95 ? 8.281 -38.188 2.346 1 81.56 95 ASN B N 1
ATOM 3928 C CA . ASN B 1 95 ? 8.414 -37.5 1.057 1 81.56 95 ASN B CA 1
ATOM 3929 C C . ASN B 1 95 ? 9.203 -36.188 1.18 1 81.56 95 ASN B C 1
ATOM 3931 O O . ASN B 1 95 ? 9.992 -35.875 0.298 1 81.56 95 ASN B O 1
ATOM 3935 N N . ILE B 1 96 ? 9.016 -35.562 2.246 1 81.19 96 ILE B N 1
ATOM 3936 C CA . ILE B 1 96 ? 9.742 -34.312 2.486 1 81.19 96 ILE B CA 1
ATOM 3937 C C . ILE B 1 96 ? 11.227 -34.594 2.686 1 81.19 96 ILE B C 1
ATOM 3939 O O . ILE B 1 96 ? 12.086 -33.875 2.164 1 81.19 96 ILE B O 1
ATOM 3943 N N . LYS B 1 97 ? 11.453 -35.656 3.436 1 82.88 97 LYS B N 1
ATOM 3944 C CA . LYS B 1 97 ? 12.836 -36.062 3.643 1 82.88 97 LYS B CA 1
ATOM 3945 C C . LYS B 1 97 ? 13.523 -36.375 2.316 1 82.88 97 LYS B C 1
ATOM 3947 O O . LYS B 1 97 ? 14.664 -35.969 2.086 1 82.88 97 LYS B O 1
ATOM 3952 N N . ASN B 1 98 ? 12.789 -37.031 1.484 1 84.69 98 ASN B N 1
ATOM 3953 C CA . ASN B 1 98 ? 13.328 -37.375 0.171 1 84.69 98 ASN B CA 1
ATOM 3954 C C . ASN B 1 98 ? 13.586 -36.125 -0.664 1 84.69 98 ASN B C 1
ATOM 3956 O O . ASN B 1 98 ? 14.602 -36.031 -1.361 1 84.69 98 ASN B O 1
ATOM 3960 N N . LEU B 1 99 ? 12.734 -35.219 -0.571 1 83.12 99 LEU B N 1
ATOM 3961 C CA . LEU B 1 99 ? 12.883 -33.969 -1.308 1 83.12 99 LEU B CA 1
ATOM 3962 C C . LEU B 1 99 ? 14.102 -33.188 -0.819 1 83.12 99 LEU B C 1
ATOM 3964 O O . LEU B 1 99 ? 14.859 -32.656 -1.625 1 83.12 99 LEU B O 1
ATOM 3968 N N . ILE B 1 100 ? 14.25 -33.156 0.419 1 83.56 100 ILE B N 1
ATOM 3969 C CA . ILE B 1 100 ? 15.383 -32.438 1.019 1 83.56 100 ILE B CA 1
ATOM 3970 C C . ILE B 1 100 ? 16.688 -33.125 0.607 1 83.56 100 ILE B C 1
ATOM 3972 O O . ILE B 1 100 ? 17.656 -32.438 0.241 1 83.56 100 ILE B O 1
ATOM 3976 N N . GLU B 1 101 ? 16.656 -34.406 0.625 1 86.19 101 GLU B N 1
ATOM 3977 C CA . GLU B 1 101 ? 17.844 -35.156 0.249 1 86.19 101 GLU B CA 1
ATOM 3978 C C . GLU B 1 101 ? 18.203 -34.906 -1.216 1 86.19 101 GLU B C 1
ATOM 3980 O O . GLU B 1 101 ? 19.391 -34.812 -1.564 1 86.19 101 GLU B O 1
ATOM 3985 N N . THR B 1 102 ? 17.188 -34.75 -1.978 1 85.56 102 THR B N 1
ATOM 3986 C CA . THR B 1 102 ? 17.391 -34.594 -3.412 1 85.56 102 THR B CA 1
ATOM 3987 C C . THR B 1 102 ? 17.844 -33.188 -3.744 1 85.56 102 THR B C 1
ATOM 3989 O O . THR B 1 102 ? 18.688 -32.969 -4.609 1 85.56 102 THR B O 1
ATOM 3992 N N . TYR B 1 103 ? 17.297 -32.188 -2.996 1 84.25 103 TYR B N 1
ATOM 3993 C CA . TYR B 1 103 ? 17.484 -30.828 -3.473 1 84.25 103 TYR B CA 1
ATOM 3994 C C . TYR B 1 103 ? 18.219 -30 -2.441 1 84.25 103 TYR B C 1
ATOM 3996 O O . TYR B 1 103 ? 18.453 -28.797 -2.652 1 84.25 103 TYR B O 1
ATOM 4004 N N . GLU B 1 104 ? 18.562 -30.625 -1.447 1 84 104 GLU B N 1
ATOM 4005 C CA . GLU B 1 104 ? 19.266 -29.844 -0.424 1 84 104 GLU B CA 1
ATOM 4006 C C . GLU B 1 104 ? 20.594 -29.328 -0.944 1 84 104 GLU B C 1
ATOM 4008 O O . GLU B 1 104 ? 21.328 -30.031 -1.629 1 84 104 GLU B O 1
ATOM 4013 N N . GLY B 1 105 ? 20.891 -28.047 -0.636 1 84.44 105 GLY B N 1
ATOM 4014 C CA . GLY B 1 105 ? 22.188 -27.438 -0.921 1 84.44 105 GLY B CA 1
ATOM 4015 C C . GLY B 1 105 ? 22.328 -26.969 -2.359 1 84.44 105 GLY B C 1
ATOM 4016 O O . GLY B 1 105 ? 23.422 -26.594 -2.793 1 84.44 105 GLY B O 1
ATOM 4017 N N . ILE B 1 106 ? 21.219 -27.109 -3.055 1 84.19 106 ILE B N 1
ATOM 4018 C CA . ILE B 1 106 ? 21.281 -26.703 -4.453 1 84.19 106 ILE B CA 1
ATOM 4019 C C . ILE B 1 106 ? 21.25 -25.172 -4.543 1 84.19 106 ILE B C 1
ATOM 4021 O O . ILE B 1 106 ? 20.781 -24.5 -3.627 1 84.19 106 ILE B O 1
ATOM 4025 N N . ASP B 1 107 ? 21.906 -24.672 -5.609 1 90.94 107 ASP B N 1
ATOM 4026 C CA . ASP B 1 107 ? 21.984 -23.234 -5.891 1 90.94 107 ASP B CA 1
ATOM 4027 C C . ASP B 1 107 ? 20.594 -22.672 -6.172 1 90.94 107 ASP B C 1
ATOM 4029 O O . ASP B 1 107 ? 19.75 -23.328 -6.797 1 90.94 107 ASP B O 1
ATOM 4033 N N . PRO B 1 108 ? 20.312 -21.516 -5.676 1 88.81 108 PRO B N 1
ATOM 4034 C CA . PRO B 1 108 ? 19 -20.891 -5.871 1 88.81 108 PRO B CA 1
ATOM 4035 C C . PRO B 1 108 ? 18.594 -20.828 -7.34 1 88.81 108 PRO B C 1
ATOM 4037 O O . PRO B 1 108 ? 17.406 -20.953 -7.664 1 88.81 108 PRO B O 1
ATOM 4040 N N . LEU B 1 109 ? 19.547 -20.625 -8.141 1 91.81 109 LEU B N 1
ATOM 4041 C CA . LEU B 1 109 ? 19.234 -20.594 -9.562 1 91.81 109 LEU B CA 1
ATOM 4042 C C . LEU B 1 109 ? 18.719 -21.938 -10.047 1 91.81 109 LEU B C 1
ATOM 4044 O O . LEU B 1 109 ? 17.828 -22 -10.898 1 91.81 109 LEU B O 1
ATOM 4048 N N . LYS B 1 110 ? 19.266 -22.938 -9.523 1 91.88 110 LYS B N 1
ATOM 4049 C CA . LYS B 1 110 ? 18.812 -24.281 -9.883 1 91.88 110 LYS B CA 1
ATOM 4050 C C . LYS B 1 110 ? 17.391 -24.531 -9.391 1 91.88 110 LYS B C 1
ATOM 4052 O O . LYS B 1 110 ? 16.609 -25.188 -10.062 1 91.88 110 LYS B O 1
ATOM 4057 N N . TYR B 1 111 ? 17.125 -24.031 -8.188 1 91.25 111 TYR B N 1
ATOM 4058 C CA . TYR B 1 111 ? 15.742 -24.125 -7.711 1 91.25 111 TYR B CA 1
ATOM 4059 C C . TYR B 1 111 ? 14.789 -23.422 -8.664 1 91.25 111 TYR B C 1
ATOM 4061 O O . TYR B 1 111 ? 13.734 -23.969 -9.008 1 91.25 111 TYR B O 1
ATOM 4069 N N . PHE B 1 112 ? 15.195 -22.297 -9.07 1 94.56 112 PHE B N 1
ATOM 4070 C CA . PHE B 1 112 ? 14.391 -21.531 -10.023 1 94.56 112 PHE B CA 1
ATOM 4071 C C . PHE B 1 112 ? 14.18 -22.312 -11.312 1 94.56 112 PHE B C 1
ATOM 4073 O O . PHE B 1 112 ? 13.07 -22.344 -11.852 1 94.56 112 PHE B O 1
ATOM 4080 N N . SER B 1 113 ? 15.133 -23.016 -11.703 1 94.19 113 SER B N 1
ATOM 4081 C CA . SER B 1 113 ? 15.125 -23.734 -12.969 1 94.19 113 SER B CA 1
ATOM 4082 C C . SER B 1 113 ? 14.234 -24.969 -12.898 1 94.19 113 SER B C 1
ATOM 4084 O O . SER B 1 113 ? 13.852 -25.531 -13.93 1 94.19 113 SER B O 1
ATOM 4086 N N . LEU B 1 114 ? 13.977 -25.344 -11.688 1 92.38 114 LEU B N 1
ATOM 4087 C CA . LEU B 1 114 ? 13.023 -26.438 -11.555 1 92.38 114 LEU B CA 1
ATOM 4088 C C . LEU B 1 114 ? 11.648 -26.031 -12.07 1 92.38 114 LEU B C 1
ATOM 4090 O O . LEU B 1 114 ? 10.945 -26.844 -12.68 1 92.38 114 LEU B O 1
ATOM 4094 N N . PHE B 1 115 ? 11.312 -24.812 -11.852 1 94.94 115 PHE B N 1
ATOM 4095 C CA . PHE B 1 115 ? 9.992 -24.312 -12.227 1 94.94 115 PHE B CA 1
ATOM 4096 C C . PHE B 1 115 ? 10.039 -23.641 -13.594 1 94.94 115 PHE B C 1
ATOM 4098 O O . PHE B 1 115 ? 9.141 -23.844 -14.414 1 94.94 115 PHE B O 1
ATOM 4105 N N . PHE B 1 116 ? 11.055 -22.891 -13.734 1 96.75 116 PHE B N 1
ATOM 4106 C CA . PHE B 1 116 ? 11.289 -22.266 -15.031 1 96.75 116 PHE B CA 1
ATOM 4107 C C . PHE B 1 116 ? 12.328 -23.031 -15.828 1 96.75 116 PHE B C 1
ATOM 4109 O O . PHE B 1 116 ? 13.398 -22.516 -16.141 1 96.75 116 PHE B O 1
ATOM 4116 N N . ASP B 1 117 ? 11.945 -24.219 -16.203 1 96 117 ASP B N 1
ATOM 4117 C CA . ASP B 1 117 ? 12.859 -25.078 -16.938 1 96 117 ASP B CA 1
ATOM 4118 C C . ASP B 1 117 ? 12.844 -24.75 -18.422 1 96 117 ASP B C 1
ATOM 4120 O O . ASP B 1 117 ? 12.273 -23.734 -18.828 1 96 117 ASP B O 1
ATOM 4124 N N . ASP B 1 118 ? 13.438 -25.578 -19.234 1 96.75 118 ASP B N 1
ATOM 4125 C CA . ASP B 1 118 ? 13.594 -25.312 -20.656 1 96.75 118 ASP B CA 1
ATOM 4126 C C . ASP B 1 118 ? 12.242 -25.266 -21.359 1 96.75 118 ASP B C 1
ATOM 4128 O O . ASP B 1 118 ? 12.047 -24.484 -22.281 1 96.75 118 ASP B O 1
ATOM 4132 N N . THR B 1 119 ? 11.375 -26.125 -20.875 1 97.44 119 THR B N 1
ATOM 4133 C CA . THR B 1 119 ? 10.055 -26.172 -21.484 1 97.44 119 THR B CA 1
ATOM 4134 C C . THR B 1 119 ? 9.32 -24.844 -21.297 1 97.44 119 THR B C 1
ATOM 4136 O O . THR B 1 119 ? 8.758 -24.297 -22.25 1 97.44 119 THR B O 1
ATOM 4139 N N . VAL B 1 120 ? 9.359 -24.344 -20.094 1 97.56 120 VAL B N 1
ATOM 4140 C CA . VAL B 1 120 ? 8.68 -23.094 -19.781 1 97.56 120 VAL B CA 1
ATOM 4141 C C . VAL B 1 120 ? 9.344 -21.938 -20.516 1 97.56 120 VAL B C 1
ATOM 4143 O O . VAL B 1 120 ? 8.664 -21.109 -21.125 1 97.56 120 VAL B O 1
ATOM 4146 N N . LEU B 1 121 ? 10.633 -21.875 -20.547 1 98.25 121 LEU B N 1
ATOM 4147 C CA . LEU B 1 121 ? 11.367 -20.797 -21.203 1 98.25 121 LEU B CA 1
ATOM 4148 C C . LEU B 1 121 ? 11.133 -20.828 -22.703 1 98.25 121 LEU B C 1
ATOM 4150 O O . LEU B 1 121 ? 10.945 -19.781 -23.328 1 98.25 121 LEU B O 1
ATOM 4154 N N . GLN B 1 122 ? 11.102 -22.031 -23.219 1 98.06 122 GLN B N 1
ATOM 4155 C CA . GLN B 1 122 ? 10.898 -22.156 -24.656 1 98.06 122 GLN B CA 1
ATOM 4156 C C . GLN B 1 122 ? 9.492 -21.703 -25.047 1 98.06 122 GLN B C 1
ATOM 4158 O O . GLN B 1 122 ? 9.305 -21.109 -26.109 1 98.06 122 GLN B O 1
ATOM 4163 N N . LEU B 1 123 ? 8.57 -22.062 -24.219 1 98.12 123 LEU B N 1
ATOM 4164 C CA . LEU B 1 123 ? 7.211 -21.594 -24.484 1 98.12 123 LEU B CA 1
ATOM 4165 C C . LEU B 1 123 ? 7.18 -20.078 -24.609 1 98.12 123 LEU B C 1
ATOM 4167 O O . LEU B 1 123 ? 6.609 -19.531 -25.562 1 98.12 123 LEU B O 1
ATOM 4171 N N . ILE B 1 124 ? 7.812 -19.359 -23.672 1 98.44 124 ILE B N 1
ATOM 4172 C CA . ILE B 1 124 ? 7.832 -17.891 -23.656 1 98.44 124 ILE B CA 1
ATOM 4173 C C . ILE B 1 124 ? 8.531 -17.375 -24.922 1 98.44 124 ILE B C 1
ATOM 4175 O O . ILE B 1 124 ? 8.023 -16.469 -25.594 1 98.44 124 ILE B O 1
ATOM 4179 N N . ILE B 1 125 ? 9.617 -18 -25.234 1 98.5 125 ILE B N 1
ATOM 4180 C CA . ILE B 1 125 ? 10.406 -17.578 -26.391 1 98.5 125 ILE B CA 1
ATOM 4181 C C . ILE B 1 125 ? 9.594 -17.766 -27.672 1 98.5 125 ILE B C 1
ATOM 4183 O O . ILE B 1 125 ? 9.477 -16.859 -28.484 1 98.5 125 ILE B O 1
ATOM 4187 N N . ASP B 1 126 ? 9 -18.938 -27.781 1 98.06 126 ASP B N 1
ATOM 4188 C CA . ASP B 1 126 ? 8.281 -19.281 -29.016 1 98.06 126 ASP B CA 1
ATOM 4189 C C . ASP B 1 126 ? 7.109 -18.344 -29.25 1 98.06 126 ASP B C 1
ATOM 4191 O O . ASP B 1 126 ? 6.961 -17.797 -30.344 1 98.06 126 ASP B O 1
ATOM 4195 N N . PHE B 1 127 ? 6.336 -18.141 -28.266 1 98.19 127 PHE B N 1
ATOM 4196 C CA . PHE B 1 127 ? 5.156 -17.312 -28.438 1 98.19 127 PHE B CA 1
ATOM 4197 C C . PHE B 1 127 ? 5.543 -15.844 -28.609 1 98.19 127 PHE B C 1
ATOM 4199 O O . PHE B 1 127 ? 4.883 -15.102 -29.344 1 98.19 127 PHE B O 1
ATOM 4206 N N . SER B 1 128 ? 6.609 -15.391 -27.969 1 98.31 128 SER B N 1
ATOM 4207 C CA . SER B 1 128 ? 7.09 -14.016 -28.141 1 98.31 128 SER B CA 1
ATOM 4208 C C . SER B 1 128 ? 7.594 -13.781 -29.562 1 98.31 128 SER B C 1
ATOM 4210 O O . SER B 1 128 ? 7.305 -12.75 -30.172 1 98.31 128 SER B O 1
ATOM 4212 N N . MET B 1 129 ? 8.328 -14.773 -30.047 1 97.75 129 MET B N 1
ATOM 4213 C CA . MET B 1 129 ? 8.82 -14.672 -31.422 1 97.75 129 MET B CA 1
ATOM 4214 C C . MET B 1 129 ? 7.668 -14.688 -32.406 1 97.75 129 MET B C 1
ATOM 4216 O O . MET B 1 129 ? 7.668 -13.922 -33.375 1 97.75 129 MET B O 1
ATOM 4220 N N . LYS B 1 130 ? 6.766 -15.594 -32.156 1 97.31 130 LYS B N 1
ATOM 4221 C CA . LYS B 1 130 ? 5.586 -15.656 -33.031 1 97.31 130 LYS B CA 1
ATOM 4222 C C . LYS B 1 130 ? 4.84 -14.328 -33.031 1 97.31 130 LYS B C 1
ATOM 4224 O O . LYS B 1 130 ? 4.469 -13.836 -34.094 1 97.31 130 LYS B O 1
ATOM 4229 N N . TYR B 1 131 ? 4.648 -13.773 -31.906 1 97.5 131 TYR B N 1
ATOM 4230 C CA . TYR B 1 131 ? 3.957 -12.492 -31.797 1 97.5 131 TYR B CA 1
ATOM 4231 C C . TYR B 1 131 ? 4.719 -11.398 -32.531 1 97.5 131 TYR B C 1
ATOM 4233 O O . TYR B 1 131 ? 4.121 -10.594 -33.25 1 97.5 131 TYR B O 1
ATOM 4241 N N . ALA B 1 132 ? 6.02 -11.336 -32.312 1 97.75 132 ALA B N 1
ATOM 4242 C CA . ALA B 1 132 ? 6.844 -10.344 -32.969 1 97.75 132 ALA B CA 1
ATOM 4243 C C . ALA B 1 132 ? 6.688 -10.438 -34.5 1 97.75 132 ALA B C 1
ATOM 4245 O O . ALA B 1 132 ? 6.539 -9.422 -35.188 1 97.75 132 ALA B O 1
ATOM 4246 N N . LYS B 1 133 ? 6.684 -11.609 -34.969 1 96.5 133 LYS B N 1
ATOM 4247 C CA . LYS B 1 133 ? 6.516 -11.836 -36.406 1 96.5 133 LYS B CA 1
ATOM 4248 C C . LYS B 1 133 ? 5.156 -11.336 -36.875 1 96.5 133 LYS B C 1
ATOM 4250 O O . LYS B 1 133 ? 5.059 -10.703 -37.938 1 96.5 133 LYS B O 1
ATOM 4255 N N . GLU B 1 134 ? 4.16 -11.641 -36.156 1 95.88 134 GLU B N 1
ATOM 4256 C CA . GLU B 1 134 ? 2.807 -11.195 -36.469 1 95.88 134 GLU B CA 1
ATOM 4257 C C . GLU B 1 134 ? 2.717 -9.672 -36.531 1 95.88 134 GLU B C 1
ATOM 4259 O O . GLU B 1 134 ? 1.895 -9.117 -37.25 1 95.88 134 GLU B O 1
ATOM 4264 N N . GLN B 1 135 ? 3.484 -9.008 -35.719 1 96.12 135 GLN B N 1
ATOM 4265 C CA . GLN B 1 135 ? 3.492 -7.551 -35.656 1 96.12 135 GLN B CA 1
ATOM 4266 C C . GLN B 1 135 ? 4.523 -6.965 -36.625 1 96.12 135 GLN B C 1
ATOM 4268 O O . GLN B 1 135 ? 4.906 -5.801 -36.5 1 96.12 135 GLN B O 1
ATOM 4273 N N . ASN B 1 136 ? 5.078 -7.762 -37.438 1 95.94 136 ASN B N 1
ATOM 4274 C CA . ASN B 1 136 ? 6.023 -7.395 -38.469 1 95.94 136 ASN B CA 1
ATOM 4275 C C . ASN B 1 136 ? 7.367 -6.965 -37.906 1 95.94 136 ASN B C 1
ATOM 4277 O O . ASN B 1 136 ? 8.023 -6.07 -38.438 1 95.94 136 ASN B O 1
ATOM 4281 N N . ARG B 1 137 ? 7.664 -7.477 -36.75 1 96.25 137 ARG B N 1
ATOM 4282 C CA . ARG B 1 137 ? 8.984 -7.273 -36.156 1 96.25 137 ARG B CA 1
ATOM 4283 C C . ARG B 1 137 ? 9.859 -8.508 -36.344 1 96.25 137 ARG B C 1
ATOM 4285 O O . ARG B 1 137 ? 10.211 -9.172 -35.344 1 96.25 137 ARG B O 1
ATOM 4292 N N . HIS B 1 138 ? 10.32 -8.695 -37.531 1 93.75 138 HIS B N 1
ATOM 4293 C CA . HIS B 1 138 ? 11.008 -9.906 -37.969 1 93.75 138 HIS B CA 1
ATOM 4294 C C . HIS B 1 138 ? 12.43 -9.953 -37.406 1 93.75 138 HIS B C 1
ATOM 4296 O O . HIS B 1 138 ? 13.055 -11.016 -37.375 1 93.75 138 HIS B O 1
ATOM 4302 N N . ASP B 1 139 ? 12.844 -8.797 -36.938 1 93.5 139 ASP B N 1
ATOM 4303 C CA . ASP B 1 139 ? 14.219 -8.719 -36.438 1 93.5 139 ASP B CA 1
ATOM 4304 C C . ASP B 1 139 ? 14.297 -9.109 -34.969 1 93.5 139 ASP B C 1
ATOM 4306 O O . ASP B 1 139 ? 15.391 -9.281 -34.438 1 93.5 139 ASP B O 1
ATOM 4310 N N . PHE B 1 140 ? 13.141 -9.305 -34.406 1 96.06 140 PHE B N 1
ATOM 4311 C CA . PHE B 1 140 ? 13.141 -9.656 -33 1 96.06 140 PHE B CA 1
ATOM 4312 C C . PHE B 1 140 ? 13.586 -11.094 -32.781 1 96.06 140 PHE B C 1
ATOM 4314 O O . PHE B 1 140 ? 13.078 -12.008 -33.438 1 96.06 140 PHE B O 1
ATOM 4321 N N . PHE B 1 141 ? 14.578 -11.242 -31.953 1 95.19 141 PHE B N 1
ATOM 4322 C CA . PHE B 1 141 ? 15.086 -12.547 -31.531 1 95.19 141 PHE B CA 1
ATOM 4323 C C . PHE B 1 141 ? 15.539 -12.5 -30.078 1 95.19 141 PHE B C 1
ATOM 4325 O O . PHE B 1 141 ? 16.172 -11.531 -29.641 1 95.19 141 PHE B O 1
ATOM 4332 N N . ILE B 1 142 ? 15.07 -13.477 -29.359 1 96.75 142 ILE B N 1
ATOM 4333 C CA . ILE B 1 142 ? 15.461 -13.516 -27.953 1 96.75 142 ILE B CA 1
ATOM 4334 C C . ILE B 1 142 ? 16.016 -14.898 -27.609 1 96.75 142 ILE B C 1
ATOM 4336 O O . ILE B 1 142 ? 15.375 -15.914 -27.875 1 96.75 142 ILE B O 1
ATOM 4340 N N . GLU B 1 143 ? 17.188 -14.891 -27.047 1 96.56 143 GLU B N 1
ATOM 4341 C CA . GLU B 1 143 ? 17.828 -16.125 -26.594 1 96.56 143 GLU B CA 1
ATOM 4342 C C . GLU B 1 143 ? 17.422 -16.453 -25.156 1 96.56 143 GLU B C 1
ATOM 4344 O O . GLU B 1 143 ? 16.969 -15.578 -24.422 1 96.56 143 GLU B O 1
ATOM 4349 N N . LYS B 1 144 ? 17.641 -17.719 -24.922 1 97.25 144 LYS B N 1
ATOM 4350 C CA . LYS B 1 144 ? 17.328 -18.188 -23.578 1 97.25 144 LYS B CA 1
ATOM 4351 C C . LYS B 1 144 ? 18.062 -17.359 -22.516 1 97.25 144 LYS B C 1
ATOM 4353 O O . LYS B 1 144 ? 17.469 -16.969 -21.5 1 97.25 144 LYS B O 1
ATOM 4358 N N . SER B 1 145 ? 19.281 -17.094 -22.75 1 96.88 145 SER B N 1
ATOM 4359 C CA . SER B 1 145 ? 20.078 -16.328 -21.797 1 96.88 145 SER B CA 1
ATOM 4360 C C . SER B 1 145 ? 19.547 -14.914 -21.625 1 96.88 145 SER B C 1
ATOM 4362 O O . SER B 1 145 ? 19.531 -14.375 -20.5 1 96.88 145 SER B O 1
ATOM 4364 N N . GLU B 1 146 ? 19.094 -14.352 -22.672 1 97.75 146 GLU B N 1
ATOM 4365 C CA . GLU B 1 146 ? 18.547 -13.008 -22.625 1 97.75 146 GLU B CA 1
ATOM 4366 C C . GLU B 1 146 ? 17.219 -12.984 -21.859 1 97.75 146 GLU B C 1
ATOM 4368 O O . GLU B 1 146 ? 16.953 -12.055 -21.094 1 97.75 146 GLU B O 1
ATOM 4373 N N . LEU B 1 147 ? 16.453 -13.992 -22.125 1 98.38 147 LEU B N 1
ATOM 4374 C CA . LEU B 1 147 ? 15.188 -14.094 -21.391 1 98.38 147 LEU B CA 1
ATOM 4375 C C . LEU B 1 147 ? 15.445 -14.234 -19.891 1 98.38 147 LEU B C 1
ATOM 4377 O O . LEU B 1 147 ? 14.773 -13.594 -19.078 1 98.38 147 LEU B O 1
ATOM 4381 N N . LEU B 1 148 ? 16.406 -15.008 -19.531 1 97.94 148 LEU B N 1
ATOM 4382 C CA . LEU B 1 148 ? 16.766 -15.195 -18.125 1 97.94 148 LEU B CA 1
ATOM 4383 C C . LEU B 1 148 ? 17.234 -13.891 -17.5 1 97.94 148 LEU B C 1
ATOM 4385 O O . LEU B 1 148 ? 16.891 -13.586 -16.359 1 97.94 148 LEU B O 1
ATOM 4389 N N . LYS B 1 149 ? 18.016 -13.164 -18.234 1 98.19 149 LYS B N 1
ATOM 4390 C CA . LYS B 1 149 ? 18.453 -11.852 -17.766 1 98.19 149 LYS B CA 1
ATOM 4391 C C . LYS B 1 149 ? 17.266 -10.914 -17.547 1 98.19 149 LYS B C 1
ATOM 4393 O O . LYS B 1 149 ? 17.203 -10.211 -16.547 1 98.19 149 LYS B O 1
ATOM 4398 N N . PHE B 1 150 ? 16.406 -10.977 -18.516 1 98.31 150 PHE B N 1
ATOM 4399 C CA . PHE B 1 150 ? 15.188 -10.172 -18.422 1 98.31 150 PHE B CA 1
ATOM 4400 C C . PHE B 1 150 ? 14.398 -10.516 -17.156 1 98.31 150 PHE B C 1
ATOM 4402 O O . PHE B 1 150 ? 14.023 -9.633 -16.391 1 98.31 150 PHE B O 1
ATOM 4409 N N . LEU B 1 151 ? 14.188 -11.758 -16.938 1 97.94 151 LEU B N 1
ATOM 4410 C CA . LEU B 1 151 ? 13.461 -12.219 -15.758 1 97.94 151 LEU B CA 1
ATOM 4411 C C . LEU B 1 151 ? 14.203 -11.859 -14.477 1 97.94 151 LEU B C 1
ATOM 4413 O O . LEU B 1 151 ? 13.586 -11.5 -13.477 1 97.94 151 LEU B O 1
ATOM 4417 N N . GLY B 1 152 ? 15.492 -11.977 -14.523 1 97.5 152 GLY B N 1
ATOM 4418 C CA . GLY B 1 152 ? 16.297 -11.578 -13.375 1 97.5 152 GLY B CA 1
ATOM 4419 C C . GLY B 1 152 ? 16.125 -10.117 -13.008 1 97.5 152 GLY B C 1
ATOM 4420 O O . GLY B 1 152 ? 15.992 -9.781 -11.828 1 97.5 152 GLY B O 1
ATOM 4421 N N . ILE B 1 153 ? 16.109 -9.258 -13.992 1 97.94 153 ILE B N 1
ATOM 4422 C CA . ILE B 1 153 ? 15.883 -7.84 -13.758 1 97.94 153 ILE B CA 1
ATOM 4423 C C . ILE B 1 153 ? 14.5 -7.629 -13.141 1 97.94 153 ILE B C 1
ATOM 4425 O O . ILE B 1 153 ? 14.359 -6.883 -12.172 1 97.94 153 ILE B O 1
ATOM 4429 N N . MET B 1 154 ? 13.539 -8.344 -13.656 1 97.19 154 MET B N 1
ATOM 4430 C CA . MET B 1 154 ? 12.18 -8.219 -13.133 1 97.19 154 MET B CA 1
ATOM 4431 C C . MET B 1 154 ? 12.117 -8.641 -11.672 1 97.19 154 MET B C 1
ATOM 4433 O O . MET B 1 154 ? 11.469 -7.98 -10.859 1 97.19 154 MET B O 1
ATOM 4437 N N . ILE B 1 155 ? 12.75 -9.68 -11.32 1 96.38 155 ILE B N 1
ATOM 4438 C CA . ILE B 1 155 ? 12.781 -10.148 -9.945 1 96.38 155 ILE B CA 1
ATOM 4439 C C . ILE B 1 155 ? 13.469 -9.109 -9.062 1 96.38 155 ILE B C 1
ATOM 4441 O O . ILE B 1 155 ? 12.992 -8.797 -7.969 1 96.38 155 ILE B O 1
ATOM 4445 N N . LEU B 1 156 ? 14.523 -8.531 -9.555 1 97.06 156 LEU B N 1
ATOM 4446 C CA . LEU B 1 156 ? 15.281 -7.527 -8.812 1 97.06 156 LEU B CA 1
ATOM 4447 C C . LEU B 1 156 ? 14.414 -6.316 -8.492 1 97.06 156 LEU B C 1
ATOM 4449 O O . LEU B 1 156 ? 14.469 -5.793 -7.379 1 97.06 156 LEU B O 1
ATOM 4453 N N . THR B 1 157 ? 13.594 -5.867 -9.453 1 96.31 157 THR B N 1
ATOM 4454 C CA . THR B 1 157 ? 12.773 -4.672 -9.266 1 96.31 157 THR B CA 1
ATOM 4455 C C . THR B 1 157 ? 11.742 -4.895 -8.164 1 96.31 157 THR B C 1
ATOM 4457 O O . THR B 1 157 ? 11.18 -3.936 -7.629 1 96.31 157 THR B O 1
ATOM 4460 N N . GLY B 1 158 ? 11.523 -6.117 -7.785 1 93.69 158 GLY B N 1
ATOM 4461 C CA . GLY B 1 158 ? 10.562 -6.438 -6.742 1 93.69 158 GLY B CA 1
ATOM 4462 C C . GLY B 1 158 ? 11.047 -6.066 -5.352 1 93.69 158 GLY B C 1
ATOM 4463 O O . GLY B 1 158 ? 10.242 -5.824 -4.453 1 93.69 158 GLY B O 1
ATOM 4464 N N . TYR B 1 159 ? 12.359 -6.031 -5.176 1 95 159 TYR B N 1
ATOM 4465 C CA . TYR B 1 159 ? 12.844 -5.73 -3.832 1 95 159 TYR B CA 1
ATOM 4466 C C . TYR B 1 159 ? 13.836 -4.578 -3.857 1 95 159 TYR B C 1
ATOM 4468 O O . TYR B 1 159 ? 14.203 -4.039 -2.809 1 95 159 TYR B O 1
ATOM 4476 N N . HIS B 1 160 ? 14.359 -4.27 -4.98 1 97 160 HIS B N 1
ATOM 4477 C CA . HIS B 1 160 ? 15.148 -3.076 -5.254 1 97 160 HIS B CA 1
ATOM 4478 C C . HIS B 1 160 ? 14.375 -2.092 -6.125 1 97 160 HIS B C 1
ATOM 4480 O O . HIS B 1 160 ? 14.547 -2.07 -7.348 1 97 160 HIS B O 1
ATOM 4486 N N . THR B 1 161 ? 13.719 -1.165 -5.469 1 96.5 161 THR B N 1
ATOM 4487 C CA . THR B 1 161 ? 12.656 -0.466 -6.184 1 96.5 161 THR B CA 1
ATOM 4488 C C . THR B 1 161 ? 13.047 0.983 -6.457 1 96.5 161 THR B C 1
ATOM 4490 O O . THR B 1 161 ? 13.547 1.674 -5.562 1 96.5 161 THR B O 1
ATOM 4493 N N . LEU B 1 162 ? 12.805 1.37 -7.641 1 96.56 162 LEU B N 1
ATOM 4494 C CA . LEU B 1 162 ? 12.945 2.752 -8.086 1 96.56 162 LEU B CA 1
ATOM 4495 C C . LEU B 1 162 ? 11.609 3.289 -8.602 1 96.56 162 LEU B C 1
ATOM 4497 O O . LEU B 1 162 ? 10.672 2.523 -8.82 1 96.56 162 LEU B O 1
ATOM 4501 N N . PRO B 1 163 ? 11.453 4.566 -8.758 1 92.38 163 PRO B N 1
ATOM 4502 C CA . PRO B 1 163 ? 10.148 5.164 -9.07 1 92.38 163 PRO B CA 1
ATOM 4503 C C . PRO B 1 163 ? 9.617 4.738 -10.438 1 92.38 163 PRO B C 1
ATOM 4505 O O . PRO B 1 163 ? 8.406 4.617 -10.617 1 92.38 163 PRO B O 1
ATOM 4508 N N . GLN B 1 164 ? 10.562 4.574 -11.328 1 93.62 164 GLN B N 1
ATOM 4509 C CA . GLN B 1 164 ? 10.188 4.164 -12.68 1 93.62 164 GLN B CA 1
ATOM 4510 C C . GLN B 1 164 ? 11.164 3.127 -13.234 1 93.62 164 GLN B C 1
ATOM 4512 O O . GLN B 1 164 ? 12.328 3.078 -12.82 1 93.62 164 GLN B O 1
ATOM 4517 N N . MET B 1 165 ? 10.609 2.432 -14.148 1 94.75 165 MET B N 1
ATOM 4518 C CA . MET B 1 165 ? 11.406 1.347 -14.703 1 94.75 165 MET B CA 1
ATOM 4519 C C . MET B 1 165 ? 12.672 1.89 -15.375 1 94.75 165 MET B C 1
ATOM 4521 O O . MET B 1 165 ? 13.758 1.337 -15.195 1 94.75 165 MET B O 1
ATOM 4525 N N . ASP B 1 166 ? 12.602 2.971 -16.031 1 94.81 166 ASP B N 1
ATOM 4526 C CA . ASP B 1 166 ? 13.727 3.506 -16.797 1 94.81 166 ASP B CA 1
ATOM 4527 C C . ASP B 1 166 ? 14.828 3.992 -15.859 1 94.81 166 ASP B C 1
ATOM 4529 O O . ASP B 1 166 ? 15.984 4.145 -16.281 1 94.81 166 ASP B O 1
ATOM 4533 N N . CYS B 1 167 ? 14.461 4.219 -14.625 1 96.5 167 CYS B N 1
ATOM 4534 C CA . CYS B 1 167 ? 15.438 4.711 -13.656 1 96.5 167 CYS B CA 1
ATOM 4535 C C . CYS B 1 167 ? 16.531 3.682 -13.422 1 96.5 167 CYS B C 1
ATOM 4537 O O . CYS B 1 167 ? 17.656 4.035 -13.031 1 96.5 167 CYS B O 1
ATOM 4539 N N . TYR B 1 168 ? 16.297 2.463 -13.766 1 97.06 168 TYR B N 1
ATOM 4540 C CA . TYR B 1 168 ? 17.266 1.405 -13.5 1 97.06 168 TYR B CA 1
ATOM 4541 C C . TYR B 1 168 ? 18.484 1.532 -14.414 1 97.06 168 TYR B C 1
ATOM 4543 O O . TYR B 1 168 ? 19.531 0.945 -14.156 1 97.06 168 TYR B O 1
ATOM 4551 N N . TRP B 1 169 ? 18.359 2.299 -15.484 1 97.38 169 TRP B N 1
ATOM 4552 C CA . TRP B 1 169 ? 19.469 2.512 -16.406 1 97.38 169 TRP B CA 1
ATOM 4553 C C . TRP B 1 169 ? 20.047 3.918 -16.266 1 97.38 169 TRP B C 1
ATOM 4555 O O . TRP B 1 169 ? 20.891 4.34 -17.047 1 97.38 169 TRP B O 1
ATOM 4565 N N . SER B 1 170 ? 19.5 4.648 -15.227 1 95.62 170 SER B N 1
ATOM 4566 C CA . SER B 1 170 ? 19.984 6.008 -14.992 1 95.62 170 SER B CA 1
ATOM 4567 C C . SER B 1 170 ? 21.422 6.016 -14.508 1 95.62 170 SER B C 1
ATOM 4569 O O . SER B 1 170 ? 21.844 5.113 -13.781 1 95.62 170 SER B O 1
ATOM 4571 N N . LYS B 1 171 ? 22.172 7.082 -14.844 1 93.94 171 LYS B N 1
ATOM 4572 C CA . LYS B 1 171 ? 23.547 7.258 -14.391 1 93.94 171 LYS B CA 1
ATOM 4573 C C . LYS B 1 171 ? 23.625 8.211 -13.203 1 93.94 171 LYS B C 1
ATOM 4575 O O . LYS B 1 171 ? 24.688 8.414 -12.617 1 93.94 171 LYS B O 1
ATOM 4580 N N . ASP B 1 172 ? 22.453 8.711 -12.828 1 94.25 172 ASP B N 1
ATOM 4581 C CA . ASP B 1 172 ? 22.422 9.586 -11.656 1 94.25 172 ASP B CA 1
ATOM 4582 C C . ASP B 1 172 ? 22.797 8.812 -10.391 1 94.25 172 ASP B C 1
ATOM 4584 O O . ASP B 1 172 ? 22.344 7.688 -10.188 1 94.25 172 ASP B O 1
ATOM 4588 N N . GLU B 1 173 ? 23.531 9.445 -9.555 1 93.44 173 GLU B N 1
ATOM 4589 C CA . GLU B 1 173 ? 24.094 8.781 -8.375 1 93.44 173 GLU B CA 1
ATOM 4590 C C . GLU B 1 173 ? 22.969 8.281 -7.457 1 93.44 173 GLU B C 1
ATOM 4592 O O . GLU B 1 173 ? 23.125 7.238 -6.816 1 93.44 173 GLU B O 1
ATOM 4597 N N . ASP B 1 174 ? 21.922 8.984 -7.395 1 93.88 174 ASP B N 1
ATOM 4598 C CA . ASP B 1 174 ? 20.859 8.641 -6.449 1 93.88 174 ASP B CA 1
ATOM 4599 C C . ASP B 1 174 ? 20 7.508 -6.988 1 93.88 174 ASP B C 1
ATOM 4601 O O . ASP B 1 174 ? 19.188 6.93 -6.25 1 93.88 174 ASP B O 1
ATOM 4605 N N . LYS B 1 175 ? 20.094 7.148 -8.266 1 94.75 175 LYS B N 1
ATOM 4606 C CA . LYS B 1 175 ? 19.281 6.102 -8.875 1 94.75 175 LYS B CA 1
ATOM 4607 C C . LYS B 1 175 ? 20.141 4.965 -9.414 1 94.75 175 LYS B C 1
ATOM 4609 O O . LYS B 1 175 ? 19.641 4.055 -10.07 1 94.75 175 LYS B O 1
ATOM 4614 N N . GLU B 1 176 ? 21.312 4.973 -9.094 1 91.38 176 GLU B N 1
ATOM 4615 C CA . GLU B 1 176 ? 22.266 4.074 -9.734 1 91.38 176 GLU B CA 1
ATOM 4616 C C . GLU B 1 176 ? 22.062 2.631 -9.289 1 91.38 176 GLU B C 1
ATOM 4618 O O . GLU B 1 176 ? 22.078 2.334 -8.094 1 91.38 176 GLU B O 1
ATOM 4623 N N . VAL B 1 177 ? 21.812 1.743 -10.242 1 94.25 177 VAL B N 1
ATOM 4624 C CA . VAL B 1 177 ? 21.797 0.292 -10.086 1 94.25 177 VAL B CA 1
ATOM 4625 C C . VAL B 1 177 ? 22.672 -0.352 -11.164 1 94.25 177 VAL B C 1
ATOM 4627 O O . VAL B 1 177 ? 22.156 -0.773 -12.203 1 94.25 177 VAL B O 1
ATOM 4630 N N . THR B 1 178 ? 23.906 -0.52 -10.867 1 94.06 178 THR B N 1
ATOM 4631 C CA . THR B 1 178 ? 24.922 -0.912 -11.836 1 94.06 178 THR B CA 1
ATOM 4632 C C . THR B 1 178 ? 24.672 -2.322 -12.352 1 94.06 178 THR B C 1
ATOM 4634 O O . THR B 1 178 ? 24.922 -2.613 -13.523 1 94.06 178 THR B O 1
ATOM 4637 N N . LEU B 1 179 ? 24.125 -3.141 -11.562 1 96.19 179 LEU B N 1
ATOM 4638 C CA . LEU B 1 179 ? 23.859 -4.523 -11.945 1 96.19 179 LEU B CA 1
ATOM 4639 C C . LEU B 1 179 ? 22.953 -4.59 -13.172 1 96.19 179 LEU B C 1
ATOM 4641 O O . LEU B 1 179 ? 23.219 -5.352 -14.109 1 96.19 179 LEU B O 1
ATOM 4645 N N . VAL B 1 180 ? 21.906 -3.783 -13.203 1 97.31 180 VAL B N 1
ATOM 4646 C CA . VAL B 1 180 ? 20.938 -3.803 -14.297 1 97.31 180 VAL B CA 1
ATOM 4647 C C . VAL B 1 180 ? 21.578 -3.275 -15.578 1 97.31 180 VAL B C 1
ATOM 4649 O O . VAL B 1 180 ? 21.469 -3.891 -16.641 1 97.31 180 VAL B O 1
ATOM 4652 N N . ARG B 1 181 ? 22.344 -2.225 -15.453 1 95.31 181 ARG B N 1
ATOM 4653 C CA . ARG B 1 181 ? 23 -1.605 -16.594 1 95.31 181 ARG B CA 1
ATOM 4654 C C . ARG B 1 181 ? 24.016 -2.555 -17.219 1 95.31 181 ARG B C 1
ATOM 4656 O O . ARG B 1 181 ? 24.188 -2.58 -18.438 1 95.31 181 ARG B O 1
ATOM 4663 N N . ASN B 1 182 ? 24.641 -3.283 -16.375 1 96.19 182 ASN B N 1
ATOM 4664 C CA . ASN B 1 182 ? 25.688 -4.195 -16.844 1 96.19 182 ASN B CA 1
ATOM 4665 C C . ASN B 1 182 ? 25.078 -5.477 -17.406 1 96.19 182 ASN B C 1
ATOM 4667 O O . ASN B 1 182 ? 25.766 -6.23 -18.109 1 96.19 182 ASN B O 1
ATOM 4671 N N . THR B 1 183 ? 23.891 -5.727 -17.125 1 97.5 183 THR B N 1
ATOM 4672 C CA . THR B 1 183 ? 23.266 -6.988 -17.5 1 97.5 183 THR B CA 1
ATOM 4673 C C . THR B 1 183 ? 22.641 -6.879 -18.891 1 97.5 183 THR B C 1
ATOM 4675 O O . THR B 1 183 ? 22.766 -7.785 -19.719 1 97.5 183 THR B O 1
ATOM 4678 N N . MET B 1 184 ? 21.922 -5.789 -19.141 1 97.25 184 MET B N 1
ATOM 4679 C CA . MET B 1 184 ? 21.172 -5.613 -20.375 1 97.25 184 MET B CA 1
ATOM 4680 C C . MET B 1 184 ? 20.922 -4.133 -20.656 1 97.25 184 MET B C 1
ATOM 4682 O O . MET B 1 184 ? 20.672 -3.359 -19.734 1 97.25 184 MET B O 1
ATOM 4686 N N . SER B 1 185 ? 21.047 -3.777 -21.969 1 97.62 185 SER B N 1
ATOM 4687 C CA . SER B 1 185 ? 20.734 -2.393 -22.328 1 97.62 185 SER B CA 1
ATOM 4688 C C . SER B 1 185 ? 19.266 -2.086 -22.141 1 97.62 185 SER B C 1
ATOM 4690 O O . SER B 1 185 ? 18.422 -2.982 -22.234 1 97.62 185 SER B O 1
ATOM 4692 N N . ARG B 1 186 ? 18.938 -0.853 -21.891 1 97.44 186 ARG B N 1
ATOM 4693 C CA . ARG B 1 186 ? 17.562 -0.402 -21.703 1 97.44 186 ARG B CA 1
ATOM 4694 C C . ARG B 1 186 ? 16.719 -0.726 -22.938 1 97.44 186 ARG B C 1
ATOM 4696 O O . ARG B 1 186 ? 15.602 -1.23 -22.812 1 97.44 186 ARG B O 1
ATOM 4703 N N . ASN B 1 187 ? 17.25 -0.474 -24.078 1 97 187 ASN B N 1
ATOM 4704 C CA . ASN B 1 187 ? 16.516 -0.703 -25.312 1 97 187 ASN B CA 1
ATOM 4705 C C . ASN B 1 187 ? 16.219 -2.186 -25.531 1 97 187 ASN B C 1
ATOM 4707 O O . ASN B 1 187 ? 15.133 -2.547 -25.984 1 97 187 ASN B O 1
ATOM 4711 N N . LYS B 1 188 ? 17.172 -3.008 -25.266 1 97.12 188 LYS B N 1
ATOM 4712 C CA . LYS B 1 188 ? 16.953 -4.445 -25.375 1 97.12 188 LYS B CA 1
ATOM 4713 C C . LYS B 1 188 ? 15.867 -4.906 -24.406 1 97.12 188 LYS B C 1
ATOM 4715 O O . LYS B 1 188 ? 14.984 -5.684 -24.781 1 97.12 188 LYS B O 1
ATOM 4720 N N . PHE B 1 189 ? 15.961 -4.445 -23.219 1 98 189 PHE B N 1
ATOM 4721 C CA . PHE B 1 189 ? 14.953 -4.77 -22.219 1 98 189 PHE B CA 1
ATOM 4722 C C . PHE B 1 189 ? 13.562 -4.367 -22.703 1 98 189 PHE B C 1
ATOM 4724 O O . PHE B 1 189 ? 12.633 -5.172 -22.656 1 98 189 PHE B O 1
ATOM 4731 N N . ARG B 1 190 ? 13.43 -3.129 -23.188 1 96.94 190 ARG B N 1
ATOM 4732 C CA . ARG B 1 190 ? 12.164 -2.615 -23.688 1 96.94 190 ARG B CA 1
ATOM 4733 C C . ARG B 1 190 ? 11.664 -3.445 -24.875 1 96.94 190 ARG B C 1
ATOM 4735 O O . ARG B 1 190 ? 10.461 -3.693 -25 1 96.94 190 ARG B O 1
ATOM 4742 N N . PHE B 1 191 ? 12.586 -3.805 -25.641 1 97.06 191 PHE B N 1
ATOM 4743 C CA . PHE B 1 191 ? 12.242 -4.574 -26.828 1 97.06 191 PHE B CA 1
ATOM 4744 C C . PHE B 1 191 ? 11.695 -5.945 -26.438 1 97.06 191 PHE B C 1
ATOM 4746 O O . PHE B 1 191 ? 10.711 -6.41 -27.016 1 97.06 191 PHE B O 1
ATOM 4753 N N . ILE B 1 192 ? 12.281 -6.582 -25.5 1 98.12 192 ILE B N 1
ATOM 4754 C CA . ILE B 1 192 ? 11.797 -7.867 -25 1 98.12 192 ILE B CA 1
ATOM 4755 C C . ILE B 1 192 ? 10.422 -7.695 -24.375 1 98.12 192 ILE B C 1
ATOM 4757 O O . ILE B 1 192 ? 9.5 -8.461 -24.656 1 98.12 192 ILE B O 1
ATOM 4761 N N . LYS B 1 193 ? 10.258 -6.668 -23.562 1 97.31 193 LYS B N 1
ATOM 4762 C CA . LYS B 1 193 ? 9 -6.391 -22.891 1 97.31 193 LYS B CA 1
ATOM 4763 C C . LYS B 1 193 ? 7.871 -6.172 -23.891 1 97.31 193 LYS B C 1
ATOM 4765 O O . LYS B 1 193 ? 6.762 -6.676 -23.719 1 97.31 193 LYS B O 1
ATOM 4770 N N . LYS B 1 194 ? 8.141 -5.504 -24.938 1 96.5 194 LYS B N 1
ATOM 4771 C CA . LYS B 1 194 ? 7.16 -5.172 -25.969 1 96.5 194 LYS B CA 1
ATOM 4772 C C . LYS B 1 194 ? 6.664 -6.426 -26.672 1 96.5 194 LYS B C 1
ATOM 4774 O O . LYS B 1 194 ? 5.504 -6.492 -27.094 1 96.5 194 LYS B O 1
ATOM 4779 N N . ASN B 1 195 ? 7.539 -7.371 -26.797 1 97.81 195 ASN B N 1
ATOM 4780 C CA . ASN B 1 195 ? 7.199 -8.531 -27.625 1 97.81 195 ASN B CA 1
ATOM 4781 C C . ASN B 1 195 ? 6.852 -9.742 -26.766 1 97.81 195 ASN B C 1
ATOM 4783 O O . ASN B 1 195 ? 6.441 -10.781 -27.281 1 97.81 195 ASN B O 1
ATOM 4787 N N . LEU B 1 196 ? 6.914 -9.602 -25.453 1 97.75 196 LEU B N 1
ATOM 4788 C CA . LEU B 1 196 ? 6.664 -10.734 -24.562 1 97.75 196 LEU B CA 1
ATOM 4789 C C . LEU B 1 196 ? 5.227 -11.219 -24.688 1 97.75 196 LEU B C 1
ATOM 4791 O O . LEU B 1 196 ? 4.285 -10.438 -24.531 1 97.75 196 LEU B O 1
ATOM 4795 N N . HIS B 1 197 ? 5.086 -12.484 -25.047 1 97.62 197 HIS B N 1
ATOM 4796 C CA . HIS B 1 197 ? 3.775 -13.109 -25.203 1 97.62 197 HIS B CA 1
ATOM 4797 C C . HIS B 1 197 ? 3.787 -14.547 -24.688 1 97.62 197 HIS B C 1
ATOM 4799 O O . HIS B 1 197 ? 4.82 -15.227 -24.75 1 97.62 197 HIS B O 1
ATOM 4805 N N . LEU B 1 198 ? 2.629 -14.984 -24.234 1 98 198 LEU B N 1
ATOM 4806 C CA . LEU B 1 198 ? 2.6 -16.281 -23.562 1 98 198 LEU B CA 1
ATOM 4807 C C . LEU B 1 198 ? 1.562 -17.188 -24.203 1 98 198 LEU B C 1
ATOM 4809 O O . LEU B 1 198 ? 1.277 -18.266 -23.672 1 98 198 LEU B O 1
ATOM 4813 N N . ALA B 1 199 ? 0.994 -16.766 -25.328 1 97.5 199 ALA B N 1
ATOM 4814 C CA . ALA B 1 199 ? 0.005 -17.578 -26.031 1 97.5 199 ALA B CA 1
ATOM 4815 C C . ALA B 1 199 ? -0.045 -17.219 -27.516 1 97.5 199 ALA B C 1
ATOM 4817 O O . ALA B 1 199 ? 0.544 -16.219 -27.938 1 97.5 199 ALA B O 1
ATOM 4818 N N . ASP B 1 200 ? -0.699 -18.125 -28.219 1 96.12 200 ASP B N 1
ATOM 4819 C CA . ASP B 1 200 ? -0.984 -17.859 -29.625 1 96.12 200 ASP B CA 1
ATOM 4820 C C . ASP B 1 200 ? -2.236 -17 -29.781 1 96.12 200 ASP B C 1
ATOM 4822 O O . ASP B 1 200 ? -3.35 -17.453 -29.516 1 96.12 200 ASP B O 1
ATOM 4826 N N . ASN B 1 201 ? -2.062 -15.828 -30.25 1 93.94 201 ASN B N 1
ATOM 4827 C CA . ASN B 1 201 ? -3.17 -14.883 -30.375 1 93.94 201 ASN B CA 1
ATOM 4828 C C . ASN B 1 201 ? -4.223 -15.391 -31.359 1 93.94 201 ASN B C 1
ATOM 4830 O O . ASN B 1 201 ? -5.359 -14.922 -31.359 1 93.94 201 ASN B O 1
ATOM 4834 N N . HIS B 1 202 ? -3.832 -16.281 -32.125 1 93.94 202 HIS B N 1
ATOM 4835 C CA . HIS B 1 202 ? -4.75 -16.781 -33.156 1 93.94 202 HIS B CA 1
ATOM 4836 C C . HIS B 1 202 ? -5.527 -17.984 -32.625 1 93.94 202 HIS B C 1
ATOM 4838 O O . HIS B 1 202 ? -6.445 -18.469 -33.312 1 93.94 202 HIS B O 1
ATOM 4844 N N . ASN B 1 203 ? -5.199 -18.453 -31.531 1 93.44 203 ASN B N 1
ATOM 4845 C CA . ASN B 1 203 ? -5.848 -19.625 -30.969 1 93.44 203 ASN B CA 1
ATOM 4846 C C . ASN B 1 203 ? -6.262 -19.391 -29.516 1 93.44 203 ASN B C 1
ATOM 4848 O O . ASN B 1 203 ? -5.949 -20.188 -28.641 1 93.44 203 ASN B O 1
ATOM 4852 N N . LEU B 1 204 ? -6.953 -18.344 -29.312 1 94.62 204 LEU B N 1
ATOM 4853 C CA . LEU B 1 204 ? -7.406 -18.016 -27.969 1 94.62 204 LEU B CA 1
ATOM 4854 C C . LEU B 1 204 ? -8.812 -18.531 -27.734 1 94.62 204 LEU B C 1
ATOM 4856 O O . LEU B 1 204 ? -9.664 -18.5 -28.625 1 94.62 204 LEU B O 1
ATOM 4860 N N . ASN B 1 205 ? -9.031 -19.125 -26.578 1 91.62 205 ASN B N 1
ATOM 4861 C CA . ASN B 1 205 ? -10.383 -19.5 -26.156 1 91.62 205 ASN B CA 1
ATOM 4862 C C . ASN B 1 205 ? -11.211 -18.281 -25.781 1 91.62 205 ASN B C 1
ATOM 4864 O O . ASN B 1 205 ? -10.945 -17.625 -24.781 1 91.62 205 ASN B O 1
ATOM 4868 N N . PRO B 1 206 ? -12.156 -17.938 -26.531 1 88.62 206 PRO B N 1
ATOM 4869 C CA . PRO B 1 206 ? -12.945 -16.734 -26.266 1 88.62 206 PRO B CA 1
ATOM 4870 C C . PRO B 1 206 ? -13.695 -16.797 -24.938 1 88.62 206 PRO B C 1
ATOM 4872 O O . PRO B 1 206 ? -14.086 -15.758 -24.391 1 88.62 206 PRO B O 1
ATOM 4875 N N . LEU B 1 207 ? -13.867 -17.953 -24.438 1 86.38 207 LEU B N 1
ATOM 4876 C CA . LEU B 1 207 ? -14.625 -18.109 -23.203 1 86.38 207 LEU B CA 1
ATOM 4877 C C . LEU B 1 207 ? -13.711 -17.938 -21.984 1 86.38 207 LEU B C 1
ATOM 4879 O O . LEU B 1 207 ? -14.195 -17.797 -20.859 1 86.38 207 LEU B O 1
ATOM 4883 N N . ASP B 1 208 ? -12.492 -17.938 -22.234 1 90 208 ASP B N 1
ATOM 4884 C CA . ASP B 1 208 ? -11.5 -17.781 -21.172 1 90 208 ASP B CA 1
ATOM 4885 C C . ASP B 1 208 ? -10.867 -16.391 -21.219 1 90 208 ASP B C 1
ATOM 4887 O O . ASP B 1 208 ? -10.031 -16.109 -22.078 1 90 208 ASP B O 1
ATOM 4891 N N . LYS B 1 209 ? -11.172 -15.602 -20.25 1 90.06 209 LYS B N 1
ATOM 4892 C CA . LYS B 1 209 ? -10.672 -14.227 -20.203 1 90.06 209 LYS B CA 1
ATOM 4893 C C . LYS B 1 209 ? -9.172 -14.195 -19.953 1 90.06 209 LYS B C 1
ATOM 4895 O O . LYS B 1 209 ? -8.523 -13.164 -20.125 1 90.06 209 LYS B O 1
ATOM 4900 N N . PHE B 1 210 ? -8.594 -15.32 -19.562 1 93.69 210 PHE B N 1
ATOM 4901 C CA . PHE B 1 210 ? -7.16 -15.406 -19.312 1 93.69 210 PHE B CA 1
ATOM 4902 C C . PHE B 1 210 ? -6.484 -16.266 -20.375 1 93.69 210 PHE B C 1
ATOM 4904 O O . PHE B 1 210 ? -5.426 -16.859 -20.125 1 93.69 210 PHE B O 1
ATOM 4911 N N . SER B 1 211 ? -7.09 -16.375 -21.469 1 94.25 211 SER B N 1
ATOM 4912 C CA . SER B 1 211 ? -6.59 -17.234 -22.531 1 94.25 211 SER B CA 1
ATOM 4913 C C . SER B 1 211 ? -5.176 -16.844 -22.953 1 94.25 211 SER B C 1
ATOM 4915 O O . SER B 1 211 ? -4.371 -17.703 -23.328 1 94.25 211 SER B O 1
ATOM 4917 N N . LYS B 1 212 ? -4.828 -15.625 -22.844 1 95.06 212 LYS B N 1
ATOM 4918 C CA . LYS B 1 212 ? -3.514 -15.141 -23.25 1 95.06 212 LYS B CA 1
ATOM 4919 C C . LYS B 1 212 ? -2.43 -15.609 -22.297 1 95.06 212 LYS B C 1
ATOM 4921 O O . LYS B 1 212 ? -1.239 -15.547 -22.609 1 95.06 212 LYS B O 1
ATOM 4926 N N . LEU B 1 213 ? -2.807 -16.094 -21.125 1 96.19 213 LEU B N 1
ATOM 4927 C CA . LEU B 1 213 ? -1.849 -16.531 -20.109 1 96.19 213 LEU B CA 1
ATOM 4928 C C . LEU B 1 213 ? -1.998 -18.031 -19.828 1 96.19 213 LEU B C 1
ATOM 4930 O O . LEU B 1 213 ? -1.171 -18.609 -19.141 1 96.19 213 LEU B O 1
ATOM 4934 N N . ARG B 1 214 ? -2.979 -18.656 -20.359 1 95.94 214 ARG B N 1
ATOM 4935 C CA . ARG B 1 214 ? -3.42 -20 -19.969 1 95.94 214 ARG B CA 1
ATOM 4936 C C . ARG B 1 214 ? -2.324 -21.031 -20.219 1 95.94 214 ARG B C 1
ATOM 4938 O O . ARG B 1 214 ? -2.033 -21.844 -19.344 1 95.94 214 ARG B O 1
ATOM 4945 N N . PRO B 1 215 ? -1.661 -21 -21.406 1 97.12 215 PRO B N 1
ATOM 4946 C CA . PRO B 1 215 ? -0.605 -22 -21.609 1 97.12 215 PRO B CA 1
ATOM 4947 C C . PRO B 1 215 ? 0.496 -21.906 -20.547 1 97.12 215 PRO B C 1
ATOM 4949 O O . PRO B 1 215 ? 0.998 -22.938 -20.094 1 97.12 215 PRO B O 1
ATOM 4952 N N . PHE B 1 216 ? 0.823 -20.734 -20.234 1 97.38 216 PHE B N 1
ATOM 4953 C CA . PHE B 1 216 ? 1.85 -20.5 -19.234 1 97.38 216 PHE B CA 1
ATOM 4954 C C . PHE B 1 216 ? 1.381 -20.953 -17.859 1 97.38 216 PHE B C 1
ATOM 4956 O O . PHE B 1 216 ? 2.111 -21.641 -17.141 1 97.38 216 PHE B O 1
ATOM 4963 N N . PHE B 1 217 ? 0.157 -20.625 -17.469 1 96.69 217 PHE B N 1
ATOM 4964 C CA . PHE B 1 217 ? -0.435 -21.016 -16.203 1 96.69 217 PHE B CA 1
ATOM 4965 C C . PHE B 1 217 ? -0.461 -22.547 -16.078 1 96.69 217 PHE B C 1
ATOM 4967 O O . PHE B 1 217 ? -0.101 -23.094 -15.031 1 96.69 217 PHE B O 1
ATOM 4974 N N . ASP B 1 218 ? -0.908 -23.156 -17.109 1 95.94 218 ASP B N 1
ATOM 4975 C CA . ASP B 1 218 ? -1.027 -24.609 -17.094 1 95.94 218 ASP B CA 1
ATOM 4976 C C . ASP B 1 218 ? 0.332 -25.281 -16.875 1 95.94 218 ASP B C 1
ATOM 4978 O O . ASP B 1 218 ? 0.45 -26.219 -16.094 1 95.94 218 ASP B O 1
ATOM 4982 N N . LEU B 1 219 ? 1.28 -24.766 -17.562 1 96.56 219 LEU B N 1
ATOM 4983 C CA . LEU B 1 219 ? 2.625 -25.312 -17.422 1 96.56 219 LEU B CA 1
ATOM 4984 C C . LEU B 1 219 ? 3.156 -25.109 -16.016 1 96.56 219 LEU B C 1
ATOM 4986 O O . LEU B 1 219 ? 3.756 -26.016 -15.43 1 96.56 219 LEU B O 1
ATOM 4990 N N . LEU B 1 220 ? 2.99 -23.922 -15.469 1 96.5 220 LEU B N 1
ATOM 4991 C CA . LEU B 1 220 ? 3.445 -23.641 -14.109 1 96.5 220 LEU B CA 1
ATOM 4992 C C . LEU B 1 220 ? 2.75 -24.547 -13.109 1 96.5 220 LEU B C 1
ATOM 4994 O O . LEU B 1 220 ? 3.393 -25.094 -12.203 1 96.5 220 LEU B O 1
ATOM 4998 N N . ASN B 1 221 ? 1.445 -24.719 -13.227 1 96.25 221 ASN B N 1
ATOM 4999 C CA . ASN B 1 221 ? 0.696 -25.609 -12.344 1 96.25 221 ASN B CA 1
ATOM 5000 C C . ASN B 1 221 ? 1.229 -27.031 -12.398 1 96.25 221 ASN B C 1
ATOM 5002 O O . ASN B 1 221 ? 1.317 -27.703 -11.367 1 96.25 221 ASN B O 1
ATOM 5006 N N . GLN B 1 222 ? 1.559 -27.484 -13.57 1 95.38 222 GLN B N 1
ATOM 5007 C CA . GLN B 1 222 ? 2.152 -28.797 -13.711 1 95.38 222 GLN B CA 1
ATOM 5008 C C . GLN B 1 222 ? 3.467 -28.906 -12.938 1 95.38 222 GLN B C 1
ATOM 5010 O O . GLN B 1 222 ? 3.717 -29.891 -12.258 1 95.38 222 GLN B O 1
ATOM 5015 N N . LYS B 1 223 ? 4.273 -27.828 -13.039 1 94.88 223 LYS B N 1
ATOM 5016 C CA . LYS B 1 223 ? 5.559 -27.812 -12.344 1 94.88 223 LYS B CA 1
ATOM 5017 C C . LYS B 1 223 ? 5.359 -27.766 -10.828 1 94.88 223 LYS B C 1
ATOM 5019 O O . LYS B 1 223 ? 6.066 -28.438 -10.078 1 94.88 223 LYS B O 1
ATOM 5024 N N . PHE B 1 224 ? 4.449 -27.016 -10.375 1 94.5 224 PHE B N 1
ATOM 5025 C CA . PHE B 1 224 ? 4.172 -26.875 -8.945 1 94.5 224 PHE B CA 1
ATOM 5026 C C . PHE B 1 224 ? 3.791 -28.219 -8.336 1 94.5 224 PHE B C 1
ATOM 5028 O O . PHE B 1 224 ? 4.234 -28.562 -7.234 1 94.5 224 PHE B O 1
ATOM 5035 N N . VAL B 1 225 ? 3.004 -28.969 -9.031 1 91.38 225 VAL B N 1
ATOM 5036 C CA . VAL B 1 225 ? 2.58 -30.266 -8.547 1 91.38 225 VAL B CA 1
ATOM 5037 C C . VAL B 1 225 ? 3.752 -31.25 -8.602 1 91.38 225 VAL B C 1
ATOM 5039 O O . VAL B 1 225 ? 3.928 -32.062 -7.699 1 91.38 225 VAL B O 1
ATOM 5042 N N . GLN B 1 226 ? 4.543 -31.094 -9.625 1 88.38 226 GLN B N 1
ATOM 5043 C CA . GLN B 1 226 ? 5.668 -32 -9.852 1 88.38 226 GLN B CA 1
ATOM 5044 C C . GLN B 1 226 ? 6.66 -31.938 -8.695 1 88.38 226 GLN B C 1
ATOM 5046 O O . GLN B 1 226 ? 7.18 -32.969 -8.258 1 88.38 226 GLN B O 1
ATOM 5051 N N . PHE B 1 227 ? 6.863 -30.781 -8.18 1 86 227 PHE B N 1
ATOM 5052 C CA . PHE B 1 227 ? 7.926 -30.641 -7.191 1 86 227 PHE B CA 1
ATOM 5053 C C . PHE B 1 227 ? 7.348 -30.422 -5.801 1 86 227 PHE B C 1
ATOM 5055 O O . PHE B 1 227 ? 8.094 -30.203 -4.84 1 86 227 PHE B O 1
ATOM 5062 N N . GLY B 1 228 ? 6.078 -30.438 -5.754 1 83.62 228 GLY B N 1
ATOM 5063 C CA . GLY B 1 228 ? 5.441 -30.297 -4.457 1 83.62 228 GLY B CA 1
ATOM 5064 C C . GLY B 1 228 ? 5.078 -31.609 -3.811 1 83.62 228 GLY B C 1
ATOM 5065 O O . GLY B 1 228 ? 4.902 -32.625 -4.5 1 83.62 228 GLY B O 1
ATOM 5066 N N . ILE B 1 229 ? 5.133 -31.594 -2.533 1 79.62 229 ILE B N 1
ATOM 5067 C CA . ILE B 1 229 ? 4.602 -32.688 -1.742 1 79.62 229 ILE B CA 1
ATOM 5068 C C . ILE B 1 229 ? 3.324 -32.25 -1.031 1 79.62 229 ILE B C 1
ATOM 5070 O O . ILE B 1 229 ? 3.359 -31.375 -0.164 1 79.62 229 ILE B O 1
ATOM 5074 N N . PHE B 1 230 ? 2.268 -32.969 -1.52 1 79.69 230 PHE B N 1
ATOM 5075 C CA . PHE B 1 230 ? 1.018 -32.594 -0.865 1 79.69 230 PHE B CA 1
ATOM 5076 C C . PHE B 1 230 ? 1.101 -32.844 0.637 1 79.69 230 PHE B C 1
ATOM 5078 O O . PHE B 1 230 ? 1.37 -33.969 1.073 1 79.69 230 PHE B O 1
ATOM 5085 N N . ALA B 1 231 ? 0.837 -31.812 1.325 1 81.56 231 ALA B N 1
ATOM 5086 C CA . ALA B 1 231 ? 0.859 -31.875 2.785 1 81.56 231 ALA B CA 1
ATOM 5087 C C . ALA B 1 231 ? -0.431 -32.469 3.332 1 81.56 231 ALA B C 1
ATOM 5089 O O . ALA B 1 231 ? -1.417 -32.625 2.605 1 81.56 231 ALA B O 1
ATOM 5090 N N . HIS B 1 232 ? -0.32 -32.844 4.473 1 85.62 232 HIS B N 1
ATOM 5091 C CA . HIS B 1 232 ? -1.502 -33.344 5.168 1 85.62 232 HIS B CA 1
ATOM 5092 C C . HIS B 1 232 ? -2.594 -32.281 5.227 1 85.62 232 HIS B C 1
ATOM 5094 O O . HIS B 1 232 ? -3.764 -32.562 4.965 1 85.62 232 HIS B O 1
ATOM 5100 N N . ASN B 1 233 ? -2.146 -31.188 5.582 1 88.94 233 ASN B N 1
ATOM 5101 C CA . ASN B 1 233 ? -3.068 -30.062 5.637 1 88.94 233 ASN B CA 1
ATOM 5102 C C . ASN B 1 233 ? -2.977 -29.203 4.383 1 88.94 233 ASN B C 1
ATOM 5104 O O . ASN B 1 233 ? -1.898 -28.719 4.031 1 88.94 233 ASN B O 1
ATOM 5108 N N . LEU B 1 234 ? -4.098 -29.078 3.756 1 92.88 234 LEU B N 1
ATOM 5109 C CA . LEU B 1 234 ? -4.191 -28.266 2.557 1 92.88 234 LEU B CA 1
ATOM 5110 C C . LEU B 1 234 ? -5.117 -27.078 2.785 1 92.88 234 LEU B C 1
ATOM 5112 O O . LEU B 1 234 ? -6.133 -27.188 3.475 1 92.88 234 LEU B O 1
ATOM 5116 N N . SER B 1 235 ? -4.691 -25.984 2.197 1 95.19 235 SER B N 1
ATOM 5117 C CA . SER B 1 235 ? -5.484 -24.766 2.35 1 95.19 235 SER B CA 1
ATOM 5118 C C . SER B 1 235 ? -5.91 -24.203 0.995 1 95.19 235 SER B C 1
ATOM 5120 O O . SER B 1 235 ? -5.113 -24.172 0.057 1 95.19 235 SER B O 1
ATOM 5122 N N . ILE B 1 236 ? -7.188 -23.875 0.91 1 95 236 ILE B N 1
ATOM 5123 C CA . ILE B 1 236 ? -7.711 -23.203 -0.275 1 95 236 ILE B CA 1
ATOM 5124 C C . ILE B 1 236 ? -8.148 -21.781 0.086 1 95 236 ILE B C 1
ATOM 5126 O O . ILE B 1 236 ? -8.914 -21.594 1.03 1 95 236 ILE B O 1
ATOM 5130 N N . ASP B 1 237 ? -7.57 -20.875 -0.622 1 92.94 237 ASP B N 1
ATOM 5131 C CA . ASP B 1 237 ? -7.902 -19.469 -0.364 1 92.94 237 ASP B CA 1
ATOM 5132 C C . ASP B 1 237 ? -7.625 -18.609 -1.591 1 92.94 237 ASP B C 1
ATOM 5134 O O . ASP B 1 237 ? -7.172 -19.109 -2.621 1 92.94 237 ASP B O 1
ATOM 5138 N N . GLU B 1 238 ? -7.992 -17.375 -1.45 1 90.25 238 GLU B N 1
ATOM 5139 C CA . GLU B 1 238 ? -7.793 -16.406 -2.533 1 90.25 238 GLU B CA 1
ATOM 5140 C C . GLU B 1 238 ? -6.523 -15.594 -2.322 1 90.25 238 GLU B C 1
ATOM 5142 O O . GLU B 1 238 ? -6.121 -15.336 -1.183 1 90.25 238 GLU B O 1
ATOM 5147 N N . GLU B 1 239 ? -5.859 -15.289 -3.418 1 90.94 239 GLU B N 1
ATOM 5148 C CA . GLU B 1 239 ? -4.742 -14.352 -3.441 1 90.94 239 GLU B CA 1
ATOM 5149 C C . GLU B 1 239 ? -4.984 -13.227 -4.441 1 90.94 239 GLU B C 1
ATOM 5151 O O . GLU B 1 239 ? -5.496 -13.461 -5.539 1 90.94 239 GLU B O 1
ATOM 5156 N N . MET B 1 240 ? -4.613 -12.008 -3.992 1 88.94 240 MET B N 1
ATOM 5157 C CA . MET B 1 240 ? -4.766 -10.859 -4.883 1 88.94 240 MET B CA 1
ATOM 5158 C C . MET B 1 240 ? -3.43 -10.484 -5.523 1 88.94 240 MET B C 1
ATOM 5160 O O . MET B 1 240 ? -2.41 -10.398 -4.836 1 88.94 240 MET B O 1
ATOM 5164 N N . VAL B 1 241 ? -3.449 -10.383 -6.82 1 91.75 241 VAL B N 1
ATOM 5165 C CA . VAL B 1 241 ? -2.312 -9.844 -7.559 1 91.75 241 VAL B CA 1
ATOM 5166 C C . VAL B 1 241 ? -2.592 -8.391 -7.953 1 91.75 241 VAL B C 1
ATOM 5168 O O . VAL B 1 241 ? -3.506 -8.125 -8.734 1 91.75 241 VAL B O 1
ATOM 5171 N N . PRO B 1 242 ? -1.781 -7.523 -7.383 1 88.31 242 PRO B N 1
ATOM 5172 C CA . PRO B 1 242 ? -2.047 -6.117 -7.695 1 88.31 242 PRO B CA 1
ATOM 5173 C C . PRO B 1 242 ? -2.004 -5.828 -9.195 1 88.31 242 PRO B C 1
ATOM 5175 O O . PRO B 1 242 ? -1.154 -6.367 -9.906 1 88.31 242 PRO B O 1
ATOM 5178 N N . TYR B 1 243 ? -2.992 -5.102 -9.672 1 87.5 243 TYR B N 1
ATOM 5179 C CA . TYR B 1 243 ? -3.109 -4.691 -11.07 1 87.5 243 TYR B CA 1
ATOM 5180 C C . TYR B 1 243 ? -3.865 -3.375 -11.188 1 87.5 243 TYR B C 1
ATOM 5182 O O . TYR B 1 243 ? -4.953 -3.223 -10.625 1 87.5 243 TYR B O 1
ATOM 5190 N N . PHE B 1 244 ? -3.279 -2.428 -11.93 1 78.94 244 PHE B N 1
ATOM 5191 C CA . PHE B 1 244 ? -3.877 -1.1 -12.008 1 78.94 244 PHE B CA 1
ATOM 5192 C C . PHE B 1 244 ? -4.305 -0.782 -13.438 1 78.94 244 PHE B C 1
ATOM 5194 O O . PHE B 1 244 ? -4.754 0.33 -13.719 1 78.94 244 PHE B O 1
ATOM 5201 N N . GLY B 1 245 ? -4.195 -1.781 -14.266 1 77.69 245 GLY B N 1
ATOM 5202 C CA . GLY B 1 245 ? -4.59 -1.562 -15.648 1 77.69 245 GLY B CA 1
ATOM 5203 C C . GLY B 1 245 ? -6.09 -1.627 -15.859 1 77.69 245 GLY B C 1
ATOM 5204 O O . GLY B 1 245 ? -6.863 -1.388 -14.93 1 77.69 245 GLY B O 1
ATOM 5205 N N . ARG B 1 246 ? -6.527 -1.853 -17.062 1 80.5 246 ARG B N 1
ATOM 5206 C CA . ARG B 1 246 ? -7.941 -1.728 -17.391 1 80.5 246 ARG B CA 1
ATOM 5207 C C . ARG B 1 246 ? -8.531 -3.076 -17.797 1 80.5 246 ARG B C 1
ATOM 5209 O O . ARG B 1 246 ? -9.578 -3.137 -18.438 1 80.5 246 ARG B O 1
ATOM 5216 N N . HIS B 1 247 ? -7.914 -4.109 -17.438 1 82.81 247 HIS B N 1
ATOM 5217 C CA . HIS B 1 247 ? -8.438 -5.434 -17.75 1 82.81 247 HIS B CA 1
ATOM 5218 C C . HIS B 1 247 ? -9.789 -5.668 -17.094 1 82.81 247 HIS B C 1
ATOM 5220 O O . HIS B 1 247 ? -10 -5.277 -15.945 1 82.81 247 HIS B O 1
ATOM 5226 N N . SER B 1 248 ? -10.719 -6.312 -17.766 1 81.25 248 SER B N 1
ATOM 5227 C CA . SER B 1 248 ? -12.102 -6.473 -17.328 1 81.25 248 SER B CA 1
ATOM 5228 C C . SER B 1 248 ? -12.18 -7.352 -16.078 1 81.25 248 SER B C 1
ATOM 5230 O O . SER B 1 248 ? -13.148 -7.277 -15.32 1 81.25 248 SER B O 1
ATOM 5232 N N . CYS B 1 249 ? -11.211 -8.164 -15.859 1 84.5 249 CYS B N 1
ATOM 5233 C CA . CYS B 1 249 ? -11.242 -9.078 -14.727 1 84.5 249 CYS B CA 1
ATOM 5234 C C . CYS B 1 249 ? -10.664 -8.422 -13.484 1 84.5 249 CYS B C 1
ATOM 5236 O O . CYS B 1 249 ? -10.57 -9.055 -12.43 1 84.5 249 CYS B O 1
ATOM 5238 N N . LYS B 1 250 ? -10.234 -7.211 -13.602 1 85.94 250 LYS B N 1
ATOM 5239 C CA . LYS B 1 250 ? -9.719 -6.492 -12.438 1 85.94 250 LYS B CA 1
ATOM 5240 C C . LYS B 1 250 ? -10.781 -6.383 -11.352 1 85.94 250 LYS B C 1
ATOM 5242 O O . LYS B 1 250 ? -11.93 -6.016 -11.625 1 85.94 250 LYS B O 1
ATOM 5247 N N . MET B 1 251 ? -10.367 -6.746 -10.148 1 82.25 251 MET B N 1
ATOM 5248 C CA . MET B 1 251 ? -11.273 -6.691 -9.008 1 82.25 251 MET B CA 1
ATOM 5249 C C . MET B 1 251 ? -10.961 -5.484 -8.125 1 82.25 251 MET B C 1
ATOM 5251 O O . MET B 1 251 ? -9.82 -5.023 -8.078 1 82.25 251 MET B O 1
ATOM 5255 N N . PHE B 1 252 ? -12.055 -4.918 -7.617 1 77.81 252 PHE B N 1
ATOM 5256 C CA . PHE B 1 252 ? -11.93 -3.904 -6.574 1 77.81 252 PHE B CA 1
ATOM 5257 C C . PHE B 1 252 ? -12.477 -4.422 -5.25 1 77.81 252 PHE B C 1
ATOM 5259 O O . PHE B 1 252 ? -13.664 -4.758 -5.148 1 77.81 252 PHE B O 1
ATOM 5266 N N . ILE B 1 253 ? -11.695 -4.617 -4.305 1 71.81 253 ILE B N 1
ATOM 5267 C CA . ILE B 1 253 ? -12.117 -5.086 -2.988 1 71.81 253 ILE B CA 1
ATOM 5268 C C . ILE B 1 253 ? -11.875 -3.99 -1.951 1 71.81 253 ILE B C 1
ATOM 5270 O O . ILE B 1 253 ? -10.734 -3.693 -1.607 1 71.81 253 ILE B O 1
ATOM 5274 N N . ARG B 1 254 ? -13.078 -3.609 -1.417 1 65.69 254 ARG B N 1
ATOM 5275 C CA . ARG B 1 254 ? -13.008 -2.537 -0.429 1 65.69 254 ARG B CA 1
ATOM 5276 C C . ARG B 1 254 ? -12.461 -3.049 0.897 1 65.69 254 ARG B C 1
ATOM 5278 O O . ARG B 1 254 ? -12.703 -4.195 1.275 1 65.69 254 ARG B O 1
ATOM 5285 N N . GLY B 1 255 ? -11.547 -2.365 1.473 1 61.84 255 GLY B N 1
ATOM 5286 C CA . GLY B 1 255 ? -11.125 -2.658 2.832 1 61.84 255 GLY B CA 1
ATOM 5287 C C . GLY B 1 255 ? -9.906 -3.555 2.896 1 61.84 255 GLY B C 1
ATOM 5288 O O . GLY B 1 255 ? -9.445 -3.914 3.984 1 61.84 255 GLY B O 1
ATOM 5289 N N . LYS B 1 256 ? -9.633 -4.168 1.787 1 69.81 256 LYS B N 1
ATOM 5290 C CA . LYS B 1 256 ? -8.43 -4.992 1.773 1 69.81 256 LYS B CA 1
ATOM 5291 C C . LYS B 1 256 ? -7.215 -4.176 1.343 1 69.81 256 LYS B C 1
ATOM 5293 O O . LYS B 1 256 ? -7.352 -3.146 0.682 1 69.81 256 LYS B O 1
ATOM 5298 N N . PRO B 1 257 ? -6.129 -4.578 1.76 1 70.62 257 PRO B N 1
ATOM 5299 C CA . PRO B 1 257 ? -4.918 -3.828 1.418 1 70.62 257 PRO B CA 1
ATOM 5300 C C . PRO B 1 257 ? -4.707 -3.709 -0.089 1 70.62 257 PRO B C 1
ATOM 5302 O O . PRO B 1 257 ? -4.328 -2.641 -0.579 1 70.62 257 PRO B O 1
ATOM 5305 N N . VAL B 1 258 ? -4.809 -4.855 -0.756 1 78 258 VAL B N 1
ATOM 5306 C CA . VAL B 1 258 ? -4.812 -4.797 -2.215 1 78 258 VAL B CA 1
ATOM 5307 C C . VAL B 1 258 ? -6.234 -4.57 -2.721 1 78 258 VAL B C 1
ATOM 5309 O O . VAL B 1 258 ? -7.035 -5.504 -2.775 1 78 258 VAL B O 1
ATOM 5312 N N . ARG B 1 259 ? -6.418 -3.318 -3.078 1 75.12 259 ARG B N 1
ATOM 5313 C CA . ARG B 1 259 ? -7.793 -2.953 -3.4 1 75.12 259 ARG B CA 1
ATOM 5314 C C . ARG B 1 259 ? -8.125 -3.285 -4.852 1 75.12 259 ARG B C 1
ATOM 5316 O O . ARG B 1 259 ? -9.273 -3.566 -5.18 1 75.12 259 ARG B O 1
ATOM 5323 N N . PHE B 1 260 ? -7.035 -3.178 -5.695 1 80.94 260 PHE B N 1
ATOM 5324 C CA . PHE B 1 260 ? -7.223 -3.434 -7.117 1 80.94 260 PHE B CA 1
ATOM 5325 C C . PHE B 1 260 ? -6.301 -4.547 -7.594 1 80.94 260 PHE B C 1
ATOM 5327 O O . PHE B 1 260 ? -5.109 -4.555 -7.277 1 80.94 260 PHE B O 1
ATOM 5334 N N . GLY B 1 261 ? -6.855 -5.531 -8.211 1 88 261 GLY B N 1
ATOM 5335 C CA . GLY B 1 261 ? -5.992 -6.566 -8.758 1 88 261 GLY B CA 1
ATOM 5336 C C . GLY B 1 261 ? -6.754 -7.777 -9.258 1 88 261 GLY B C 1
ATOM 5337 O O . GLY B 1 261 ? -7.98 -7.734 -9.398 1 88 261 GLY B O 1
ATOM 5338 N N . PHE B 1 262 ? -5.977 -8.766 -9.68 1 90.94 262 PHE B N 1
ATOM 5339 C CA . PHE B 1 262 ? -6.527 -10.047 -10.094 1 90.94 262 PHE B CA 1
ATOM 5340 C C . PHE B 1 262 ? -6.684 -10.977 -8.891 1 90.94 262 PHE B C 1
ATOM 5342 O O . PHE B 1 262 ? -5.828 -11.008 -8.008 1 90.94 262 PHE B O 1
ATOM 5349 N N . LYS B 1 263 ? -7.797 -11.648 -8.891 1 90.56 263 LYS B N 1
ATOM 5350 C CA . LYS B 1 263 ? -8.031 -12.664 -7.863 1 90.56 263 LYS B CA 1
ATOM 5351 C C . LYS B 1 263 ? -7.621 -14.047 -8.359 1 90.56 263 LYS B C 1
ATOM 5353 O O . LYS B 1 263 ? -8.023 -14.469 -9.445 1 90.56 263 LYS B O 1
ATOM 5358 N N . LEU B 1 264 ? -6.734 -14.695 -7.562 1 94.56 264 LEU B N 1
ATOM 5359 C CA . LEU B 1 264 ? -6.336 -16.078 -7.832 1 94.56 264 LEU B CA 1
ATOM 5360 C C . LEU B 1 264 ? -6.848 -17.016 -6.738 1 94.56 264 LEU B C 1
ATOM 5362 O O . LEU B 1 264 ? -6.727 -16.703 -5.551 1 94.56 264 LEU B O 1
ATOM 5366 N N . TRP B 1 265 ? -7.457 -18.125 -7.172 1 94.44 265 TRP B N 1
ATOM 5367 C CA . TRP B 1 265 ? -7.734 -19.219 -6.25 1 94.44 265 TRP B CA 1
ATOM 5368 C C . TRP B 1 265 ? -6.516 -20.125 -6.094 1 94.44 265 TRP B C 1
ATOM 5370 O O . TRP B 1 265 ? -5.961 -20.609 -7.082 1 94.44 265 TRP B O 1
ATOM 5380 N N . CYS B 1 266 ? -6.176 -20.359 -4.836 1 96.62 266 CYS B N 1
ATOM 5381 C CA . CYS B 1 266 ? -4.914 -21.062 -4.629 1 96.62 266 CYS B CA 1
ATOM 5382 C C . CYS B 1 266 ? -5.105 -22.266 -3.713 1 96.62 266 CYS B C 1
ATOM 5384 O O . CYS B 1 266 ? -5.859 -22.203 -2.74 1 96.62 266 CYS B O 1
ATOM 5386 N N . LEU B 1 267 ? -4.512 -23.359 -4.07 1 96.88 267 LEU B N 1
ATOM 5387 C CA . LEU B 1 267 ? -4.312 -24.516 -3.211 1 96.88 267 LEU B CA 1
ATOM 5388 C C . LEU B 1 267 ? -2.891 -24.562 -2.668 1 96.88 267 LEU B C 1
ATOM 5390 O O . LEU B 1 267 ? -1.932 -24.672 -3.434 1 96.88 267 LEU B O 1
ATOM 5394 N N . THR B 1 268 ? -2.736 -24.453 -1.348 1 95.56 268 THR B N 1
ATOM 5395 C CA . THR B 1 268 ? -1.406 -24.359 -0.755 1 95.56 268 THR B CA 1
ATOM 5396 C C . THR B 1 268 ? -1.257 -25.359 0.39 1 95.56 268 THR B C 1
ATOM 5398 O O . THR B 1 268 ? -2.252 -25.875 0.902 1 95.56 268 THR B O 1
ATOM 5401 N N . SER B 1 269 ? -0.06 -25.656 0.703 1 90.94 269 SER B N 1
ATOM 5402 C CA . SER B 1 269 ? 0.241 -26.391 1.92 1 90.94 269 SER B CA 1
ATOM 5403 C C . SER B 1 269 ? 0.157 -25.5 3.152 1 90.94 269 SER B C 1
ATOM 5405 O O . SER B 1 269 ? -0.063 -24.297 3.035 1 90.94 269 SER B O 1
ATOM 5407 N N . GLU B 1 270 ? 0.365 -26.125 4.312 1 85.19 270 GLU B N 1
ATOM 5408 C CA . GLU B 1 270 ? 0.336 -25.391 5.574 1 85.19 270 GLU B CA 1
ATOM 5409 C C . GLU B 1 270 ? 1.501 -24.406 5.664 1 85.19 270 GLU B C 1
ATOM 5411 O O . GLU B 1 270 ? 1.379 -23.344 6.281 1 85.19 270 GLU B O 1
ATOM 5416 N N . ASN B 1 271 ? 2.541 -24.734 4.922 1 83 271 ASN B N 1
ATOM 5417 C CA . ASN B 1 271 ? 3.705 -23.859 4.977 1 83 271 ASN B CA 1
ATOM 5418 C C . ASN B 1 271 ? 3.711 -22.859 3.82 1 83 271 ASN B C 1
ATOM 5420 O O . ASN B 1 271 ? 4.695 -22.156 3.617 1 83 271 ASN B O 1
ATOM 5424 N N . GLY B 1 272 ? 2.721 -22.938 3.002 1 90 272 GLY B N 1
ATOM 5425 C CA . GLY B 1 272 ? 2.559 -21.875 2.014 1 90 272 GLY B CA 1
ATOM 5426 C C . GLY B 1 272 ? 2.998 -22.297 0.623 1 90 272 GLY B C 1
ATOM 5427 O O . GLY B 1 272 ? 3.002 -21.469 -0.301 1 90 272 GLY B O 1
ATOM 5428 N N . TYR B 1 273 ? 3.412 -23.516 0.456 1 91.75 273 TYR B N 1
ATOM 5429 C CA . TYR B 1 273 ? 3.764 -23.969 -0.889 1 91.75 273 TYR B CA 1
ATOM 5430 C C . TYR B 1 273 ? 2.539 -23.984 -1.796 1 91.75 273 TYR B C 1
ATOM 5432 O O . TYR B 1 273 ? 1.497 -24.531 -1.435 1 91.75 273 TYR B O 1
ATOM 5440 N N . LEU B 1 274 ? 2.678 -23.375 -2.945 1 95.94 274 LEU B N 1
ATOM 5441 C CA . LEU B 1 274 ? 1.581 -23.328 -3.906 1 95.94 274 LEU B CA 1
ATOM 5442 C C . LEU B 1 274 ? 1.57 -24.562 -4.797 1 95.94 274 LEU B C 1
ATOM 5444 O O . LEU B 1 274 ? 2.545 -24.828 -5.504 1 95.94 274 LEU B O 1
ATOM 5448 N N . PHE B 1 275 ? 0.475 -25.297 -4.84 1 94.88 275 PHE B N 1
ATOM 5449 C CA . PHE B 1 275 ? 0.35 -26.484 -5.676 1 94.88 275 PHE B CA 1
ATOM 5450 C C . PHE B 1 275 ? -0.333 -26.156 -6.996 1 94.88 275 PHE B C 1
ATOM 5452 O O . PHE B 1 275 ? 0.052 -26.672 -8.047 1 94.88 275 PHE B O 1
ATOM 5459 N N . GLN B 1 276 ? -1.311 -25.375 -6.801 1 95.5 276 GLN B N 1
ATOM 5460 C CA . GLN B 1 276 ? -2.115 -25.031 -7.965 1 95.5 276 GLN B CA 1
ATOM 5461 C C . GLN B 1 276 ? -2.83 -23.688 -7.754 1 95.5 276 GLN B C 1
ATOM 5463 O O . GLN B 1 276 ? -3.164 -23.328 -6.621 1 95.5 276 GLN B O 1
ATOM 5468 N N . PHE B 1 277 ? -3.002 -23.016 -8.883 1 96.62 277 PHE B N 1
ATOM 5469 C CA . PHE B 1 277 ? -3.812 -21.797 -8.82 1 96.62 277 PHE B CA 1
ATOM 5470 C C . PHE B 1 277 ? -4.699 -21.672 -10.047 1 96.62 277 PHE B C 1
ATOM 5472 O O . PHE B 1 277 ? -4.461 -22.328 -11.062 1 96.62 277 PHE B O 1
ATOM 5479 N N . SER B 1 278 ? -5.75 -20.938 -9.906 1 93.94 278 SER B N 1
ATOM 5480 C CA . SER B 1 278 ? -6.664 -20.609 -11 1 93.94 278 SER B CA 1
ATOM 5481 C C . SER B 1 278 ? -7.152 -19.156 -10.898 1 93.94 278 SER B C 1
ATOM 5483 O O . SER B 1 278 ? -7.613 -18.734 -9.836 1 93.94 278 SER B O 1
ATOM 5485 N N . PRO B 1 279 ? -6.996 -18.438 -12 1 93.38 279 PRO B N 1
ATOM 5486 C CA . PRO B 1 279 ? -7.484 -17.062 -11.961 1 93.38 279 PRO B CA 1
ATOM 5487 C C . PRO B 1 279 ? -9.008 -16.969 -12.016 1 93.38 279 PRO B C 1
ATOM 5489 O O . PRO B 1 279 ? -9.648 -17.766 -12.703 1 93.38 279 PRO B O 1
ATOM 5492 N N . TYR B 1 280 ? -9.508 -16.062 -11.328 1 89.5 280 TYR B N 1
ATOM 5493 C CA . TYR B 1 280 ? -10.938 -15.781 -11.367 1 89.5 280 TYR B CA 1
ATOM 5494 C C . TYR B 1 280 ? -11.289 -14.883 -12.539 1 89.5 280 TYR B C 1
ATOM 5496 O O . TYR B 1 280 ? -10.82 -13.742 -12.625 1 89.5 280 TYR B O 1
ATOM 5504 N N . GLY B 1 281 ? -12.055 -15.359 -13.477 1 84.56 281 GLY B N 1
ATOM 5505 C CA . GLY B 1 281 ? -12.406 -14.641 -14.688 1 84.56 281 GLY B CA 1
ATOM 5506 C C . GLY B 1 281 ? -13.703 -13.859 -14.57 1 84.56 281 GLY B C 1
ATOM 5507 O O . GLY B 1 281 ? -14.25 -13.391 -15.57 1 84.56 281 GLY B O 1
ATOM 5508 N N . GLY B 1 282 ? -14.18 -13.766 -13.375 1 75.06 282 GLY B N 1
ATOM 5509 C CA . GLY B 1 282 ? -15.438 -13.055 -13.211 1 75.06 282 GLY B CA 1
ATOM 5510 C C . GLY B 1 282 ? -16.641 -13.977 -13.125 1 75.06 282 GLY B C 1
ATOM 5511 O O . GLY B 1 282 ? -16.531 -15.18 -13.367 1 75.06 282 GLY B O 1
ATOM 5512 N N . ALA B 1 283 ? -17.766 -13.445 -12.781 1 63.12 283 ALA B N 1
ATOM 5513 C CA . ALA B 1 283 ? -19.016 -14.164 -12.562 1 63.12 283 ALA B CA 1
ATOM 5514 C C . ALA B 1 283 ? -19.531 -14.781 -13.859 1 63.12 283 ALA B C 1
ATOM 5516 O O . ALA B 1 283 ? -20.234 -15.797 -13.844 1 63.12 283 ALA B O 1
ATOM 5517 N N . SER B 1 284 ? -19.062 -14.234 -14.914 1 55.34 284 SER B N 1
ATOM 5518 C CA . SER B 1 284 ? -19.594 -14.656 -16.203 1 55.34 284 SER B CA 1
ATOM 5519 C C . SER B 1 284 ? -18.875 -15.891 -16.734 1 55.34 284 SER B C 1
ATOM 5521 O O . SER B 1 284 ? -19.266 -16.453 -17.75 1 55.34 284 SER B O 1
ATOM 5523 N N . THR B 1 285 ? -17.891 -16.328 -16.047 1 63.62 285 THR B N 1
ATOM 5524 C CA . THR B 1 285 ? -17.172 -17.516 -16.5 1 63.62 285 THR B CA 1
ATOM 5525 C C . THR B 1 285 ? -18.094 -18.734 -16.484 1 63.62 285 THR B C 1
ATOM 5527 O O . THR B 1 285 ? -18.891 -18.906 -15.555 1 63.62 285 THR B O 1
ATOM 5530 N N . LYS B 1 286 ? -18.234 -19.375 -17.672 1 59.69 286 LYS B N 1
ATOM 5531 C CA . LYS B 1 286 ? -19.062 -20.562 -17.781 1 59.69 286 LYS B CA 1
ATOM 5532 C C . LYS B 1 286 ? -18.75 -21.562 -16.672 1 59.69 286 LYS B C 1
ATOM 5534 O O . LYS B 1 286 ? -17.594 -21.859 -16.406 1 59.69 286 LYS B O 1
ATOM 5539 N N . ARG B 1 287 ? -19.844 -21.844 -15.898 1 66.25 287 ARG B N 1
ATOM 5540 C CA . ARG B 1 287 ? -19.672 -22.719 -14.75 1 66.25 287 ARG B CA 1
ATOM 5541 C C . ARG B 1 287 ? -20.516 -23.984 -14.883 1 66.25 287 ARG B C 1
ATOM 5543 O O . ARG B 1 287 ? -21.375 -24.062 -15.766 1 66.25 287 ARG B O 1
ATOM 5550 N N . ILE B 1 288 ? -20.031 -25.016 -14.188 1 63.5 288 ILE B N 1
ATOM 5551 C CA . ILE B 1 288 ? -20.797 -26.25 -14.102 1 63.5 288 ILE B CA 1
ATOM 5552 C C . ILE B 1 288 ? -22.203 -25.953 -13.562 1 63.5 288 ILE B C 1
ATOM 5554 O O . ILE B 1 288 ? -22.344 -25.266 -12.547 1 63.5 288 ILE B O 1
ATOM 5558 N N . GLU B 1 289 ? -23.141 -26.359 -14.336 1 66.75 289 GLU B N 1
ATOM 5559 C CA . GLU B 1 289 ? -24.516 -26.062 -13.969 1 66.75 289 GLU B CA 1
ATOM 5560 C C . GLU B 1 289 ? -24.859 -26.609 -12.586 1 66.75 289 GLU B C 1
ATOM 5562 O O . GLU B 1 289 ? -24.516 -27.766 -12.273 1 66.75 289 GLU B O 1
ATOM 5567 N N . GLY B 1 290 ? -25.375 -25.828 -11.695 1 66.75 290 GLY B N 1
ATOM 5568 C CA . GLY B 1 290 ? -25.922 -26.25 -10.422 1 66.75 290 GLY B CA 1
ATOM 5569 C C . GLY B 1 290 ? -24.906 -26.188 -9.289 1 66.75 290 GLY B C 1
ATOM 5570 O O . GLY B 1 290 ? -25.266 -26.328 -8.117 1 66.75 290 GLY B O 1
ATOM 5571 N N . LEU B 1 291 ? -23.703 -26 -9.617 1 76.75 291 LEU B N 1
ATOM 5572 C CA . LEU B 1 291 ? -22.703 -25.969 -8.555 1 76.75 291 LEU B CA 1
ATOM 5573 C C . LEU B 1 291 ? -22.297 -24.531 -8.234 1 76.75 291 LEU B C 1
ATOM 5575 O O . LEU B 1 291 ? -21.922 -23.766 -9.125 1 76.75 291 LEU B O 1
ATOM 5579 N N . PRO B 1 292 ? -22.406 -24.188 -7.004 1 78 292 PRO B N 1
ATOM 5580 C CA . PRO B 1 292 ? -21.938 -22.844 -6.621 1 78 292 PRO B CA 1
ATOM 5581 C C . PRO B 1 292 ? -20.453 -22.625 -6.957 1 78 292 PRO B C 1
ATOM 5583 O O . PRO B 1 292 ? -19.672 -23.578 -6.996 1 78 292 PRO B O 1
ATOM 5586 N N . LEU B 1 293 ? -20.094 -21.406 -7.227 1 82.38 293 LEU B N 1
ATOM 5587 C CA . LEU B 1 293 ? -18.734 -21.016 -7.613 1 82.38 293 LEU B CA 1
ATOM 5588 C C . LEU B 1 293 ? -17.719 -21.562 -6.621 1 82.38 293 LEU B C 1
ATOM 5590 O O . LEU B 1 293 ? -16.719 -22.156 -7.02 1 82.38 293 LEU B O 1
ATOM 5594 N N . GLY B 1 294 ? -18.016 -21.359 -5.34 1 84.31 294 GLY B N 1
ATOM 5595 C CA . GLY B 1 294 ? -17.094 -21.812 -4.316 1 84.31 294 GLY B CA 1
ATOM 5596 C C . GLY B 1 294 ? -16.812 -23.297 -4.387 1 84.31 294 GLY B C 1
ATOM 5597 O O . GLY B 1 294 ? -15.664 -23.734 -4.277 1 84.31 294 GLY B O 1
ATOM 5598 N N . SER B 1 295 ? -17.859 -24.047 -4.547 1 86.81 295 SER B N 1
ATOM 5599 C CA . SER B 1 295 ? -17.719 -25.484 -4.648 1 86.81 295 SER B CA 1
ATOM 5600 C C . SER B 1 295 ? -16.938 -25.891 -5.895 1 86.81 295 SER B C 1
ATOM 5602 O O . SER B 1 295 ? -16.078 -26.766 -5.844 1 86.81 295 SER B O 1
ATOM 5604 N N . GLU B 1 296 ? -17.234 -25.266 -6.91 1 87.75 296 GLU B N 1
ATOM 5605 C CA . GLU B 1 296 ? -16.531 -25.547 -8.164 1 87.75 296 GLU B CA 1
ATOM 5606 C C . GLU B 1 296 ? -15.031 -25.281 -8.023 1 87.75 296 GLU B C 1
ATOM 5608 O O . GLU B 1 296 ? -14.211 -26.094 -8.469 1 87.75 296 GLU B O 1
ATOM 5613 N N . VAL B 1 297 ? -14.719 -24.188 -7.488 1 90.69 297 VAL B N 1
ATOM 5614 C CA . VAL B 1 297 ? -13.328 -23.812 -7.285 1 90.69 297 VAL B CA 1
ATOM 5615 C C . VAL B 1 297 ? -12.617 -24.875 -6.441 1 90.69 297 VAL B C 1
ATOM 5617 O O . VAL B 1 297 ? -11.531 -25.328 -6.801 1 90.69 297 VAL B O 1
ATOM 5620 N N . VAL B 1 298 ? -13.234 -25.234 -5.336 1 93 298 VAL B N 1
ATOM 5621 C CA . VAL B 1 298 ? -12.641 -26.203 -4.418 1 93 298 VAL B CA 1
ATOM 5622 C C . VAL B 1 298 ? -12.414 -27.531 -5.137 1 93 298 VAL B C 1
ATOM 5624 O O . VAL B 1 298 ? -11.32 -28.094 -5.074 1 93 298 VAL B O 1
ATOM 5627 N N . PHE B 1 299 ? -13.352 -27.969 -5.863 1 91.12 299 PHE B N 1
ATOM 5628 C CA . PHE B 1 299 ? -13.242 -29.25 -6.555 1 91.12 299 PHE B CA 1
ATOM 5629 C C . PHE B 1 299 ? -12.172 -29.188 -7.641 1 91.12 299 PHE B C 1
ATOM 5631 O O . PHE B 1 299 ? -11.367 -30.109 -7.777 1 91.12 299 PHE B O 1
ATOM 5638 N N . ASN B 1 300 ? -12.172 -28.141 -8.359 1 90.38 300 ASN B N 1
ATOM 5639 C CA . ASN B 1 300 ? -11.195 -28 -9.438 1 90.38 300 ASN B CA 1
ATOM 5640 C C . ASN B 1 300 ? -9.766 -28.016 -8.891 1 90.38 300 ASN B C 1
ATOM 5642 O O . ASN B 1 300 ? -8.891 -28.672 -9.469 1 90.38 300 ASN B O 1
ATOM 5646 N N . LEU B 1 301 ? -9.539 -27.391 -7.848 1 94.19 301 LEU B N 1
ATOM 5647 C CA . LEU B 1 301 ? -8.211 -27.297 -7.262 1 94.19 301 LEU B CA 1
ATOM 5648 C C . LEU B 1 301 ? -7.805 -28.641 -6.652 1 94.19 301 LEU B C 1
ATOM 5650 O O . LEU B 1 301 ? -6.621 -29 -6.656 1 94.19 301 LEU B O 1
ATOM 5654 N N . LEU B 1 302 ? -8.789 -29.391 -6.176 1 93.94 302 LEU B N 1
ATOM 5655 C CA . LEU B 1 302 ? -8.492 -30.641 -5.492 1 93.94 302 LEU B CA 1
ATOM 5656 C C . LEU B 1 302 ? -8.422 -31.797 -6.48 1 93.94 302 LEU B C 1
ATOM 5658 O O . LEU B 1 302 ? -8.078 -32.938 -6.105 1 93.94 302 LEU B O 1
ATOM 5662 N N . GLU B 1 303 ? -8.68 -31.516 -7.645 1 90.19 303 GLU B N 1
ATOM 5663 C CA . GLU B 1 303 ? -8.672 -32.562 -8.664 1 90.19 303 GLU B CA 1
ATOM 5664 C C . GLU B 1 303 ? -7.289 -33.188 -8.789 1 90.19 303 GLU B C 1
ATOM 5666 O O . GLU B 1 303 ? -7.176 -34.375 -9.086 1 90.19 303 GLU B O 1
ATOM 5671 N N . SER B 1 304 ? -6.281 -32.469 -8.492 1 87.88 304 SER B N 1
ATOM 5672 C CA . SER B 1 304 ? -4.914 -32.938 -8.672 1 87.88 304 SER B CA 1
ATOM 5673 C C . SER B 1 304 ? -4.453 -33.75 -7.465 1 87.88 304 SER B C 1
ATOM 5675 O O . SER B 1 304 ? -3.377 -34.375 -7.496 1 87.88 304 SER B O 1
ATOM 5677 N N . VAL B 1 305 ? -5.309 -33.844 -6.484 1 89.44 305 VAL B N 1
ATOM 5678 C CA . VAL B 1 305 ? -4.926 -34.562 -5.285 1 89.44 305 VAL B CA 1
ATOM 5679 C C . VAL B 1 305 ? -5.27 -36.031 -5.449 1 89.44 305 VAL B C 1
ATOM 5681 O O . VAL B 1 305 ? -6.441 -36.406 -5.574 1 89.44 305 VAL B O 1
ATOM 5684 N N . GLU B 1 306 ? -4.355 -36.906 -5.453 1 83.12 306 GLU B N 1
ATOM 5685 C CA . GLU B 1 306 ? -4.527 -38.344 -5.777 1 83.12 306 GLU B CA 1
ATOM 5686 C C . GLU B 1 306 ? -5.152 -39.094 -4.609 1 83.12 306 GLU B C 1
ATOM 5688 O O . GLU B 1 306 ? -6.023 -39.938 -4.816 1 83.12 306 GLU B O 1
ATOM 5693 N N . ASN B 1 307 ? -4.734 -38.875 -3.344 1 86.44 307 ASN B N 1
ATOM 5694 C CA . ASN B 1 307 ? -5.234 -39.594 -2.176 1 86.44 307 ASN B CA 1
ATOM 5695 C C . ASN B 1 307 ? -5.98 -38.656 -1.223 1 86.44 307 ASN B C 1
ATOM 5697 O O . ASN B 1 307 ? -5.422 -38.219 -0.216 1 86.44 307 ASN B O 1
ATOM 5701 N N . PRO B 1 308 ? -7.223 -38.5 -1.522 1 89.25 308 PRO B N 1
ATOM 5702 C CA . PRO B 1 308 ? -8 -37.531 -0.746 1 89.25 308 PRO B CA 1
ATOM 5703 C C . PRO B 1 308 ? -8.023 -37.844 0.746 1 89.25 308 PRO B C 1
ATOM 5705 O O . PRO B 1 308 ? -8.008 -36.938 1.579 1 89.25 308 PRO B O 1
ATOM 5708 N N . ASN B 1 309 ? -7.977 -39.125 1.122 1 86.62 309 ASN B N 1
ATOM 5709 C CA . ASN B 1 309 ? -8.133 -39.562 2.512 1 86.62 309 ASN B CA 1
ATOM 5710 C C . ASN B 1 309 ? -6.895 -39.219 3.338 1 86.62 309 ASN B C 1
ATOM 5712 O O . ASN B 1 309 ? -6.93 -39.281 4.57 1 86.62 309 ASN B O 1
ATOM 5716 N N . LEU B 1 310 ? -5.957 -38.844 2.66 1 86.38 310 LEU B N 1
ATOM 5717 C CA . LEU B 1 310 ? -4.715 -38.562 3.367 1 86.38 310 LEU B CA 1
ATOM 5718 C C . LEU B 1 310 ? -4.621 -37.062 3.693 1 86.38 310 LEU B C 1
ATOM 5720 O O . LEU B 1 310 ? -3.676 -36.625 4.348 1 86.38 310 LEU B O 1
ATOM 5724 N N . HIS B 1 311 ? -5.613 -36.375 3.252 1 88.94 311 HIS B N 1
ATOM 5725 C CA . HIS B 1 311 ? -5.477 -34.906 3.348 1 88.94 311 HIS B CA 1
ATOM 5726 C C . HIS B 1 311 ? -6.68 -34.281 4.051 1 88.94 311 HIS B C 1
ATOM 5728 O O . HIS B 1 311 ? -7.805 -34.781 3.916 1 88.94 311 HIS B O 1
ATOM 5734 N N . LYS B 1 312 ? -6.398 -33.281 4.797 1 89.75 312 LYS B N 1
ATOM 5735 C CA . LYS B 1 312 ? -7.398 -32.375 5.359 1 89.75 312 LYS B CA 1
ATOM 5736 C C . LYS B 1 312 ? -7.414 -31.031 4.625 1 89.75 312 LYS B C 1
ATOM 5738 O O . LYS B 1 312 ? -6.375 -30.391 4.469 1 89.75 312 LYS B O 1
ATOM 5743 N N . VAL B 1 313 ? -8.562 -30.641 4.246 1 93.31 313 VAL B N 1
ATOM 5744 C CA . VAL B 1 313 ? -8.664 -29.406 3.465 1 93.31 313 VAL B CA 1
ATOM 5745 C C . VAL B 1 313 ? -9.328 -28.312 4.301 1 93.31 313 VAL B C 1
ATOM 5747 O O . VAL B 1 313 ? -10.344 -28.562 4.957 1 93.31 313 VAL B O 1
ATOM 5750 N N . PHE B 1 314 ? -8.695 -27.156 4.277 1 93.12 314 PHE B N 1
ATOM 5751 C CA . PHE B 1 314 ? -9.203 -26.016 5.023 1 93.12 314 PHE B CA 1
ATOM 5752 C C . PHE B 1 314 ? -9.562 -24.875 4.082 1 93.12 314 PHE B C 1
ATOM 5754 O O . PHE B 1 314 ? -8.844 -24.609 3.113 1 93.12 314 PHE B O 1
ATOM 5761 N N . PHE B 1 315 ? -10.688 -24.172 4.289 1 91.25 315 PHE B N 1
ATOM 5762 C CA . PHE B 1 315 ? -11.07 -23.016 3.494 1 91.25 315 PHE B CA 1
ATOM 5763 C C . PHE B 1 315 ? -11.992 -22.094 4.281 1 91.25 315 PHE B C 1
ATOM 5765 O O . PHE B 1 315 ? -12.461 -22.469 5.363 1 91.25 315 PHE B O 1
ATOM 5772 N N . ASP B 1 316 ? -12.156 -20.891 3.814 1 86.44 316 ASP B N 1
ATOM 5773 C CA . ASP B 1 316 ? -12.891 -19.891 4.582 1 86.44 316 ASP B CA 1
ATOM 5774 C C . ASP B 1 316 ? -14.375 -19.906 4.234 1 86.44 316 ASP B C 1
ATOM 5776 O O . ASP B 1 316 ? -14.836 -20.797 3.508 1 86.44 316 ASP B O 1
ATOM 5780 N N . ASN B 1 317 ? -15.156 -18.938 4.777 1 80.69 317 ASN B N 1
ATOM 5781 C CA . ASN B 1 317 ? -16.625 -18.922 4.707 1 80.69 317 ASN B CA 1
ATOM 5782 C C . ASN B 1 317 ? -17.109 -18.562 3.311 1 80.69 317 ASN B C 1
ATOM 5784 O O . ASN B 1 317 ? -18.297 -18.734 3.002 1 80.69 317 ASN B O 1
ATOM 5788 N N . PHE B 1 318 ? -16.203 -18.25 2.506 1 79.75 318 PHE B N 1
ATOM 5789 C CA . PHE B 1 318 ? -16.562 -18.016 1.114 1 79.75 318 PHE B CA 1
ATOM 5790 C C . PHE B 1 318 ? -16.922 -19.328 0.416 1 79.75 318 PHE B C 1
ATOM 5792 O O . PHE B 1 318 ? -17.828 -19.359 -0.408 1 79.75 318 PHE B O 1
ATOM 5799 N N . PHE B 1 319 ? -16.25 -20.25 0.807 1 85.88 319 PHE B N 1
ATOM 5800 C CA . PHE B 1 319 ? -16.375 -21.531 0.108 1 85.88 319 PHE B CA 1
ATOM 5801 C C . PHE B 1 319 ? -17.344 -22.453 0.839 1 85.88 319 PHE B C 1
ATOM 5803 O O . PHE B 1 319 ? -18.062 -23.234 0.209 1 85.88 319 PHE B O 1
ATOM 5810 N N . THR B 1 320 ? -17.406 -22.359 2.047 1 84.88 320 THR B N 1
ATOM 5811 C CA . THR B 1 320 ? -18 -23.391 2.904 1 84.88 320 THR B CA 1
ATOM 5812 C C . THR B 1 320 ? -19.516 -23.422 2.75 1 84.88 320 THR B C 1
ATOM 5814 O O . THR B 1 320 ? -20.172 -22.391 2.834 1 84.88 320 THR B O 1
ATOM 5817 N N . SER B 1 321 ? -20.031 -24.547 2.502 1 82 321 SER B N 1
ATOM 5818 C CA . SER B 1 321 ? -21.453 -24.844 2.488 1 82 321 SER B CA 1
ATOM 5819 C C . SER B 1 321 ? -21.719 -26.281 2.924 1 82 321 SER B C 1
ATOM 5821 O O . SER B 1 321 ? -20.828 -27.109 2.895 1 82 321 SER B O 1
ATOM 5823 N N . TYR B 1 322 ? -22.906 -26.484 3.381 1 81.44 322 TYR B N 1
ATOM 5824 C CA . TYR B 1 322 ? -23.266 -27.844 3.766 1 81.44 322 TYR B CA 1
ATOM 5825 C C . TYR B 1 322 ? -23.062 -28.812 2.607 1 81.44 322 TYR B C 1
ATOM 5827 O O . TYR B 1 322 ? -22.5 -29.891 2.787 1 81.44 322 TYR B O 1
ATOM 5835 N N . SER B 1 323 ? -23.516 -28.438 1.445 1 82.38 323 SER B N 1
ATOM 5836 C CA . SER B 1 323 ? -23.422 -29.281 0.261 1 82.38 323 SER B CA 1
ATOM 5837 C C . SER B 1 323 ? -21.969 -29.578 -0.093 1 82.38 323 SER B C 1
ATOM 5839 O O . SER B 1 323 ? -21.641 -30.719 -0.435 1 82.38 323 SER B O 1
ATOM 5841 N N . LEU B 1 324 ? -21.141 -28.625 -0.023 1 87.94 324 LEU B N 1
ATOM 5842 C CA . LEU B 1 324 ? -19.719 -28.828 -0.317 1 87.94 324 LEU B CA 1
ATOM 5843 C C . LEU B 1 324 ? -19.094 -29.812 0.653 1 87.94 324 LEU B C 1
ATOM 5845 O O . LEU B 1 324 ? -18.375 -30.719 0.237 1 87.94 324 LEU B O 1
ATOM 5849 N N . MET B 1 325 ? -19.422 -29.688 1.911 1 88.19 325 MET B N 1
ATOM 5850 C CA . MET B 1 325 ? -18.875 -30.578 2.934 1 88.19 325 MET B CA 1
ATOM 5851 C C . MET B 1 325 ? -19.328 -32 2.693 1 88.19 325 MET B C 1
ATOM 5853 O O . MET B 1 325 ? -18.531 -32.938 2.844 1 88.19 325 MET B O 1
ATOM 5857 N N . ALA B 1 326 ? -20.547 -32.094 2.355 1 85.12 326 ALA B N 1
ATOM 5858 C CA . ALA B 1 326 ? -21.094 -33.438 2.072 1 85.12 326 ALA B CA 1
ATOM 5859 C C . ALA B 1 326 ? -20.391 -34.062 0.871 1 85.12 326 ALA B C 1
ATOM 5861 O O . ALA B 1 326 ? -20.016 -35.25 0.911 1 85.12 326 ALA B O 1
ATOM 5862 N N . MET B 1 327 ? -20.188 -33.344 -0.121 1 87.88 327 MET B N 1
ATOM 5863 C CA . MET B 1 327 ? -19.562 -33.812 -1.347 1 87.88 327 MET B CA 1
ATOM 5864 C C . MET B 1 327 ? -18.094 -34.188 -1.11 1 87.88 327 MET B C 1
ATOM 5866 O O . MET B 1 327 ? -17.609 -35.188 -1.628 1 87.88 327 MET B O 1
ATOM 5870 N N . LEU B 1 328 ? -17.422 -33.375 -0.402 1 91.06 328 LEU B N 1
ATOM 5871 C CA . LEU B 1 328 ? -16.031 -33.625 -0.097 1 91.06 328 LEU B CA 1
ATOM 5872 C C . LEU B 1 328 ? -15.875 -34.906 0.715 1 91.06 328 LEU B C 1
ATOM 5874 O O . LEU B 1 328 ? -14.938 -35.688 0.496 1 91.06 328 LEU B O 1
ATOM 5878 N N . ARG B 1 329 ? -16.766 -35.094 1.623 1 87.56 329 ARG B N 1
ATOM 5879 C CA . ARG B 1 329 ? -16.75 -36.312 2.402 1 87.56 329 ARG B CA 1
ATOM 5880 C C . ARG B 1 329 ? -16.938 -37.531 1.506 1 87.56 329 ARG B C 1
ATOM 5882 O O . ARG B 1 329 ? -16.266 -38.562 1.677 1 87.56 329 ARG B O 1
ATOM 5889 N N . GLU B 1 330 ? -17.828 -37.375 0.666 1 88.06 330 GLU B N 1
ATOM 5890 C CA . GLU B 1 330 ? -18.078 -38.469 -0.277 1 88.06 330 GLU B CA 1
ATOM 5891 C C . GLU B 1 330 ? -16.844 -38.781 -1.104 1 88.06 330 GLU B C 1
ATOM 5893 O O . GLU B 1 330 ? -16.594 -39.938 -1.444 1 88.06 330 GLU B O 1
ATOM 5898 N N . LYS B 1 331 ? -16.094 -37.844 -1.377 1 89.62 331 LYS B N 1
ATOM 5899 C CA . LYS B 1 331 ? -14.883 -38.031 -2.168 1 89.62 331 LYS B CA 1
ATOM 5900 C C . LYS B 1 331 ? -13.719 -38.469 -1.291 1 89.62 331 LYS B C 1
ATOM 5902 O O . LYS B 1 331 ? -12.625 -38.719 -1.792 1 89.62 331 LYS B O 1
ATOM 5907 N N . GLY B 1 332 ? -13.977 -38.438 0.039 1 88.25 332 GLY B N 1
ATOM 5908 C CA . GLY B 1 332 ? -12.977 -39 0.937 1 88.25 332 GLY B CA 1
ATOM 5909 C C . GLY B 1 332 ? -12.117 -37.938 1.598 1 88.25 332 GLY B C 1
ATOM 5910 O O . GLY B 1 332 ? -11.164 -38.25 2.303 1 88.25 332 GLY B O 1
ATOM 5911 N N . PHE B 1 333 ? -12.43 -36.688 1.325 1 89.62 333 PHE B N 1
ATOM 5912 C CA . PHE B 1 333 ? -11.656 -35.625 1.941 1 89.62 333 PHE B CA 1
ATOM 5913 C C . PHE B 1 333 ? -12.172 -35.312 3.344 1 89.62 333 PHE B C 1
ATOM 5915 O O . PHE B 1 333 ? -13.375 -35.375 3.594 1 89.62 333 PHE B O 1
ATOM 5922 N N . PHE B 1 334 ? -11.242 -35.031 4.254 1 88.06 334 PHE B N 1
ATOM 5923 C CA . PHE B 1 334 ? -11.602 -34.312 5.469 1 88.06 334 PHE B CA 1
ATOM 5924 C C . PHE B 1 334 ? -11.586 -32.812 5.227 1 88.06 334 PHE B C 1
ATOM 5926 O O . PHE B 1 334 ? -10.664 -32.281 4.598 1 88.06 334 PHE B O 1
ATOM 5933 N N . ALA B 1 335 ? -12.633 -32.156 5.664 1 90.81 335 ALA B N 1
ATOM 5934 C CA . ALA B 1 335 ? -12.703 -30.719 5.363 1 90.81 335 ALA B CA 1
ATOM 5935 C C . ALA B 1 335 ? -13.172 -29.922 6.578 1 90.81 335 ALA B C 1
ATOM 5937 O O . ALA B 1 335 ? -14.008 -30.391 7.352 1 90.81 335 ALA B O 1
ATOM 5938 N N . THR B 1 336 ? -12.539 -28.828 6.777 1 89.69 336 THR B N 1
ATOM 5939 C CA . THR B 1 336 ? -12.922 -27.875 7.805 1 89.69 336 THR B CA 1
ATOM 5940 C C . THR B 1 336 ? -12.992 -26.453 7.227 1 89.69 336 THR B C 1
ATOM 5942 O O . THR B 1 336 ? -12.102 -26.047 6.484 1 89.69 336 THR B O 1
ATOM 5945 N N . GLY B 1 337 ? -14.055 -25.734 7.504 1 87.94 337 GLY B N 1
ATOM 5946 C CA . GLY B 1 337 ? -14.195 -24.359 7.035 1 87.94 337 GLY B CA 1
ATOM 5947 C C . GLY B 1 337 ? -15.047 -23.5 7.957 1 87.94 337 GLY B C 1
ATOM 5948 O O . GLY B 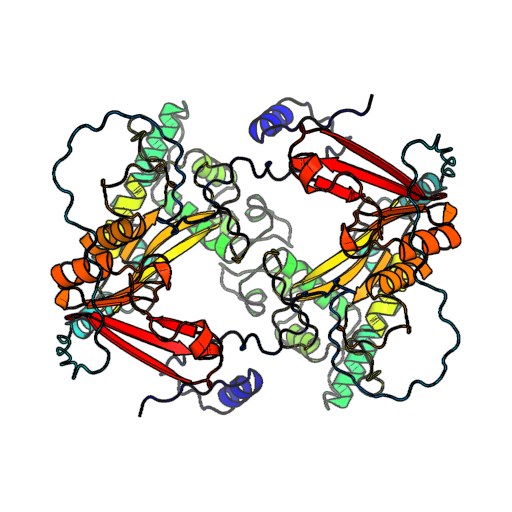1 337 ? -15.883 -24.016 8.703 1 87.94 337 GLY B O 1
ATOM 5949 N N . THR B 1 338 ? -14.781 -22.234 7.984 1 82.94 338 THR B N 1
ATOM 5950 C CA . THR B 1 338 ? -15.703 -21.312 8.648 1 82.94 338 THR B CA 1
ATOM 5951 C C . THR B 1 338 ? -16.969 -21.141 7.824 1 82.94 338 THR B C 1
ATOM 5953 O O . THR B 1 338 ? -16.938 -21.234 6.594 1 82.94 338 THR B O 1
ATOM 5956 N N . VAL B 1 339 ? -18.062 -21.031 8.516 1 80.19 339 VAL B N 1
ATOM 5957 C CA . VAL B 1 339 ? -19.312 -21.016 7.75 1 80.19 339 VAL B CA 1
ATOM 5958 C C . VAL B 1 339 ? -20.172 -19.828 8.203 1 80.19 339 VAL B C 1
ATOM 5960 O O . VAL B 1 339 ? -20.219 -19.516 9.391 1 80.19 339 VAL B O 1
ATOM 5963 N N . ARG B 1 340 ? -20.703 -19.203 7.211 1 73.62 340 ARG B N 1
ATOM 5964 C CA . ARG B 1 340 ? -21.703 -18.188 7.496 1 73.62 340 ARG B CA 1
ATOM 5965 C C . ARG B 1 340 ? -23.016 -18.797 7.93 1 73.62 340 ARG B C 1
ATOM 5967 O O . ARG B 1 340 ? -23.344 -19.922 7.52 1 73.62 340 ARG B O 1
ATOM 5974 N N . GLU B 1 341 ? -23.734 -18.125 8.656 1 65.94 341 GLU B N 1
ATOM 5975 C CA . GLU B 1 341 ? -24.969 -18.641 9.25 1 65.94 341 GLU B CA 1
ATOM 5976 C C . GLU B 1 341 ? -25.969 -19.031 8.18 1 65.94 341 GLU B C 1
ATOM 5978 O O . GLU B 1 341 ? -26.672 -20.047 8.32 1 65.94 341 GLU B O 1
ATOM 5983 N N . ASN B 1 342 ? -26.031 -18.328 7.113 1 64.62 342 ASN B N 1
ATOM 5984 C CA . ASN B 1 342 ? -27.047 -18.531 6.102 1 64.62 342 ASN B CA 1
ATOM 5985 C C . ASN B 1 342 ? -26.719 -19.719 5.203 1 64.62 342 ASN B C 1
ATOM 5987 O O . ASN B 1 342 ? -27.531 -20.094 4.348 1 64.62 342 ASN B O 1
ATOM 5991 N N . ARG B 1 343 ? -25.625 -20.375 5.441 1 69.38 343 ARG B N 1
ATOM 5992 C CA . ARG B 1 343 ? -25.188 -21.422 4.527 1 69.38 343 ARG B CA 1
ATOM 5993 C C . ARG B 1 343 ? -25.297 -22.797 5.18 1 69.38 343 ARG B C 1
ATOM 5995 O O . ARG B 1 343 ? -24.844 -23.797 4.617 1 69.38 343 ARG B O 1
ATOM 6002 N N . ILE B 1 344 ? -25.703 -22.812 6.426 1 66.38 344 ILE B N 1
ATOM 6003 C CA . ILE B 1 344 ? -25.703 -24.078 7.152 1 66.38 344 ILE B CA 1
ATOM 6004 C C . ILE B 1 344 ? -27.109 -24.641 7.215 1 66.38 344 ILE B C 1
ATOM 6006 O O . ILE B 1 344 ? -27.328 -25.734 7.73 1 66.38 344 ILE B O 1
ATOM 6010 N N . GLY B 1 345 ? -28.031 -24.188 6.422 1 58.5 345 GLY B N 1
ATOM 6011 C CA . GLY B 1 345 ? -29.406 -24.656 6.516 1 58.5 345 GLY B CA 1
ATOM 6012 C C . GLY B 1 345 ? -30.078 -24.25 7.816 1 58.5 345 GLY B C 1
ATOM 6013 O O . GLY B 1 345 ? -29.625 -23.344 8.508 1 58.5 345 GLY B O 1
ATOM 6014 N N . ASN B 1 346 ? -31.25 -24.875 8.258 1 52.06 346 ASN B N 1
ATOM 6015 C CA . ASN B 1 346 ? -32.188 -24.469 9.289 1 52.06 346 ASN B CA 1
ATOM 6016 C C . ASN B 1 346 ? -31.672 -24.797 10.688 1 52.06 346 ASN B C 1
ATOM 6018 O O . ASN B 1 346 ? -32.031 -25.812 11.273 1 52.06 346 ASN B O 1
ATOM 6022 N N . TYR B 1 347 ? -30.422 -24.797 11.008 1 54.16 347 TYR B N 1
ATOM 6023 C CA . TYR B 1 347 ? -30.25 -25.203 12.398 1 54.16 347 TYR B CA 1
ATOM 6024 C C . TYR B 1 347 ? -29.922 -23.984 13.273 1 54.16 347 TYR B C 1
ATOM 6026 O O . TYR B 1 347 ? -29.078 -23.156 12.914 1 54.16 347 TYR B O 1
ATOM 6034 N N . LYS B 1 348 ? -30.75 -23.797 14.203 1 53.41 348 LYS B N 1
ATOM 6035 C CA . LYS B 1 348 ? -30.672 -22.703 15.172 1 53.41 348 LYS B CA 1
ATOM 6036 C C . LYS B 1 348 ? -29.547 -22.938 16.188 1 53.41 348 LYS B C 1
ATOM 6038 O O . LYS B 1 348 ? -29.734 -23.672 17.156 1 53.41 348 LYS B O 1
ATOM 6043 N N . LEU B 1 349 ? -28.266 -23.172 15.867 1 58.59 349 LEU B N 1
ATOM 6044 C CA . LEU B 1 349 ? -27.328 -22.922 16.953 1 58.59 349 LEU B CA 1
ATOM 6045 C C . LEU B 1 349 ? -27.609 -21.578 17.625 1 58.59 349 LEU B C 1
ATOM 6047 O O . LEU B 1 349 ? -28.266 -20.719 17.031 1 58.59 349 LEU B O 1
ATOM 6051 N N . LYS B 1 350 ? -27.359 -21.641 18.922 1 57.78 350 LYS B N 1
ATOM 6052 C CA . LYS B 1 350 ? -27.516 -20.312 19.484 1 57.78 350 LYS B CA 1
ATOM 6053 C C . LYS B 1 350 ? -27.031 -19.234 18.531 1 57.78 350 LYS B C 1
ATOM 6055 O O . LYS B 1 350 ? -25.953 -19.359 17.953 1 57.78 350 LYS B O 1
ATOM 6060 N N . SER B 1 351 ? -27.984 -18.547 18.141 1 57.41 351 SER B N 1
ATOM 6061 C CA . SER B 1 351 ? -27.719 -17.469 17.188 1 57.41 351 SER B CA 1
ATOM 6062 C C . SER B 1 351 ? -26.406 -16.766 17.5 1 57.41 351 SER B C 1
ATOM 6064 O O . SER B 1 351 ? -25.984 -16.719 18.656 1 57.41 351 SER B O 1
ATOM 6066 N N . VAL B 1 352 ? -25.547 -16.594 16.562 1 62.28 352 VAL B N 1
ATOM 6067 C CA . VAL B 1 352 ? -24.312 -15.82 16.656 1 62.28 352 VAL B CA 1
ATOM 6068 C C . VAL B 1 352 ? -24.5 -14.656 17.641 1 62.28 352 VAL B C 1
ATOM 6070 O O . VAL B 1 352 ? -23.625 -14.367 18.438 1 62.28 352 VAL B O 1
ATOM 6073 N N . LYS B 1 353 ? -25.656 -14.195 17.641 1 60.03 353 LYS B N 1
ATOM 6074 C CA . LYS B 1 353 ? -25.969 -13.055 18.484 1 60.03 353 LYS B CA 1
ATOM 6075 C C . LYS B 1 353 ? -26.062 -13.461 19.953 1 60.03 353 LYS B C 1
ATOM 6077 O O . LYS B 1 353 ? -25.609 -12.727 20.844 1 60.03 353 LYS B O 1
ATOM 6082 N N . LEU B 1 354 ? -26.594 -14.617 20.141 1 63.91 354 LEU B N 1
ATOM 6083 C CA . LEU B 1 354 ? -26.781 -15.062 21.516 1 63.91 354 LEU B CA 1
ATOM 6084 C C . LEU B 1 354 ? -25.438 -15.461 22.125 1 63.91 354 LEU B C 1
ATOM 6086 O O . LEU B 1 354 ? -25.188 -15.203 23.312 1 63.91 354 LEU B O 1
ATOM 6090 N N . LEU B 1 355 ? -24.609 -16.016 21.312 1 69.88 355 LEU B N 1
ATOM 6091 C CA . LEU B 1 355 ? -23.281 -16.406 21.797 1 69.88 355 LEU B CA 1
ATOM 6092 C C . LEU B 1 355 ? -22.438 -15.188 22.109 1 69.88 355 LEU B C 1
ATOM 6094 O O . LEU B 1 355 ? -21.609 -15.219 23.016 1 69.88 355 LEU B O 1
ATOM 6098 N N . GLY B 1 356 ? -22.688 -14.133 21.344 1 64.31 356 GLY B N 1
ATOM 6099 C CA . GLY B 1 356 ? -21.953 -12.898 21.547 1 64.31 356 GLY B CA 1
ATOM 6100 C C . GLY B 1 356 ? -22.234 -12.25 22.891 1 64.31 356 GLY B C 1
ATOM 6101 O O . GLY B 1 356 ? -21.422 -11.461 23.391 1 64.31 356 GLY B O 1
ATOM 6102 N N . LYS B 1 357 ? -23.344 -12.609 23.453 1 63.5 357 LYS B N 1
ATOM 6103 C CA . LYS B 1 357 ? -23.719 -12.055 24.75 1 63.5 357 LYS B CA 1
ATOM 6104 C C . LYS B 1 357 ? -23.156 -12.883 25.891 1 63.5 357 LYS B C 1
ATOM 6106 O O . LYS B 1 357 ? -23.234 -12.477 27.047 1 63.5 357 LYS B O 1
ATOM 6111 N N . GLU B 1 358 ? -22.609 -13.953 25.422 1 68.88 358 GLU B N 1
ATOM 6112 C CA . GLU B 1 358 ? -22.062 -14.836 26.438 1 68.88 358 GLU B CA 1
ATOM 6113 C C . GLU B 1 358 ? -20.594 -14.531 26.719 1 68.88 358 GLU B C 1
ATOM 6115 O O . GLU B 1 358 ? -20.031 -13.609 26.125 1 68.88 358 GLU B O 1
ATOM 6120 N N . CYS B 1 359 ? -20.125 -15.211 27.719 1 70.31 359 CYS B N 1
ATOM 6121 C CA . CYS B 1 359 ? -18.734 -15.008 28.094 1 70.31 359 CYS B CA 1
ATOM 6122 C C . CYS B 1 359 ? -17.797 -15.469 26.984 1 70.31 359 CYS B C 1
ATOM 6124 O O . CYS B 1 359 ? -18.125 -16.391 26.234 1 70.31 359 CYS B O 1
ATOM 6126 N N . LYS B 1 360 ? -16.75 -14.758 26.844 1 76.12 360 LYS B N 1
ATOM 6127 C CA . LYS B 1 360 ? -15.727 -15.18 25.891 1 76.12 360 LYS B CA 1
ATOM 6128 C C . LYS B 1 360 ? -15.328 -16.625 26.109 1 76.12 360 LYS B C 1
ATOM 6130 O O . LYS B 1 360 ? -15.156 -17.062 27.25 1 76.12 360 LYS B O 1
ATOM 6135 N N . GLY B 1 361 ? -15.312 -17.422 25.141 1 72.62 361 GLY B N 1
ATOM 6136 C CA . GLY B 1 361 ? -14.945 -18.828 25.203 1 72.62 361 GLY B CA 1
ATOM 6137 C C . GLY B 1 361 ? -16.141 -19.75 25.094 1 72.62 361 GLY B C 1
ATOM 6138 O O . GLY B 1 361 ? -15.977 -20.969 24.938 1 72.62 361 GLY B O 1
ATOM 6139 N N . THR B 1 362 ? -17.297 -19.234 25.25 1 72.06 362 THR B N 1
ATOM 6140 C CA . THR B 1 362 ? -18.484 -20.062 25.141 1 72.06 362 THR B CA 1
ATOM 6141 C C . THR B 1 362 ? -18.609 -20.672 23.75 1 72.06 362 THR B C 1
ATOM 6143 O O . THR B 1 362 ? -18.281 -20.016 22.75 1 72.06 362 THR B O 1
ATOM 6146 N N . PHE B 1 363 ? -18.906 -21.984 23.719 1 75.75 363 PHE B N 1
ATOM 6147 C CA . PHE B 1 363 ? -19.016 -22.625 22.422 1 75.75 363 PHE B CA 1
ATOM 6148 C C . PHE B 1 363 ? -20.234 -23.547 22.375 1 75.75 363 PHE B C 1
ATOM 6150 O O . PHE B 1 363 ? -20.812 -23.859 23.422 1 75.75 363 PHE B O 1
ATOM 6157 N N . ASP B 1 364 ? -20.766 -23.766 21.234 1 74.06 364 ASP B N 1
ATOM 6158 C CA . ASP B 1 364 ? -21.859 -24.688 20.938 1 74.06 364 ASP B CA 1
ATOM 6159 C C . ASP B 1 364 ? -21.531 -25.531 19.703 1 74.06 364 ASP B C 1
ATOM 6161 O O . ASP B 1 364 ? -20.719 -25.125 18.859 1 74.06 364 ASP B O 1
ATOM 6165 N N . PHE B 1 365 ? -22.016 -26.828 19.766 1 77.25 365 PHE B N 1
ATOM 6166 C CA . PHE B 1 365 ? -21.75 -27.688 18.609 1 77.25 365 PHE B CA 1
ATOM 6167 C C . PHE B 1 365 ? -22.938 -28.594 18.328 1 77.25 365 PHE B C 1
ATOM 6169 O O . PHE B 1 365 ? -23.781 -28.812 19.188 1 77.25 365 PHE B O 1
ATOM 6176 N N . ALA B 1 366 ? -23.062 -28.969 17.156 1 74.75 366 ALA B N 1
ATOM 6177 C CA . ALA B 1 366 ? -24.094 -29.922 16.703 1 74.75 366 ALA B CA 1
ATOM 6178 C C . ALA B 1 366 ? -23.547 -30.844 15.617 1 74.75 366 ALA B C 1
ATOM 6180 O O . ALA B 1 366 ? -22.531 -30.531 14.984 1 74.75 366 ALA B O 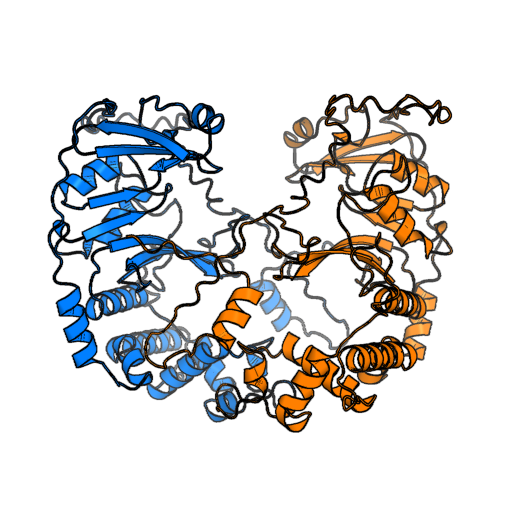1
ATOM 6181 N N . PHE B 1 367 ? -24.234 -31.984 15.555 1 77.81 367 PHE B N 1
ATOM 6182 C CA . PHE B 1 367 ? -23.766 -32.969 14.586 1 77.81 367 PHE B CA 1
ATOM 6183 C C . PHE B 1 367 ? -24.875 -33.312 13.594 1 77.81 367 PHE B C 1
ATOM 6185 O O . PHE B 1 367 ? -26.062 -33.281 13.945 1 77.81 367 PHE B O 1
ATOM 6192 N N . GLU B 1 368 ? -24.484 -33.406 12.414 1 74.44 368 GLU B N 1
ATOM 6193 C CA . GLU B 1 368 ? -25.328 -34 11.367 1 74.44 368 GLU B CA 1
ATOM 6194 C C . GLU B 1 368 ? -24.562 -35.062 10.57 1 74.44 368 GLU B C 1
ATOM 6196 O O . GLU B 1 368 ? -23.734 -34.719 9.727 1 74.44 368 GLU B O 1
ATOM 6201 N N . LYS B 1 369 ? -24.922 -36.375 10.852 1 71.44 369 LYS B N 1
ATOM 6202 C CA . LYS B 1 369 ? -24.203 -37.5 10.227 1 71.44 369 LYS B CA 1
ATOM 6203 C C . LYS B 1 369 ? -22.703 -37.406 10.508 1 71.44 369 LYS B C 1
ATOM 6205 O O . LYS B 1 369 ? -22.281 -37.469 11.664 1 71.44 369 LYS B O 1
ATOM 6210 N N . LYS B 1 370 ? -21.984 -37.188 9.641 1 74.38 370 LYS B N 1
ATOM 6211 C CA . LYS B 1 370 ? -20.531 -37.156 9.82 1 74.38 370 LYS B CA 1
ATOM 6212 C C . LYS B 1 370 ? -19.984 -35.75 9.734 1 74.38 370 LYS B C 1
ATOM 6214 O O . LYS B 1 370 ? -18.781 -35.562 9.484 1 74.38 370 LYS B O 1
ATOM 6219 N N . LYS B 1 371 ? -20.922 -34.844 9.953 1 78.12 371 LYS B N 1
ATOM 6220 C CA . LYS B 1 371 ? -20.516 -33.438 9.914 1 78.12 371 LYS B CA 1
ATOM 6221 C C . LYS B 1 371 ? -20.781 -32.75 11.258 1 78.12 371 LYS B C 1
ATOM 6223 O O . LYS B 1 371 ? -21.766 -33.062 11.922 1 78.12 371 LYS B O 1
ATOM 6228 N N . MET B 1 372 ? -19.859 -31.969 11.641 1 77.31 372 MET B N 1
ATOM 6229 C CA . MET B 1 372 ? -19.984 -31.219 12.883 1 77.31 372 MET B CA 1
ATOM 6230 C C . MET B 1 372 ? -20.047 -29.719 12.594 1 77.31 372 MET B C 1
ATOM 6232 O O . MET B 1 372 ? -19.297 -29.203 11.766 1 77.31 372 MET B O 1
ATOM 6236 N N . LYS B 1 373 ? -20.984 -29.109 13.195 1 75.94 373 LYS B N 1
ATOM 6237 C CA . LYS B 1 373 ? -21.031 -27.641 13.242 1 75.94 373 LYS B CA 1
ATOM 6238 C C . LYS B 1 373 ? -20.594 -27.125 14.602 1 75.94 373 LYS B C 1
ATOM 6240 O O . LYS B 1 373 ? -20.938 -27.688 15.633 1 75.94 373 LYS B O 1
ATOM 6245 N N . PHE B 1 374 ? -19.719 -26.172 14.523 1 75.38 374 PHE B N 1
ATOM 6246 C CA . PHE B 1 374 ? -19.125 -25.625 15.734 1 75.38 374 PHE B CA 1
ATOM 6247 C C . PHE B 1 374 ? -19.188 -24.094 15.727 1 75.38 374 PHE B C 1
ATOM 6249 O O . PHE B 1 374 ? -18.953 -23.469 14.703 1 75.38 374 PHE B O 1
ATOM 6256 N N . ALA B 1 375 ? -19.766 -23.516 16.812 1 75.44 375 ALA B N 1
ATOM 6257 C CA . ALA B 1 375 ? -19.781 -22.062 16.969 1 75.44 375 ALA B CA 1
ATOM 6258 C C . ALA B 1 375 ? -19.125 -21.641 18.281 1 75.44 375 ALA B C 1
ATOM 6260 O O . ALA B 1 375 ? -19.312 -22.281 19.312 1 75.44 375 ALA B O 1
ATOM 6261 N N . GLN B 1 376 ? -18.234 -20.625 18.203 1 70.94 376 GLN B N 1
ATOM 6262 C CA . GLN B 1 376 ? -17.547 -20.125 19.391 1 70.94 376 GLN B CA 1
ATOM 6263 C C . GLN B 1 376 ? -17.5 -18.609 19.391 1 70.94 376 GLN B C 1
ATOM 6265 O O . GLN B 1 376 ? -17.344 -17.984 18.344 1 70.94 376 GLN B O 1
ATOM 6270 N N . PHE B 1 377 ? -17.688 -18.078 20.609 1 70.88 377 PHE B N 1
ATOM 6271 C CA . PHE B 1 377 ? -17.578 -16.641 20.766 1 70.88 377 PHE B CA 1
ATOM 6272 C C . PHE B 1 377 ? -16.234 -16.281 21.391 1 70.88 377 PHE B C 1
ATOM 6274 O O . PHE B 1 377 ? -15.906 -16.703 22.5 1 70.88 377 PHE B O 1
ATOM 6281 N N . ASP B 1 378 ? -15.328 -15.695 20.688 1 65.69 378 ASP B N 1
ATOM 6282 C CA . ASP B 1 378 ? -14.047 -15.18 21.156 1 65.69 378 ASP B CA 1
ATOM 6283 C C . ASP B 1 378 ? -13.82 -13.742 20.703 1 65.69 378 ASP B C 1
ATOM 6285 O O . ASP B 1 378 ? -12.859 -13.461 19.984 1 65.69 378 ASP B O 1
ATOM 6289 N N . GLY B 1 379 ? -14.711 -12.844 21.219 1 61.16 379 GLY B N 1
ATOM 6290 C CA . GLY B 1 379 ? -14.766 -11.484 20.703 1 61.16 379 GLY B CA 1
ATOM 6291 C C . GLY B 1 379 ? -15.734 -11.328 19.547 1 61.16 379 GLY B C 1
ATOM 6292 O O . GLY B 1 379 ? -16.531 -10.383 19.516 1 61.16 379 GLY B O 1
ATOM 6293 N N . MET B 1 380 ? -15.477 -12.25 18.625 1 66.31 380 MET B N 1
ATOM 6294 C CA . MET B 1 380 ? -16.453 -12.43 17.562 1 66.31 380 MET B CA 1
ATOM 6295 C C . MET B 1 380 ? -16.875 -13.891 17.453 1 66.31 380 MET B C 1
ATOM 6297 O O . MET B 1 380 ? -16.109 -14.789 17.797 1 66.31 380 MET B O 1
ATOM 6301 N N . THR B 1 381 ? -18.094 -14.023 17.141 1 67.25 381 THR B N 1
ATOM 6302 C CA . THR B 1 381 ? -18.562 -15.391 17 1 67.25 381 THR B CA 1
ATOM 6303 C C . THR B 1 381 ? -18.031 -16.016 15.719 1 67.25 381 THR B C 1
ATOM 6305 O O . THR B 1 381 ? -18.172 -15.445 14.641 1 67.25 381 THR B O 1
ATOM 6308 N N . ILE B 1 382 ? -17.312 -17.109 15.906 1 72.94 382 ILE B N 1
ATOM 6309 C CA . ILE B 1 382 ? -16.828 -17.844 14.758 1 72.94 382 ILE B CA 1
ATOM 6310 C C . ILE B 1 382 ? -17.594 -19.156 14.617 1 72.94 382 ILE B C 1
ATOM 6312 O O . ILE B 1 382 ? -17.859 -19.828 15.617 1 72.94 382 ILE B O 1
ATOM 6316 N N . GLN B 1 383 ? -18.062 -19.406 13.422 1 74.31 383 GLN B N 1
ATOM 6317 C CA . GLN 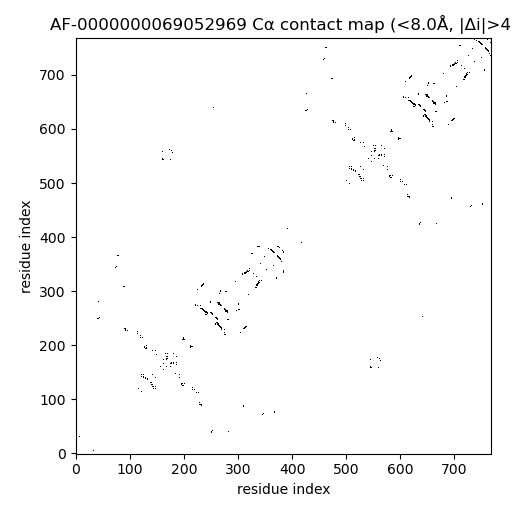B 1 383 ? -18.734 -20.672 13.133 1 74.31 383 GLN B CA 1
ATOM 6318 C C . GLN B 1 383 ? -17.891 -21.531 12.18 1 74.31 383 GLN B C 1
ATOM 6320 O O . GLN B 1 383 ? -17.344 -21.016 11.203 1 74.31 383 GLN B O 1
ATOM 6325 N N . LEU B 1 384 ? -17.766 -22.75 12.609 1 80.56 384 LEU B N 1
ATOM 6326 C CA . LEU B 1 384 ? -17.031 -23.734 11.812 1 80.56 384 LEU B CA 1
ATOM 6327 C C . LEU B 1 384 ? -17.953 -24.859 11.367 1 80.56 384 LEU B C 1
ATOM 6329 O O . LEU B 1 384 ? -18.797 -25.328 12.133 1 80.56 384 LEU B O 1
#

Sequence (768 aa):
MSEFKRLKTSEEILEFLDNVDVSDDEPTDIIIIPPDVDCLTDEENVEDNAITHNSQKILVKKKKIGNIKQNYTPIWKSKANPVYSSFTENVEKENIKNLIETYEGIDPLKYFSLFFDDTVLQLIIDFSMKYAKEQNRHDFFIEKSELLKFLGIMILTGYHTLPQMDCYWSKDEDKEVTLVRNTMSRNKFRFIKKNLHLADNHNLNPLDKFSKLRPFFDLLNQKFVQFGIFAHNLSIDEEMVPYFGRHSCKMFIRGKPVRFGFKLWCLTSENGYLFQFSPYGGASTKRIEGLPLGSEVVFNLLESVENPNLHKVFFDNFFTSYSLMAMLREKGFFATGTVRENRIGNYKLKSVKLLGKECKGTFDFAFEKKKMKFAQFDGMTIQLMSEFKRLKTSEEILEFLDNVDVSDDEPTDIIIIPPDVDCLTDEENVEDNAITHNSQKILVKKKKIGNIKQNYTPIWKSKANPVYSSFTENVEKENIKNLIETYEGIDPLKYFSLFFDDTVLQLIIDFSMKYAKEQNRHDFFIEKSELLKFLGIMILTGYHTLPQMDCYWSKDEDKEVTLVRNTMSRNKFRFIKKNLHLADNHNLNPLDKFSKLRPFFDLLNQKFVQFGIFAHNLSIDEEMVPYFGRHSCKMFIRGKPVRFGFKLWCLTSENGYLFQFSPYGGASTKRIEGLPLGSEVVFNLLESVENPNLHKVFFDNFFTSYSLMAMLREKGFFATGTVRENRIGNYKLKSVKLLGKECKGTFDFAFEKKKMKFAQFDGMTIQL

InterPro domains:
  IPR029526 PiggyBac transposable element-derived protein [PF13843] (107-378)
  IPR052638 PiggyBac transposable element-derived [PTHR47055] (7-369)

Foldseek 3Di:
DPPPPDDDDPVRVVVCVVPPPPPPPDPPPPDPDQPDCPCQFPPVCVCCVPPPPPPPDPPPDPPCPDDPDDPPFFDWAFDDPDDDDDFDDDCLVVVVVVLCVVCPPPDPVVVVCLLVPPVLLVLQQVQLCVQCVVVVNNVDHDDSLRVVLLVVLVVCCVVPPDPDPCLDCDPDPVSDDPVNVVSDPPVSSVSCVVSGWRDDPVDFDPLDLCRRCVNSQVSSLVSLQVSDDADQEKEKDKDFDADSDDRPQWHAHPPDPRGTGWIKIFIAHPVGRTNHIDTDRGPSRDDDPPDDPLLRSVCVNCVSPDQQSSHEYEYEQSNDAPVSCVVSVVVNHHYDYWHDPVRHGPDCDPPQVNQQPDDAFDKGWIDGDNDIWIWGHHVGIIID/DPPPPDDDDPVRVVVCVVPPPPPPPDPPPPDPDQPDCPCQFPLVCVCCVPPPPPPPPPPPDPPCPDDPDDPPFFDWAFDDPDDDDDQDDDCLVVVVVVLCVVCPPPDVVVVVCLLVPPVLLVLQQVQLCVQCVVVVNNVDHDDSLRVVLLVVLVVCCVVPPDPDPCLDCDPDPVSDDPVNVVSDPPVSSVSCVVSGWNDDPVDFDPLDLCRRCVNSQVSSLVSLQVSDDADQEKEKDKDFDADSDDRPQWHAHPPDPRRTGWIKIFIAHPVGRTNHIDTDRGPSRDDDPPDDPLLRSVCVNCVSPDQQSNHEYEYEQSNDAPVSCVVSVVVNHHYDYWHDPVRNGPDCDPPQVNQQPDDAFDKGWIDGDNDIWIWGHHVGIIID

Solvent-accessible surface area (backbone atoms only — not comparable to full-atom values): 44893 Å² total; per-residue (Å²): 130,81,78,72,82,75,88,64,52,73,64,50,44,48,51,40,58,72,63,44,76,71,60,90,78,66,83,74,78,79,72,81,65,74,70,71,80,51,84,61,43,65,49,73,64,66,60,73,51,79,66,69,72,73,72,76,72,76,78,67,81,79,70,81,67,76,84,71,80,74,86,76,65,58,69,65,39,66,88,64,86,78,79,78,80,82,76,56,84,55,67,40,65,59,51,48,51,51,49,45,71,70,53,57,90,58,54,69,68,57,59,49,34,66,59,57,28,70,68,53,50,45,48,38,42,50,22,14,44,52,47,22,45,75,71,70,36,75,80,62,79,75,49,72,69,53,51,51,50,52,51,49,51,55,58,45,48,73,49,45,32,57,89,43,80,71,41,41,64,35,84,48,70,84,48,40,33,67,57,52,49,73,69,48,54,66,66,58,52,51,51,50,63,73,33,62,32,44,36,57,87,87,70,55,50,87,79,40,84,53,33,59,44,40,62,50,51,52,50,46,33,52,35,27,48,68,76,46,74,78,41,44,45,31,35,44,48,78,44,78,42,78,48,86,75,83,59,81,48,44,35,55,38,61,82,42,87,69,33,39,12,39,44,28,39,33,35,23,32,83,87,61,51,62,38,39,71,44,74,52,61,54,88,79,43,88,67,68,84,92,53,55,68,40,46,48,52,54,50,62,66,47,62,79,52,85,62,37,61,43,28,36,37,34,37,48,47,81,46,38,35,54,68,49,53,54,52,38,43,73,65,37,33,43,74,50,36,32,39,49,74,87,41,57,51,78,55,84,57,78,46,62,67,56,39,58,74,42,59,74,68,46,66,51,57,30,31,40,92,94,41,69,41,37,37,34,14,69,93,50,60,45,35,55,130,81,79,72,81,73,88,62,52,71,62,50,44,46,52,41,58,71,63,44,77,72,62,89,77,67,83,74,77,78,73,80,64,74,68,70,83,49,85,52,53,57,47,71,65,65,63,73,53,81,65,69,73,71,71,74,72,76,78,66,80,80,68,82,66,77,83,71,81,74,84,76,65,58,69,65,39,65,86,64,85,80,78,78,78,81,77,58,84,55,66,41,65,60,52,48,50,50,48,43,70,72,52,57,91,59,54,68,67,56,58,49,36,64,59,56,27,69,67,53,50,46,49,39,43,50,23,14,44,50,47,23,45,76,70,70,36,75,81,60,78,74,50,71,70,54,51,50,50,51,52,51,51,56,58,44,48,72,49,44,33,57,89,45,80,70,40,41,65,36,84,49,69,85,47,41,32,65,58,51,49,74,70,48,53,66,65,58,52,51,50,50,62,74,33,62,33,45,34,56,86,87,71,56,51,87,77,41,84,53,35,59,45,40,63,50,50,51,51,48,32,52,36,28,46,69,75,48,75,78,42,46,45,30,35,44,48,78,43,76,42,77,47,85,75,83,59,77,48,40,34,47,40,84,53,44,88,71,33,38,12,39,45,28,41,34,34,23,32,82,86,62,52,64,38,38,71,45,73,52,60,54,89,78,43,86,65,67,84,93,52,53,68,42,45,49,52,54,49,62,65,48,63,79,53,85,60,37,61,42,27,36,39,35,38,48,48,80,44,38,36,55,68,48,53,54,52,38,45,74,65,37,32,44,74,50,36,32,40,49,75,89,43,57,50,78,55,84,57,76,47,62,67,57,40,58,74,44,59,73,68,44,66,50,57,31,31,41,92,94,39,70,41,38,38,34,12,68,94,52,61,44,34,54

Secondary structure (DSSP, 8-state):
---------HHHHHHHHHHS---TTS------------S----S-----TT-------------------------BS-----PPPPP--THHHHHHHHHHHHTT--HHHHHHHHS-HHHHHHHHHHHHHHHHHTT-TT----HHHHHHHHHHHHHHTTSB-SSGGGGG--SGGG--HHHHHH--HHHHHHHHHH---S-TTS--TT-TTTTTHHHHHHHHHHHHHH----SEEEEEEEEEE--S--TT-EE-TTSS--EEEEEEEEEETT--EEEEEE---TTS---TT--HHHHHHHHHHTT-S-GGG-EEEE-TTT--HHHHHHHHHTT-EEEE---GGGS-S---S-HHHHHTSPTT-EEEEEETTEEEEEEESSSEEE-/---------HHHHHHHHHHS---TTS------------S-S-BS-----TT-------------------------BS-----PPPPP--THHHHHHHHHHHHTT--HHHHHHHHS-HHHHHHHHHHHHHHHHHTT-TT----HHHHHHHHHHHHHHTTSB-SSGGGGG--SGGG--HHHHHH--HHHHHHHHHH---S-TTS--TT-TTTTTHHHHHHHHHHHHHH----SEEEEEEEEEE--S--TT-EE-TTSS--EEEEEEEEEETT--EEEEEE---TTS---TT--HHHHHHHHHHTT-S-GGG-EEEE-TTT--HHHHHHHHHTT-EEEE---GGGS-S---S-HHHHHTSPTT-EEEEEETTEEEEEEESSSEEE-

Organism: Acyrthosiphon pisum (NCBI:txid7029)

pLDDT: mean 76.26, std 22.15, range [23.09, 98.5]

Radius of gyration: 31.84 Å; Cα contacts (8 Å, |Δi|>4): 949; chains: 2; bounding box: 70×82×78 Å